Protein AF-0000000084919490 (afdb_homodimer)

Organism: Cellulophaga lytica (strain ATCC 23178 / DSM 7489 / JCM 8516 / NBRC 14961 / NCIMB 1423 / VKM B-1433 / Cy l20) (NCBI:txid867900)

Radius of gyration: 30.08 Å; Cα contacts (8 Å, |Δi|>4): 869; chains: 2; bounding box: 45×97×68 Å

Secondary structure (DSSP, 8-state):
--------EEPPPTT-SSSEEEEEHHHHHHHTHHHHTS-EEESSEEEEEEEE---EEEETTEEEEPPSSEEEEE-TT-EEE--SS---EEEEEEE-HHHH-SSHHHHHHHHH-TTT--SSS--EEE-GGGHHHHHHHHHHHHHHHHSPP-TTHHHHHHHHHHHHHHHHHHHHHHHS-------HHHHHHHHHHHHHHHHTTT---HHHHHHHHT--HHHHHHHHHHHHSS-HHHHHHHHHHHHHHHHHHH----HHHHHHHTT-SSHHHHHHHHHHHHSS-HHHHHHHHHH-/--------EEPPPTT-SSSEEEEEHHHHHHHTHHHHTS-EEESSEEEEEEEE---EEEETTEEEEPPSSEEEEE-TT-EEE--SSS--EEEEEEE-HHHH-SSHHHHHHHHH-TTT--SSS--EEE-GGGHHHHHHHHHHHHHHHHSPP-TTHHHHHHHHHHHHHHHHHHHHHHHS-------HHHHHHHHHHHHHHHHTTT---HHHHHHHHTS-HHHHHHHHHHHHSS-HHHHHHHHHHHHHHHHHHH----HHHHHHHTT-SSHHHHHHHHHHHHSS-HHHHHHHHHH-

Structure (mmCIF, N/CA/C/O backbone):
data_AF-0000000084919490-model_v1
#
loop_
_entity.id
_entity.type
_entity.pdbx_description
1 polymer 'Transcriptional regulator, AraC family'
#
loop_
_atom_site.group_PDB
_atom_site.id
_atom_site.type_symbol
_atom_site.label_atom_id
_atom_site.label_alt_id
_atom_site.label_comp_id
_atom_site.label_asym_id
_atom_site.label_entity_id
_atom_site.label_seq_id
_atom_site.pdbx_PDB_ins_code
_atom_site.Cartn_x
_atom_site.Cartn_y
_atom_site.Cartn_z
_atom_site.occupancy
_atom_site.B_iso_or_equiv
_atom_site.auth_seq_id
_atom_site.auth_comp_id
_atom_site.auth_asym_id
_atom_site.auth_atom_id
_atom_site.pdbx_PDB_model_num
ATOM 1 N N . MET A 1 1 ? -17.031 -49.312 -11.828 1 26 1 MET A N 1
ATOM 2 C CA . MET A 1 1 ? -16.875 -48.219 -12.781 1 26 1 MET A CA 1
ATOM 3 C C . MET A 1 1 ? -16.859 -46.875 -12.07 1 26 1 MET A C 1
ATOM 5 O O . MET A 1 1 ? -17.891 -46.406 -11.578 1 26 1 MET A O 1
ATOM 9 N N . SER A 1 2 ? -15.812 -46.594 -11.281 1 30.16 2 SER A N 1
ATOM 10 C CA . SER A 1 2 ? -15.602 -45.5 -10.344 1 30.16 2 SER A CA 1
ATOM 11 C C . SER A 1 2 ? -15.789 -44.156 -11.023 1 30.16 2 SER A C 1
ATOM 13 O O . SER A 1 2 ? -15.352 -43.938 -12.156 1 30.16 2 SER A O 1
ATOM 15 N N . THR A 1 3 ? -16.875 -43.5 -10.703 1 33.62 3 THR A N 1
ATOM 16 C CA . THR A 1 3 ? -17.328 -42.219 -11.227 1 33.62 3 THR A CA 1
ATOM 17 C C . THR A 1 3 ? -16.156 -41.219 -11.352 1 33.62 3 THR A C 1
ATOM 19 O O . THR A 1 3 ? -15.383 -41.062 -10.406 1 33.62 3 THR A O 1
ATOM 22 N N . PRO A 1 4 ? -15.766 -40.938 -12.594 1 35.44 4 PRO A N 1
ATOM 23 C CA . PRO A 1 4 ? -14.688 -39.969 -12.844 1 35.44 4 PRO A CA 1
ATOM 24 C C . PRO A 1 4 ? -14.789 -38.719 -11.992 1 35.44 4 PRO A C 1
ATOM 26 O O . PRO A 1 4 ? -15.875 -38.156 -11.867 1 35.44 4 PRO A O 1
ATOM 29 N N . SER A 1 5 ? -14.109 -38.625 -10.945 1 37.25 5 SER A N 1
ATOM 30 C CA . SER A 1 5 ? -14.062 -37.531 -9.977 1 37.25 5 SER A CA 1
ATOM 31 C C . SER A 1 5 ? -13.938 -36.188 -10.68 1 37.25 5 SER A C 1
ATOM 33 O O . SER A 1 5 ? -13.031 -36 -11.484 1 37.25 5 SER A O 1
ATOM 35 N N . VAL A 1 6 ? -14.984 -35.531 -10.906 1 37.69 6 VAL A N 1
ATOM 36 C CA . VAL A 1 6 ? -15.133 -34.188 -11.484 1 37.69 6 VAL A CA 1
ATOM 37 C C . VAL A 1 6 ? -14.094 -33.25 -10.883 1 37.69 6 VAL A C 1
ATOM 39 O O . VAL A 1 6 ? -14.086 -33 -9.672 1 37.69 6 VAL A O 1
ATOM 42 N N . ILE A 1 7 ? -12.93 -33.219 -11.508 1 46.31 7 ILE A N 1
ATOM 43 C CA . ILE A 1 7 ? -11.805 -32.312 -11.328 1 46.31 7 ILE A CA 1
ATOM 44 C C . ILE A 1 7 ? -12.297 -30.859 -11.281 1 46.31 7 ILE A C 1
ATOM 46 O O . ILE A 1 7 ? -12.953 -30.406 -12.219 1 46.31 7 ILE A O 1
ATOM 50 N N . GLN A 1 8 ? -12.531 -30.203 -10.141 1 52.25 8 GLN A N 1
ATOM 51 C CA . GLN A 1 8 ? -13.352 -29.047 -9.82 1 52.25 8 GLN A CA 1
ATOM 52 C C . GLN A 1 8 ? -12.547 -27.75 -9.945 1 52.25 8 GLN A C 1
ATOM 54 O O . GLN A 1 8 ? -11.414 -27.672 -9.469 1 52.25 8 GLN A O 1
ATOM 59 N N . LYS A 1 9 ? -12.828 -27.031 -10.945 1 50.75 9 LYS A N 1
ATOM 60 C CA . LYS A 1 9 ? -12.445 -25.625 -10.898 1 50.75 9 LYS A CA 1
ATOM 61 C C . LYS A 1 9 ? -13.047 -24.938 -9.68 1 50.75 9 LYS A C 1
ATOM 63 O O . LYS A 1 9 ? -14.266 -24.984 -9.469 1 50.75 9 LYS A O 1
ATOM 68 N N . HIS A 1 10 ? -12.102 -24.625 -8.867 1 56.44 10 HIS A N 1
ATOM 69 C CA . HIS A 1 10 ? -12.625 -23.938 -7.691 1 56.44 10 HIS A CA 1
ATOM 70 C C . HIS A 1 10 ? -12.539 -22.422 -7.852 1 56.44 10 HIS A C 1
ATOM 72 O O . HIS A 1 10 ? -11.492 -21.891 -8.211 1 56.44 10 HIS A O 1
ATOM 78 N N . GLY A 1 11 ? -13.68 -21.812 -8.117 1 56.44 11 GLY A N 1
ATOM 79 C CA . GLY A 1 11 ? -13.758 -20.359 -8.117 1 56.44 11 GLY A CA 1
ATOM 80 C C . GLY A 1 11 ? -13.867 -19.766 -6.727 1 56.44 11 GLY A C 1
ATOM 81 O O . GLY A 1 11 ? -13.883 -20.484 -5.734 1 56.44 11 GLY A O 1
ATOM 82 N N . PHE A 1 12 ? -13.617 -18.438 -6.66 1 62.25 12 PHE A N 1
ATOM 83 C CA . PHE A 1 12 ? -13.844 -17.766 -5.391 1 62.25 12 PHE A CA 1
ATOM 84 C C . PHE A 1 12 ? -15.281 -17.984 -4.918 1 62.25 12 PHE A C 1
ATOM 86 O O . PHE A 1 12 ? -16.203 -18.016 -5.73 1 62.25 12 PHE A O 1
ATOM 93 N N . LYS A 1 13 ? -15.461 -18.234 -3.752 1 54.47 13 LYS A N 1
ATOM 94 C CA . LYS A 1 13 ? -16.797 -18.406 -3.199 1 54.47 13 LYS A CA 1
ATOM 95 C C . LYS A 1 13 ? -17.703 -17.234 -3.557 1 54.47 13 LYS A C 1
ATOM 97 O O . LYS A 1 13 ? -17.281 -16.078 -3.49 1 54.47 13 LYS A O 1
ATOM 102 N N . GLU A 1 14 ? -18.734 -17.609 -4.148 1 55.69 14 GLU A N 1
ATOM 103 C CA . GLU A 1 14 ? -19.734 -16.594 -4.469 1 55.69 14 GLU A CA 1
ATOM 104 C C . GLU A 1 14 ? -20.203 -15.867 -3.211 1 55.69 14 GLU A C 1
ATOM 106 O O . GLU A 1 14 ? -20.219 -16.438 -2.123 1 55.69 14 GLU A O 1
ATOM 111 N N . GLY A 1 15 ? -20.344 -14.523 -3.283 1 51.69 15 GLY A N 1
ATOM 112 C CA . GLY A 1 15 ? -20.938 -13.758 -2.193 1 51.69 15 GLY A CA 1
ATOM 113 C C . GLY A 1 15 ? -19.906 -13.039 -1.342 1 51.69 15 GLY A C 1
ATOM 114 O O . GLY A 1 15 ? -20.266 -12.359 -0.38 1 51.69 15 GLY A O 1
ATOM 115 N N . LEU A 1 16 ? -18.688 -13.391 -1.748 1 62.47 16 LEU A N 1
ATOM 116 C CA . LEU A 1 16 ? -17.688 -12.672 -0.965 1 62.47 16 LEU A CA 1
ATOM 117 C C . LEU A 1 16 ? -17.609 -11.211 -1.388 1 62.47 16 LEU A C 1
ATOM 119 O O . LEU A 1 16 ? -17.672 -10.898 -2.58 1 62.47 16 LEU A O 1
ATOM 123 N N . PRO A 1 17 ? -17.672 -10.438 -0.386 1 62.03 17 PRO A N 1
ATOM 124 C CA . PRO A 1 17 ? -17.625 -9.008 -0.708 1 62.03 17 PRO A CA 1
ATOM 125 C C . PRO A 1 17 ? -16.406 -8.625 -1.536 1 62.03 17 PRO A C 1
ATOM 127 O O . PRO A 1 17 ? -16.438 -7.629 -2.27 1 62.03 17 PRO A O 1
ATOM 130 N N . GLN A 1 18 ? -15.383 -9.406 -1.311 1 76.25 18 GLN A N 1
ATOM 131 C CA . GLN A 1 18 ? -14.195 -9.141 -2.115 1 76.25 18 GLN A CA 1
ATOM 132 C C . GLN A 1 18 ? -13.461 -10.438 -2.453 1 76.25 18 GLN A C 1
ATOM 134 O O . GLN A 1 18 ? -13.586 -11.43 -1.736 1 76.25 18 GLN A O 1
ATOM 139 N N . GLU A 1 19 ? -12.836 -10.461 -3.543 1 88.44 19 GLU A N 1
ATOM 140 C CA . GLU A 1 19 ? -12.117 -11.625 -4.039 1 88.44 19 GLU A CA 1
ATOM 141 C C . GLU A 1 19 ? -10.789 -11.812 -3.311 1 88.44 19 GLU A C 1
ATOM 143 O O . GLU A 1 19 ? -9.727 -11.812 -3.936 1 88.44 19 GLU A O 1
ATOM 148 N N . PHE A 1 20 ? -10.875 -11.812 -1.996 1 93.5 20 PHE A N 1
ATOM 149 C CA . PHE A 1 20 ? -9.773 -11.945 -1.049 1 93.5 20 PHE A CA 1
ATOM 150 C C . PHE A 1 20 ? -10.203 -12.766 0.163 1 93.5 20 PHE A C 1
ATOM 152 O O . PHE A 1 20 ? -11.172 -12.414 0.847 1 93.5 20 PHE A O 1
ATOM 159 N N . GLU A 1 21 ? -9.43 -13.883 0.422 1 93 21 GLU A N 1
ATOM 160 C CA . GLU A 1 21 ? -9.812 -14.758 1.521 1 93 21 GLU A CA 1
ATOM 161 C C . GLU A 1 21 ? -8.586 -15.312 2.238 1 93 21 GLU A C 1
ATOM 163 O O . GLU A 1 21 ? -7.547 -15.539 1.615 1 93 21 GLU A O 1
ATOM 168 N N . LEU A 1 22 ? -8.75 -15.414 3.504 1 95.38 22 LEU A N 1
ATOM 169 C CA . LEU A 1 22 ? -7.77 -16.094 4.344 1 95.38 22 LEU A CA 1
ATOM 170 C C . LEU A 1 22 ? -8.391 -17.328 4.996 1 95.38 22 LEU A C 1
ATOM 172 O O . LEU A 1 22 ? -9.414 -17.234 5.676 1 95.38 22 LEU A O 1
ATOM 176 N N . VAL A 1 23 ? -7.699 -18.5 4.793 1 94.31 23 VAL A N 1
ATOM 177 C CA . VAL A 1 23 ? -8.273 -19.75 5.27 1 94.31 23 VAL A CA 1
ATOM 178 C C . VAL A 1 23 ? -7.234 -20.516 6.086 1 94.31 23 VAL A C 1
ATOM 180 O O . VAL A 1 23 ? -6.035 -20.438 5.805 1 94.31 23 VAL A O 1
ATOM 183 N N . ASN A 1 24 ? -7.738 -21.172 7.074 1 95.44 24 ASN A N 1
ATOM 184 C CA . ASN A 1 24 ? -6.887 -22.094 7.816 1 95.44 24 ASN A CA 1
ATOM 185 C C . ASN A 1 24 ? -6.535 -23.328 6.984 1 95.44 24 ASN A C 1
ATOM 187 O O . ASN A 1 24 ? -7.422 -24 6.453 1 95.44 24 ASN A O 1
ATOM 191 N N . LEU A 1 25 ? -5.301 -23.656 6.93 1 95.31 25 LEU A N 1
ATOM 192 C CA . LEU A 1 25 ? -4.832 -24.703 6.039 1 95.31 25 LEU A CA 1
ATOM 193 C C . LEU A 1 25 ? -5.328 -26.078 6.504 1 95.31 25 LEU A C 1
ATOM 195 O O . LEU A 1 25 ? -5.75 -26.906 5.691 1 95.31 25 LEU A O 1
ATOM 199 N N . ALA A 1 26 ? -5.281 -26.312 7.777 1 93.69 26 ALA A N 1
ATOM 200 C CA . ALA A 1 26 ? -5.75 -27.578 8.32 1 93.69 26 ALA A CA 1
ATOM 201 C C . ALA A 1 26 ? -7.238 -27.781 8.055 1 93.69 26 ALA A C 1
ATOM 203 O O . ALA A 1 26 ? -7.676 -28.875 7.688 1 93.69 26 ALA A O 1
ATOM 204 N N . ASP A 1 27 ? -7.973 -26.703 8.242 1 91.88 27 ASP A N 1
ATOM 205 C CA . ASP A 1 27 ? -9.406 -26.75 7.973 1 91.88 27 ASP A CA 1
ATOM 206 C C . ASP A 1 27 ? -9.672 -27.016 6.492 1 91.88 27 ASP A C 1
ATOM 208 O O . ASP A 1 27 ? -10.562 -27.797 6.141 1 91.88 27 ASP A O 1
ATOM 212 N N . LEU A 1 28 ? -8.961 -26.328 5.684 1 90.12 28 LEU A N 1
ATOM 213 C CA . LEU A 1 28 ? -9.094 -26.516 4.242 1 90.12 28 LEU A CA 1
ATOM 214 C C . LEU A 1 28 ? -8.812 -27.969 3.855 1 90.12 28 LEU A C 1
ATOM 216 O O . LEU A 1 28 ? -9.578 -28.578 3.105 1 90.12 28 LEU A O 1
ATOM 220 N N . TYR A 1 29 ? -7.762 -28.453 4.367 1 87.94 29 TYR A N 1
ATOM 221 C CA . TYR A 1 29 ? -7.332 -29.812 4.086 1 87.94 29 TYR A CA 1
ATOM 222 C C . TYR A 1 29 ? -8.375 -30.812 4.543 1 87.94 29 TYR A C 1
ATOM 224 O O . TYR A 1 29 ? -8.758 -31.719 3.789 1 87.94 29 TYR A O 1
ATOM 232 N N . ASN A 1 30 ? -8.891 -30.609 5.633 1 88.31 30 ASN A N 1
ATOM 233 C CA . ASN A 1 30 ? -9.844 -31.547 6.211 1 88.31 30 ASN A CA 1
ATOM 234 C C . ASN A 1 30 ? -11.203 -31.469 5.512 1 88.31 30 ASN A C 1
ATOM 236 O O . ASN A 1 30 ? -11.836 -32.5 5.262 1 88.31 30 ASN A O 1
ATOM 240 N N . ASN A 1 31 ? -11.609 -30.297 5.219 1 88.19 31 ASN A N 1
ATOM 241 C CA . ASN A 1 31 ? -12.953 -30.094 4.688 1 88.19 31 ASN A CA 1
ATOM 242 C C . ASN A 1 31 ? -13.023 -30.422 3.197 1 88.19 31 ASN A C 1
ATOM 244 O O . ASN A 1 31 ? -14.086 -30.781 2.684 1 88.19 31 ASN A O 1
ATOM 248 N N . PHE A 1 32 ? -11.875 -30.312 2.559 1 88.44 32 PHE A N 1
ATOM 249 C CA . PHE A 1 32 ? -11.883 -30.5 1.113 1 88.44 32 PHE A CA 1
ATOM 250 C C . PHE A 1 32 ? -10.812 -31.516 0.695 1 88.44 32 PHE A C 1
ATOM 252 O O . PHE A 1 32 ? -10.219 -31.375 -0.376 1 88.44 32 PHE A O 1
ATOM 259 N N . PHE A 1 33 ? -10.586 -32.406 1.494 1 87.94 33 PHE A N 1
ATOM 260 C CA . PHE A 1 33 ? -9.492 -33.344 1.341 1 87.94 33 PHE A CA 1
ATOM 261 C C . PHE A 1 33 ? -9.57 -34.031 -0.013 1 87.94 33 PHE A C 1
ATOM 263 O O . PHE A 1 33 ? -8.602 -34.031 -0.78 1 87.94 33 PHE A O 1
ATOM 270 N N . ASP A 1 34 ? -10.703 -34.625 -0.427 1 88.56 34 ASP A N 1
ATOM 271 C CA . ASP A 1 34 ? -10.867 -35.406 -1.647 1 88.56 34 ASP A CA 1
ATOM 272 C C . ASP A 1 34 ? -10.594 -34.562 -2.887 1 88.56 34 ASP A C 1
ATOM 274 O O . ASP A 1 34 ? -10.094 -35.062 -3.893 1 88.56 34 ASP A O 1
ATOM 278 N N . ASP A 1 35 ? -10.898 -33.344 -2.732 1 87.56 35 ASP A N 1
ATOM 279 C CA . ASP A 1 35 ? -10.719 -32.438 -3.865 1 87.56 35 ASP A CA 1
ATOM 280 C C . ASP A 1 35 ? -9.273 -31.969 -3.971 1 87.56 35 ASP A C 1
ATOM 282 O O . ASP A 1 35 ? -8.773 -31.703 -5.07 1 87.56 35 ASP A O 1
ATOM 286 N N . LEU A 1 36 ? -8.633 -31.875 -2.842 1 89.44 36 LEU A N 1
ATOM 287 C CA . LEU A 1 36 ? -7.312 -31.25 -2.799 1 89.44 36 LEU A CA 1
ATOM 288 C C . LEU A 1 36 ? -6.223 -32.25 -3.178 1 89.44 36 LEU A C 1
ATOM 290 O O . LEU A 1 36 ? -5.16 -31.844 -3.666 1 89.44 36 LEU A O 1
ATOM 294 N N . ILE A 1 37 ? -6.523 -33.531 -3.045 1 89.5 37 ILE A N 1
ATOM 295 C CA . ILE A 1 37 ? -5.473 -34.531 -3.256 1 89.5 37 ILE A CA 1
ATOM 296 C C . ILE A 1 37 ? -5.504 -35 -4.703 1 89.5 37 ILE A C 1
ATOM 298 O O . ILE A 1 37 ? -4.723 -35.875 -5.09 1 89.5 37 ILE A O 1
ATOM 302 N N . VAL A 1 38 ? -6.441 -34.562 -5.492 1 87.31 38 VAL A N 1
ATOM 303 C CA . VAL A 1 38 ? -6.477 -34.781 -6.93 1 87.31 38 VAL A CA 1
ATOM 304 C C . VAL A 1 38 ? -6.105 -33.531 -7.68 1 87.31 38 VAL A C 1
ATOM 306 O O . VAL A 1 38 ? -6.277 -32.406 -7.16 1 87.31 38 VAL A O 1
ATOM 309 N N . PRO A 1 39 ? -5.559 -33.688 -8.844 1 88.25 39 PRO A N 1
ATOM 310 C CA . PRO A 1 39 ? -5.199 -32.469 -9.586 1 88.25 39 PRO A CA 1
ATOM 311 C C . PRO A 1 39 ? -6.383 -31.531 -9.789 1 88.25 39 PRO A C 1
ATOM 313 O O . PRO A 1 39 ? -7.457 -31.969 -10.211 1 88.25 39 PRO A O 1
ATOM 316 N N . HIS A 1 40 ? -6.16 -30.266 -9.391 1 88.88 40 HIS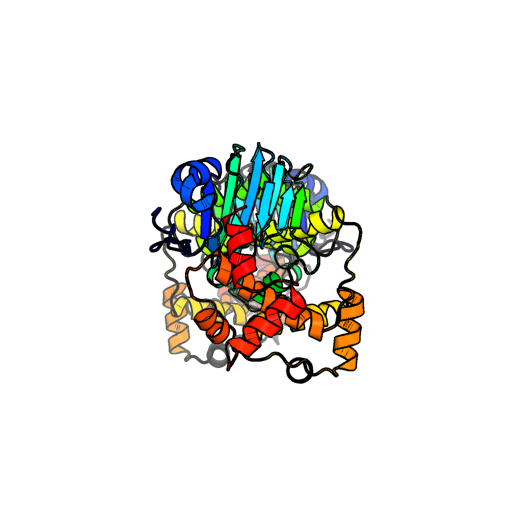 A N 1
ATOM 317 C CA . HIS A 1 40 ? -7.199 -29.25 -9.547 1 88.88 40 HIS A CA 1
ATOM 318 C C . HIS A 1 40 ? -6.602 -27.906 -9.93 1 88.88 40 HIS A C 1
ATOM 320 O O . HIS A 1 40 ? -5.41 -27.656 -9.711 1 88.88 40 HIS A O 1
ATOM 326 N N . ARG A 1 41 ? -7.465 -27.125 -10.578 1 88.94 41 ARG A N 1
ATOM 327 C CA . ARG A 1 41 ? -7.051 -25.828 -11.078 1 88.94 41 ARG A CA 1
ATOM 328 C C . ARG A 1 41 ? -7.922 -24.719 -10.508 1 88.94 41 ARG A C 1
ATOM 330 O O . ARG A 1 41 ? -9.141 -24.875 -10.367 1 88.94 41 ARG A O 1
ATOM 337 N N . ALA A 1 42 ? -7.191 -23.641 -10.07 1 85.75 42 ALA A N 1
ATOM 338 C CA . ALA A 1 42 ? -7.93 -22.484 -9.562 1 85.75 42 ALA A CA 1
ATOM 339 C C . ALA A 1 42 ? -7.578 -21.219 -10.344 1 85.75 42 ALA A C 1
ATOM 341 O O . ALA A 1 42 ? -6.43 -21.047 -10.766 1 85.75 42 ALA A O 1
ATOM 342 N N . ASP A 1 43 ? -8.539 -20.344 -10.484 1 87.19 43 ASP A N 1
ATOM 343 C CA . ASP A 1 43 ? -8.344 -19.125 -11.281 1 87.19 43 ASP A CA 1
ATOM 344 C C . ASP A 1 43 ? -7.926 -17.953 -10.398 1 87.19 43 ASP A C 1
ATOM 346 O O . ASP A 1 43 ? -8.195 -16.797 -10.727 1 87.19 43 ASP A O 1
ATOM 350 N N . PHE A 1 44 ? -7.418 -18.25 -9.266 1 90.12 44 PHE A N 1
ATOM 351 C CA . PHE A 1 44 ? -6.93 -17.219 -8.352 1 90.12 44 PHE A CA 1
ATOM 352 C C . PHE A 1 44 ? -5.539 -17.578 -7.836 1 90.12 44 PHE A C 1
ATOM 354 O O . PHE A 1 44 ? -5.086 -18.703 -7.984 1 90.12 44 PHE A O 1
ATOM 361 N N . TYR A 1 45 ? -4.855 -16.562 -7.316 1 92.12 45 TYR A N 1
ATOM 362 C CA . TYR A 1 45 ? -3.535 -16.75 -6.723 1 92.12 45 TYR A CA 1
ATOM 363 C C . TYR A 1 45 ? -3.646 -17.359 -5.328 1 92.12 45 TYR A C 1
ATOM 365 O O . TYR A 1 45 ? -4.637 -17.141 -4.625 1 92.12 45 TYR A O 1
ATOM 373 N N . GLN A 1 46 ? -2.643 -18.109 -4.941 1 93.5 46 GLN A N 1
ATOM 374 C CA . GLN A 1 46 ? -2.582 -18.656 -3.594 1 93.5 46 GLN A CA 1
ATOM 375 C C . GLN A 1 46 ? -1.214 -18.422 -2.961 1 93.5 46 GLN A C 1
ATOM 377 O O . GLN A 1 46 ? -0.183 -18.609 -3.611 1 93.5 46 GLN A O 1
ATOM 382 N N . ILE A 1 47 ? -1.212 -17.906 -1.802 1 95.88 47 ILE A N 1
ATOM 383 C CA . ILE A 1 47 ? -0.049 -17.875 -0.922 1 95.88 47 ILE A CA 1
ATOM 384 C C . ILE A 1 47 ? -0.254 -18.844 0.246 1 95.88 47 ILE A C 1
ATOM 386 O O . ILE A 1 47 ? -1.09 -18.594 1.12 1 95.88 47 ILE A O 1
ATOM 390 N N . ILE A 1 48 ? 0.513 -19.938 0.288 1 95.94 48 ILE A N 1
ATOM 391 C CA . ILE A 1 48 ? 0.313 -20.984 1.284 1 95.94 48 ILE A CA 1
ATOM 392 C C . ILE A 1 48 ? 1.488 -21 2.258 1 95.94 48 ILE A C 1
ATOM 394 O O . ILE A 1 48 ? 2.621 -21.297 1.869 1 95.94 48 ILE A O 1
ATOM 398 N N . TRP A 1 49 ? 1.219 -20.688 3.465 1 97.31 49 TRP A N 1
ATOM 399 C CA . TRP A 1 49 ? 2.232 -20.766 4.512 1 97.31 49 TRP A CA 1
ATOM 400 C C . TRP A 1 49 ? 2.109 -22.078 5.285 1 97.31 49 TRP A C 1
ATOM 402 O O . TRP A 1 49 ? 1.221 -22.219 6.129 1 97.31 49 TRP A O 1
ATOM 412 N N . PHE A 1 50 ? 3.006 -23 4.996 1 96.56 50 PHE A N 1
ATOM 413 C CA . PHE A 1 50 ? 3.092 -24.25 5.73 1 96.56 50 PHE A CA 1
ATOM 414 C C . PHE A 1 50 ? 3.863 -24.062 7.031 1 96.56 50 PHE A C 1
ATOM 416 O O . PHE A 1 50 ? 5.094 -24.156 7.047 1 96.56 50 PHE A O 1
ATOM 423 N N . LYS A 1 51 ? 3.123 -23.844 8.086 1 96.31 51 LYS A N 1
ATOM 424 C CA . LYS A 1 51 ? 3.76 -23.625 9.383 1 96.31 51 LYS A CA 1
ATOM 425 C C . LYS A 1 51 ? 4.293 -24.938 9.953 1 96.31 51 LYS A C 1
ATOM 427 O O . LYS A 1 51 ? 5.371 -24.969 10.547 1 96.31 51 LYS A O 1
ATOM 432 N N . LYS A 1 52 ? 3.504 -25.984 9.812 1 95.25 52 LYS A N 1
ATOM 433 C CA . LYS A 1 52 ? 3.898 -27.328 10.203 1 95.25 52 LYS A CA 1
ATOM 434 C C . LYS A 1 52 ? 3.617 -28.328 9.086 1 95.25 52 LYS A C 1
ATOM 436 O O . LYS A 1 52 ? 2.703 -28.141 8.281 1 95.25 52 LYS A O 1
ATOM 441 N N . GLY A 1 53 ? 4.434 -29.422 9.094 1 93.75 53 GLY A N 1
ATOM 442 C CA . GLY A 1 53 ? 4.316 -30.453 8.078 1 93.75 53 GLY A CA 1
ATOM 443 C C . GLY A 1 53 ? 5.363 -30.328 6.984 1 93.75 53 GLY A C 1
ATOM 444 O O . GLY A 1 53 ? 5.898 -29.25 6.742 1 93.75 53 GLY A O 1
ATOM 445 N N . ASN A 1 54 ? 5.645 -31.453 6.348 1 94 54 ASN A N 1
ATOM 446 C CA . ASN A 1 54 ? 6.598 -31.484 5.242 1 94 54 ASN A CA 1
ATOM 447 C C . ASN A 1 54 ? 6.027 -32.25 4.039 1 94 54 ASN A C 1
ATOM 449 O O . ASN A 1 54 ? 6.594 -33.25 3.598 1 94 54 ASN A O 1
ATOM 453 N N . PRO A 1 55 ? 5.012 -31.703 3.475 1 94.25 55 PRO A N 1
ATOM 454 C CA . PRO A 1 55 ? 4.348 -32.375 2.359 1 94.25 55 PRO A CA 1
ATOM 455 C C . PRO A 1 55 ? 5.125 -32.25 1.05 1 94.25 55 PRO A C 1
ATOM 457 O O . PRO A 1 55 ? 6.008 -31.406 0.927 1 94.25 55 PRO A O 1
ATOM 460 N N . LYS A 1 56 ? 4.875 -33.188 0.202 1 94 56 LYS A N 1
ATOM 461 C CA . LYS A 1 56 ? 5.234 -33.031 -1.206 1 94 56 LYS A CA 1
ATOM 462 C C . LYS A 1 56 ? 4.082 -32.438 -2.004 1 94 56 LYS A C 1
ATOM 464 O O . LYS A 1 56 ? 3.076 -33.094 -2.256 1 94 56 LYS A O 1
ATOM 469 N N . HIS A 1 57 ? 4.262 -31.203 -2.369 1 92.5 57 HIS A N 1
ATOM 470 C CA . HIS A 1 57 ? 3.207 -30.469 -3.062 1 92.5 57 HIS A CA 1
ATOM 471 C C . HIS A 1 57 ? 3.465 -30.422 -4.566 1 92.5 57 HIS A C 1
ATOM 473 O O . HIS A 1 57 ? 4.59 -30.156 -5 1 92.5 57 HIS A O 1
ATOM 479 N N . MET A 1 58 ? 2.477 -30.766 -5.309 1 90 58 MET A N 1
ATOM 480 C CA . MET A 1 58 ? 2.621 -30.766 -6.762 1 90 58 MET A CA 1
ATOM 481 C C . MET A 1 58 ? 2.062 -29.469 -7.359 1 90 58 MET A C 1
ATOM 483 O O . MET A 1 58 ? 0.915 -29.109 -7.102 1 90 58 MET A O 1
ATOM 487 N N . VAL A 1 59 ? 2.906 -28.75 -8.086 1 90.19 59 VAL A N 1
ATOM 488 C CA . VAL A 1 59 ? 2.455 -27.594 -8.844 1 90.19 59 VAL A CA 1
ATOM 489 C C . VAL A 1 59 ? 2.846 -27.75 -10.312 1 90.19 59 VAL A C 1
ATOM 491 O O . VAL A 1 59 ? 4.031 -27.844 -10.641 1 90.19 59 VAL A O 1
ATOM 494 N N . ASP A 1 60 ? 1.827 -27.766 -11.18 1 87.75 60 ASP A N 1
ATOM 495 C CA . ASP A 1 60 ? 2.035 -27.938 -12.609 1 87.75 60 ASP A CA 1
ATOM 496 C C . ASP A 1 60 ? 2.996 -29.094 -12.891 1 87.75 60 ASP A C 1
ATOM 498 O O . ASP A 1 60 ? 3.975 -28.922 -13.625 1 87.75 60 ASP A O 1
ATOM 502 N N . PHE A 1 61 ? 2.736 -30.141 -12.219 1 83.31 61 PHE A N 1
ATOM 503 C CA . PHE A 1 61 ? 3.359 -31.438 -12.469 1 83.31 61 PHE A CA 1
ATOM 504 C C . PHE A 1 61 ? 4.793 -31.453 -11.953 1 83.31 61 PHE A C 1
ATOM 506 O O . PHE A 1 61 ? 5.574 -32.344 -12.312 1 83.31 61 PHE A O 1
ATOM 513 N N . ASN A 1 62 ? 5.145 -30.5 -11.195 1 85.38 62 ASN A N 1
ATOM 514 C CA . ASN A 1 62 ? 6.434 -30.469 -10.516 1 85.38 62 ASN A CA 1
ATOM 515 C C . ASN A 1 62 ? 6.281 -30.688 -9.016 1 85.38 62 ASN A C 1
ATOM 517 O O . ASN A 1 62 ? 5.641 -29.891 -8.328 1 85.38 62 ASN A O 1
ATOM 521 N N . PRO A 1 63 ? 6.879 -31.75 -8.578 1 89.31 63 PRO A N 1
ATOM 522 C CA . PRO A 1 63 ? 6.812 -31.984 -7.129 1 89.31 63 PRO A CA 1
ATOM 523 C C . PRO A 1 63 ? 7.742 -31.047 -6.348 1 89.31 63 PRO A C 1
ATOM 525 O O . PRO A 1 63 ? 8.898 -30.859 -6.738 1 89.31 63 PRO A O 1
ATOM 528 N N . ILE A 1 64 ? 7.23 -30.469 -5.344 1 90.5 64 ILE A N 1
ATOM 529 C CA . ILE A 1 64 ? 7.984 -29.562 -4.477 1 90.5 64 ILE A CA 1
ATOM 530 C C . ILE A 1 64 ? 8.031 -30.125 -3.061 1 90.5 64 ILE A C 1
ATOM 532 O O . ILE A 1 64 ? 6.984 -30.359 -2.445 1 90.5 64 ILE A O 1
ATOM 536 N N . ASP A 1 65 ? 9.242 -30.312 -2.576 1 93.19 65 ASP A N 1
ATOM 537 C CA . ASP A 1 65 ? 9.398 -30.719 -1.183 1 93.19 65 ASP A CA 1
ATOM 538 C C . ASP A 1 65 ? 9.266 -29.516 -0.245 1 93.19 65 ASP A C 1
ATOM 540 O O . ASP A 1 65 ? 10.164 -28.688 -0.166 1 93.19 65 ASP A O 1
ATOM 544 N N . ILE A 1 66 ? 8.219 -29.516 0.48 1 94 66 ILE A N 1
ATOM 545 C CA . ILE A 1 66 ? 7.934 -28.391 1.359 1 94 66 ILE A CA 1
ATOM 546 C C . ILE A 1 66 ? 8.562 -28.625 2.73 1 94 66 ILE A C 1
ATOM 548 O O . ILE A 1 66 ? 8.383 -29.688 3.322 1 94 66 ILE A O 1
ATOM 552 N N . LYS A 1 67 ? 9.305 -27.656 3.148 1 93.62 67 LYS A N 1
ATOM 553 C CA . LYS A 1 67 ? 9.844 -27.688 4.508 1 93.62 67 LYS A CA 1
ATOM 554 C C . LYS A 1 67 ? 8.93 -26.938 5.473 1 93.62 67 LYS A C 1
ATOM 556 O O . LYS A 1 67 ? 8.188 -26.047 5.07 1 93.62 67 LYS A O 1
ATOM 561 N N . PRO A 1 68 ? 8.984 -27.312 6.766 1 94.19 68 PRO A N 1
ATOM 562 C CA . PRO A 1 68 ? 8.188 -26.547 7.727 1 94.19 68 PRO A CA 1
ATOM 563 C C . PRO A 1 68 ? 8.547 -25.078 7.754 1 94.19 68 PRO A C 1
ATOM 565 O O . PRO A 1 68 ? 9.719 -24.719 7.582 1 94.19 68 PRO A O 1
ATOM 568 N N . ASN A 1 69 ? 7.559 -24.312 8.008 1 95.5 69 ASN A N 1
ATOM 569 C CA . ASN A 1 69 ? 7.711 -22.859 8.102 1 95.5 69 ASN A CA 1
ATOM 570 C C . ASN A 1 69 ? 8.211 -22.266 6.785 1 95.5 69 ASN A C 1
ATOM 572 O O . ASN A 1 69 ? 9.195 -21.516 6.77 1 95.5 69 ASN A O 1
ATOM 576 N N . SER A 1 70 ? 7.566 -22.656 5.73 1 95.06 70 SER A N 1
ATOM 577 C CA . SER A 1 70 ? 7.844 -22.156 4.391 1 95.06 70 SER A CA 1
ATOM 578 C C . SER A 1 70 ? 6.57 -21.656 3.715 1 95.06 70 SER A C 1
ATOM 580 O O . SER A 1 70 ? 5.473 -22.109 4.039 1 95.06 70 SER A O 1
ATOM 582 N N . ILE A 1 71 ? 6.781 -20.703 2.842 1 95.88 71 ILE A N 1
ATOM 583 C CA . ILE A 1 71 ? 5.656 -20.156 2.096 1 95.88 71 ILE A CA 1
ATOM 584 C C . ILE A 1 71 ? 5.781 -20.516 0.62 1 95.88 71 ILE A C 1
ATOM 586 O O . ILE A 1 71 ? 6.848 -20.359 0.021 1 95.88 71 ILE A O 1
ATOM 590 N N . LEU A 1 72 ? 4.734 -21.094 0.087 1 94.19 72 LEU A N 1
ATOM 591 C CA . LEU A 1 72 ? 4.633 -21.438 -1.326 1 94.19 72 LEU A CA 1
ATOM 592 C C . LEU A 1 72 ? 3.719 -20.469 -2.062 1 94.19 72 LEU A C 1
ATOM 594 O O . LEU A 1 72 ? 2.621 -20.156 -1.593 1 94.19 72 LEU A O 1
ATOM 598 N N . PHE A 1 73 ? 4.211 -19.922 -3.135 1 93 73 PHE A N 1
ATOM 599 C CA . PHE A 1 73 ? 3.428 -19.047 -3.988 1 93 73 PHE A CA 1
ATOM 600 C C . PHE A 1 73 ? 2.957 -19.781 -5.238 1 93 73 PHE A C 1
ATOM 602 O O . PHE A 1 73 ? 3.773 -20.266 -6.02 1 93 73 PHE A O 1
ATOM 609 N N . VAL A 1 74 ? 1.658 -19.828 -5.426 1 91.38 74 VAL A N 1
ATOM 610 C CA . VAL A 1 74 ? 1.08 -20.547 -6.551 1 91.38 74 VAL A CA 1
ATOM 611 C C . VAL A 1 74 ? 0.338 -19.578 -7.465 1 91.38 74 VAL A C 1
ATOM 613 O O . VAL A 1 74 ? -0.575 -18.875 -7.023 1 91.38 74 VAL A O 1
ATOM 616 N N . ASP A 1 75 ? 0.696 -19.547 -8.688 1 89.12 75 ASP A N 1
ATOM 617 C CA . ASP A 1 75 ? 0.081 -18.688 -9.688 1 89.12 75 ASP A CA 1
ATOM 618 C C . ASP A 1 75 ? -1.353 -19.125 -9.984 1 89.12 75 ASP A C 1
ATOM 620 O O . ASP A 1 75 ? -1.72 -20.266 -9.734 1 89.12 75 ASP A O 1
ATOM 624 N N . LYS A 1 76 ? -2.133 -18.141 -10.469 1 87.5 76 LYS A N 1
ATOM 625 C CA . LYS A 1 76 ? -3.477 -18.5 -10.906 1 87.5 76 LYS A CA 1
ATOM 626 C C . LYS A 1 76 ? -3.428 -19.469 -12.094 1 87.5 76 LYS A C 1
ATOM 628 O O . LYS A 1 76 ? -2.477 -19.438 -12.875 1 87.5 76 LYS A O 1
ATOM 633 N N . ASN A 1 77 ? -4.344 -20.359 -12.133 1 85.69 77 ASN A N 1
ATOM 634 C CA . ASN A 1 77 ? -4.57 -21.328 -13.211 1 85.69 77 ASN A CA 1
ATOM 635 C C . ASN A 1 77 ? -3.535 -22.438 -13.188 1 85.69 77 ASN A C 1
ATOM 637 O O . ASN A 1 77 ? -3.49 -23.266 -14.102 1 85.69 77 ASN A O 1
ATOM 641 N N . SER A 1 78 ? -2.715 -22.484 -12.172 1 88 78 SER A N 1
ATOM 642 C CA . SER A 1 78 ? -1.836 -23.625 -11.992 1 88 78 SER A CA 1
ATOM 643 C C . SER A 1 78 ? -2.611 -24.844 -11.492 1 88 78 SER A C 1
ATOM 645 O O . SER A 1 78 ? -3.59 -24.703 -10.758 1 88 78 SER A O 1
ATOM 647 N N . VAL A 1 79 ? -2.135 -25.984 -11.984 1 88.5 79 VAL A N 1
ATOM 648 C CA . VAL A 1 79 ? -2.701 -27.219 -11.453 1 88.5 79 VAL A CA 1
ATOM 649 C C . VAL A 1 79 ? -1.916 -27.656 -10.219 1 88.5 79 VAL A C 1
ATOM 651 O O . VAL A 1 79 ? -0.684 -27.688 -10.234 1 88.5 79 VAL A O 1
ATOM 654 N N . GLN A 1 80 ? -2.676 -27.953 -9.195 1 90.31 80 GLN A N 1
ATOM 655 C CA . GLN A 1 80 ? -1.987 -28.344 -7.969 1 90.31 80 GLN A CA 1
ATOM 656 C C . GLN A 1 80 ? -2.609 -29.594 -7.371 1 90.31 80 GLN A C 1
ATOM 658 O O . GLN A 1 80 ? -3.74 -29.969 -7.703 1 90.31 80 GLN A O 1
ATOM 663 N N . CYS A 1 81 ? -1.795 -30.297 -6.645 1 90.5 81 CYS A N 1
ATOM 664 C CA . CYS A 1 81 ? -2.209 -31.453 -5.859 1 90.5 81 CYS A CA 1
ATOM 665 C C . CYS A 1 81 ? -1.526 -31.469 -4.496 1 90.5 81 CYS A C 1
ATOM 667 O O . CYS A 1 81 ? -0.304 -31.344 -4.41 1 90.5 81 CYS A O 1
ATOM 669 N N . PHE A 1 82 ? -2.367 -31.562 -3.463 1 91.62 82 PHE A N 1
ATOM 670 C CA . PHE A 1 82 ? -1.835 -31.641 -2.107 1 91.62 82 PHE A CA 1
ATOM 671 C C . PHE A 1 82 ? -1.388 -33.062 -1.769 1 91.62 82 PHE A C 1
ATOM 673 O O . PHE A 1 82 ? -1.845 -34 -2.385 1 91.62 82 PHE A O 1
ATOM 680 N N . ASP A 1 83 ? -0.514 -33.156 -0.846 1 92.62 83 ASP A N 1
ATOM 681 C CA . ASP A 1 83 ? -0.044 -34.438 -0.347 1 92.62 83 ASP A CA 1
ATOM 682 C C . ASP A 1 83 ? -1.133 -35.156 0.457 1 92.62 83 ASP A C 1
ATOM 684 O O . ASP A 1 83 ? -1.702 -34.562 1.385 1 92.62 83 ASP A O 1
ATOM 688 N N . ALA A 1 84 ? -1.45 -36.406 0.144 1 90.94 84 ALA A N 1
ATOM 689 C CA . ALA A 1 84 ? -2.521 -37.156 0.799 1 90.94 84 ALA A CA 1
ATOM 690 C C . ALA A 1 84 ? -2.047 -37.75 2.123 1 90.94 84 ALA A C 1
ATOM 692 O O . ALA A 1 84 ? -2.861 -38.094 2.982 1 90.94 84 ALA A O 1
ATOM 693 N N . ASP A 1 85 ? -0.799 -37.75 2.299 1 91.88 85 ASP A N 1
ATOM 694 C CA . ASP A 1 85 ? -0.274 -38.594 3.367 1 91.88 85 ASP A CA 1
ATOM 695 C C . ASP A 1 85 ? 0.263 -37.75 4.52 1 91.88 85 ASP A C 1
ATOM 697 O O . ASP A 1 85 ? 0.557 -38.281 5.598 1 91.88 85 ASP A O 1
ATOM 701 N N . VAL A 1 86 ? 0.401 -36.562 4.305 1 92.69 86 VAL A N 1
ATOM 702 C CA . VAL A 1 86 ? 1.04 -35.719 5.32 1 92.69 86 VAL A CA 1
ATOM 703 C C . VAL A 1 86 ? 0.052 -34.656 5.828 1 92.69 86 VAL A C 1
ATOM 705 O O . VAL A 1 86 ? -0.524 -33.906 5.039 1 92.69 86 VAL A O 1
ATOM 708 N N . ALA A 1 87 ? -0.05 -34.625 7.133 1 91.38 87 ALA A N 1
ATOM 709 C CA . ALA A 1 87 ? -0.87 -33.594 7.742 1 91.38 87 ALA A CA 1
ATOM 710 C C . ALA A 1 87 ? -0.143 -32.25 7.734 1 91.38 87 ALA A C 1
ATOM 712 O O . ALA A 1 87 ? 1.065 -32.188 7.977 1 91.38 87 ALA A O 1
ATOM 713 N N . VAL A 1 88 ? -0.95 -31.203 7.488 1 94.12 88 VAL A N 1
ATOM 714 C CA . VAL A 1 88 ? -0.318 -29.891 7.379 1 94.12 88 VAL A CA 1
ATOM 715 C C . VAL A 1 88 ? -1.083 -28.875 8.227 1 94.12 88 VAL A C 1
ATOM 717 O O . VAL A 1 88 ? -2.279 -29.031 8.477 1 94.12 88 VAL A O 1
ATOM 720 N N . GLU A 1 89 ? -0.344 -27.875 8.797 1 96.69 89 GLU A N 1
ATOM 721 C CA . GLU A 1 89 ? -0.898 -26.703 9.477 1 96.69 89 GLU A CA 1
ATOM 722 C C . GLU A 1 89 ? -0.346 -25.406 8.883 1 96.69 89 GLU A C 1
ATOM 724 O O . GLU A 1 89 ? 0.802 -25.359 8.43 1 96.69 89 GLU A O 1
ATOM 729 N N . GLY A 1 90 ? -1.197 -24.375 8.914 1 97.12 90 GLY A N 1
ATOM 730 C CA . GLY A 1 90 ? -0.799 -23.078 8.375 1 97.12 90 GLY A CA 1
ATOM 731 C C . GLY A 1 90 ? -1.971 -22.25 7.891 1 97.12 90 GLY A C 1
ATOM 732 O O . GLY A 1 90 ? -3.053 -22.297 8.477 1 97.12 90 GLY A O 1
ATOM 733 N N . VAL A 1 91 ? -1.645 -21.391 6.934 1 97 91 VAL A N 1
ATOM 734 C CA . VAL A 1 91 ? -2.684 -20.5 6.406 1 97 91 VAL A CA 1
ATOM 735 C C . VAL A 1 91 ? -2.549 -20.391 4.891 1 97 91 VAL A C 1
ATOM 737 O O . VAL A 1 91 ? -1.457 -20.578 4.344 1 97 91 VAL A O 1
ATOM 740 N N . VAL A 1 92 ? -3.664 -20.203 4.238 1 96.12 92 VAL A N 1
ATOM 741 C CA . VAL A 1 92 ? -3.709 -19.984 2.795 1 96.12 92 VAL A CA 1
ATOM 742 C C . VAL A 1 92 ? -4.383 -18.641 2.498 1 96.12 92 VAL A C 1
ATOM 744 O O . VAL A 1 92 ? -5.504 -18.391 2.939 1 96.12 92 VAL A O 1
ATOM 747 N N . LEU A 1 93 ? -3.689 -17.797 1.808 1 96.94 93 LEU A N 1
ATOM 748 C CA . LEU A 1 93 ? -4.242 -16.531 1.338 1 96.94 93 LEU A CA 1
ATOM 749 C C . LEU A 1 93 ? -4.598 -16.609 -0.143 1 96.94 93 LEU A C 1
ATOM 751 O O . LEU A 1 93 ? -3.762 -16.984 -0.966 1 96.94 93 LEU A O 1
ATOM 755 N N . LEU A 1 94 ? -5.832 -16.312 -0.494 1 95.06 94 LEU A N 1
ATOM 756 C CA . LEU A 1 94 ? -6.34 -16.359 -1.861 1 95.06 94 LEU A CA 1
ATOM 757 C C . LEU A 1 94 ? -6.707 -14.969 -2.35 1 95.06 94 LEU A C 1
ATOM 759 O O . LEU A 1 94 ? -7.281 -14.172 -1.601 1 95.06 94 LEU A O 1
ATOM 763 N N . PHE A 1 95 ? -6.336 -14.609 -3.568 1 94.81 95 PHE A N 1
ATOM 764 C CA . PHE A 1 95 ? -6.73 -13.32 -4.121 1 94.81 95 PHE A CA 1
ATOM 765 C C . PHE A 1 95 ? -6.75 -13.367 -5.645 1 94.81 95 PHE A C 1
ATOM 767 O O . PHE A 1 95 ? -6.168 -14.266 -6.25 1 94.81 95 PHE A O 1
ATOM 774 N N . THR A 1 96 ? -7.414 -12.43 -6.285 1 92.94 96 THR A N 1
ATOM 775 C CA . THR A 1 96 ? -7.531 -12.375 -7.738 1 92.94 96 THR A CA 1
ATOM 776 C C . THR A 1 96 ? -6.863 -11.117 -8.281 1 92.94 96 THR A C 1
ATOM 778 O O . THR A 1 96 ? -6.496 -10.219 -7.52 1 92.94 96 THR A O 1
ATOM 781 N N . ASP A 1 97 ? -6.715 -11.078 -9.617 1 89.12 97 ASP A N 1
ATOM 782 C CA . ASP A 1 97 ? -6.273 -9.867 -10.305 1 89.12 97 ASP A CA 1
ATOM 783 C C . ASP A 1 97 ? -7.211 -8.703 -10.008 1 89.12 97 ASP A C 1
ATOM 785 O O . ASP A 1 97 ? -6.762 -7.574 -9.789 1 89.12 97 ASP A O 1
ATOM 789 N N . ASN A 1 98 ? -8.438 -9.016 -10 1 89.12 98 ASN A N 1
ATOM 790 C CA . ASN A 1 98 ? -9.453 -7.98 -9.805 1 89.12 98 ASN A CA 1
ATOM 791 C C . ASN A 1 98 ? -9.312 -7.316 -8.438 1 89.12 98 ASN A C 1
ATOM 793 O O . ASN A 1 98 ? -9.516 -6.109 -8.305 1 89.12 98 ASN A O 1
ATOM 797 N N . PHE A 1 99 ? -9 -8.078 -7.496 1 92.19 99 PHE A N 1
ATOM 798 C CA . PHE A 1 99 ? -8.828 -7.523 -6.16 1 92.19 99 PHE A CA 1
ATOM 799 C C . PHE A 1 99 ? -7.543 -6.703 -6.078 1 92.19 99 PHE A C 1
ATOM 801 O O . PHE A 1 99 ? -7.543 -5.598 -5.535 1 92.19 99 PHE A O 1
ATOM 808 N N . PHE A 1 100 ? -6.426 -7.262 -6.602 1 92.81 100 PHE A N 1
ATOM 809 C CA . PHE A 1 100 ? -5.098 -6.703 -6.371 1 92.81 100 PHE A CA 1
ATOM 810 C C . PHE A 1 100 ? -4.832 -5.535 -7.312 1 92.81 100 PHE A C 1
ATOM 812 O O . PHE A 1 100 ? -4.223 -4.539 -6.914 1 92.81 100 PHE A O 1
ATOM 819 N N . CYS A 1 101 ? -5.211 -5.59 -8.57 1 89.19 101 CYS A N 1
ATOM 820 C CA . CYS A 1 101 ? -4.785 -4.664 -9.609 1 89.19 101 CYS A CA 1
ATOM 821 C C . CYS A 1 101 ? -5.77 -3.51 -9.75 1 89.19 101 CYS A C 1
ATOM 823 O O . CYS A 1 101 ? -6.531 -3.447 -10.719 1 89.19 101 CYS A O 1
ATOM 825 N N . LYS A 1 102 ? -5.648 -2.533 -8.922 1 83.69 102 LYS A N 1
ATOM 826 C CA . LYS A 1 102 ? -6.492 -1.344 -8.984 1 83.69 102 LYS A CA 1
ATOM 827 C C . LYS A 1 102 ? -5.91 -0.309 -9.945 1 83.69 102 LYS A C 1
ATOM 829 O O . LYS A 1 102 ? -6.648 0.489 -10.531 1 83.69 102 LYS A O 1
ATOM 834 N N . THR A 1 103 ? -4.637 -0.304 -10.047 1 82.75 103 THR A N 1
ATOM 835 C CA . THR A 1 103 ? -3.932 0.625 -10.922 1 82.75 103 THR A CA 1
ATOM 836 C C . THR A 1 103 ? -3.031 -0.128 -11.898 1 82.75 103 THR A C 1
ATOM 838 O O . THR A 1 103 ? -2.812 -1.331 -11.742 1 82.75 103 THR A O 1
ATOM 841 N N . ASP A 1 104 ? -2.529 0.557 -12.82 1 81.06 104 ASP A N 1
ATOM 842 C CA . ASP A 1 104 ? -1.567 -0.024 -13.75 1 81.06 104 ASP A CA 1
ATOM 843 C C . ASP A 1 104 ? -0.294 -0.458 -13.031 1 81.06 104 ASP A C 1
ATOM 845 O O . ASP A 1 104 ? 0.332 -1.45 -13.406 1 81.06 104 ASP A O 1
ATOM 849 N N . GLU A 1 105 ? -0.009 0.278 -12.094 1 84.19 105 GLU A N 1
ATOM 850 C CA . GLU A 1 105 ? 1.192 -0.032 -11.328 1 84.19 105 GLU A CA 1
ATOM 851 C C . GLU A 1 105 ? 1.035 -1.342 -10.562 1 84.19 105 GLU A C 1
ATOM 853 O O . GLU A 1 105 ? 1.98 -2.127 -10.461 1 84.19 105 GLU A O 1
ATOM 858 N N . ASP A 1 106 ? -0.166 -1.543 -10.086 1 87.69 106 ASP A N 1
ATOM 859 C CA . ASP A 1 106 ? -0.454 -2.803 -9.414 1 87.69 106 ASP A CA 1
ATOM 860 C C . ASP A 1 106 ? -0.297 -3.988 -10.359 1 87.69 106 ASP A C 1
ATOM 862 O O . ASP A 1 106 ? 0.277 -5.016 -9.992 1 87.69 106 ASP A O 1
ATOM 866 N N . THR A 1 107 ? -0.808 -3.77 -11.5 1 83 107 THR A N 1
ATOM 867 C CA . THR A 1 107 ? -0.75 -4.812 -12.516 1 83 107 THR A CA 1
ATOM 868 C C . THR A 1 107 ? 0.697 -5.137 -12.875 1 83 107 THR A C 1
ATOM 870 O O . THR A 1 107 ? 1.088 -6.305 -12.906 1 83 107 THR A O 1
ATOM 873 N N . LYS A 1 108 ? 1.447 -4.109 -13.141 1 82.94 108 LYS A N 1
ATOM 874 C CA . LYS A 1 108 ? 2.859 -4.285 -13.461 1 82.94 108 LYS A CA 1
ATOM 875 C C . LYS A 1 108 ? 3.604 -4.98 -12.328 1 82.94 108 LYS A C 1
ATOM 877 O O . LYS A 1 108 ? 4.434 -5.859 -12.57 1 82.94 108 LYS A O 1
ATOM 882 N N . PHE A 1 109 ? 3.277 -4.602 -11.219 1 87.19 109 PHE A N 1
ATOM 883 C CA . PHE A 1 109 ? 3.92 -5.168 -10.039 1 87.19 109 PHE A CA 1
ATOM 884 C C . PHE A 1 109 ? 3.654 -6.668 -9.953 1 87.19 109 PHE A C 1
ATOM 886 O O . PHE A 1 109 ? 4.586 -7.457 -9.797 1 87.19 109 PHE A O 1
ATOM 893 N N . LEU A 1 110 ? 2.443 -7.047 -9.984 1 86.12 110 LEU A N 1
ATOM 894 C CA . LEU A 1 110 ? 2.062 -8.445 -9.836 1 86.12 110 LEU A CA 1
ATOM 895 C C . LEU A 1 110 ? 2.652 -9.289 -10.961 1 86.12 110 LEU A C 1
ATOM 897 O O . LEU A 1 110 ? 3.127 -10.406 -10.727 1 86.12 110 LEU A O 1
ATOM 901 N N . ARG A 1 111 ? 2.721 -8.742 -12.102 1 77.88 111 ARG A N 1
ATOM 902 C CA . ARG A 1 111 ? 3.217 -9.461 -13.273 1 77.88 111 ARG A CA 1
ATOM 903 C C . ARG A 1 111 ? 4.734 -9.594 -13.227 1 77.88 111 ARG A C 1
ATOM 905 O O . ARG A 1 111 ? 5.293 -10.57 -13.742 1 77.88 111 ARG A O 1
ATOM 912 N N . SER A 1 112 ? 5.32 -8.656 -12.633 1 77 112 SER A N 1
ATOM 913 C CA . SER A 1 112 ? 6.781 -8.656 -12.594 1 77 112 SER A CA 1
ATOM 914 C C . SER A 1 112 ? 7.301 -9.43 -11.383 1 77 112 SER A C 1
ATOM 916 O O . SER A 1 112 ? 8.492 -9.727 -11.297 1 77 112 SER A O 1
ATOM 918 N N . ASN A 1 113 ? 6.344 -9.656 -10.539 1 79 113 ASN A N 1
ATOM 919 C CA . ASN A 1 113 ? 6.75 -10.359 -9.328 1 79 113 ASN A CA 1
ATOM 920 C C . ASN A 1 113 ? 7.16 -11.805 -9.625 1 79 113 ASN A C 1
ATOM 922 O O . ASN A 1 113 ? 6.379 -12.57 -10.195 1 79 113 ASN A O 1
ATOM 926 N N . MET A 1 114 ? 8.258 -12.219 -9.258 1 75 114 MET A N 1
ATOM 927 C CA . MET A 1 114 ? 8.844 -13.508 -9.617 1 75 114 MET A CA 1
ATOM 928 C C . MET A 1 114 ? 8.289 -14.625 -8.734 1 75 114 MET A C 1
ATOM 930 O O . MET A 1 114 ? 8.555 -15.805 -8.984 1 75 114 MET A O 1
ATOM 934 N N . LEU A 1 115 ? 7.551 -14.234 -7.781 1 83.06 115 LEU A N 1
ATOM 935 C CA . LEU A 1 115 ? 7.008 -15.227 -6.863 1 83.06 115 LEU A CA 1
ATOM 936 C C . LEU A 1 115 ? 6.012 -16.141 -7.574 1 83.06 115 LEU A C 1
ATOM 938 O O . LEU A 1 115 ? 5.855 -17.312 -7.207 1 83.06 115 LEU A O 1
ATOM 942 N N . PHE A 1 116 ? 5.305 -15.531 -8.539 1 79.75 116 PHE A N 1
ATOM 943 C CA . PHE A 1 116 ? 4.273 -16.281 -9.25 1 79.75 116 PHE A CA 1
ATOM 944 C C . PHE A 1 116 ? 4.746 -16.656 -10.648 1 79.75 116 PHE A C 1
ATOM 946 O O . PHE A 1 116 ? 4.043 -17.375 -11.375 1 79.75 116 PHE A O 1
ATOM 953 N N . ASN A 1 117 ? 5.77 -16 -11.031 1 62.44 117 ASN A N 1
ATOM 954 C CA . ASN A 1 117 ? 6.219 -16.156 -12.414 1 62.44 117 ASN A CA 1
ATOM 955 C C . ASN A 1 117 ? 7.617 -16.75 -12.484 1 62.44 117 ASN A C 1
ATOM 957 O O . ASN A 1 117 ? 8.469 -16.266 -13.219 1 62.44 117 ASN A O 1
ATOM 961 N N . ASP A 1 118 ? 7.812 -17.656 -11.625 1 57.94 118 ASP A N 1
ATOM 962 C CA . ASP A 1 118 ? 9.227 -18.016 -11.656 1 57.94 118 ASP A CA 1
ATOM 963 C C . ASP A 1 118 ? 9.617 -18.594 -13.016 1 57.94 118 ASP A C 1
ATOM 965 O O . ASP A 1 118 ? 9.133 -19.656 -13.414 1 57.94 118 ASP A O 1
ATOM 969 N N . LEU A 1 119 ? 10.094 -17.625 -13.75 1 57.12 119 LEU A N 1
ATOM 970 C CA . LEU A 1 119 ? 10.742 -18.062 -14.977 1 57.12 119 LEU A CA 1
ATOM 971 C C . LEU A 1 119 ? 11.586 -19.312 -14.727 1 57.12 119 LEU A C 1
ATOM 973 O O . LEU A 1 119 ? 11.742 -20.156 -15.625 1 57.12 119 LEU A O 1
ATOM 977 N N . TYR A 1 120 ? 11.984 -19.5 -13.547 1 54.31 120 TYR A N 1
ATOM 978 C CA . TYR A 1 120 ? 12.945 -20.562 -13.328 1 54.31 120 TYR A CA 1
ATOM 979 C C . TYR A 1 120 ? 12.312 -21.703 -12.523 1 54.31 120 TYR A C 1
ATOM 981 O O . TYR A 1 120 ? 12.641 -22.875 -12.727 1 54.31 120 TYR A O 1
ATOM 989 N N . SER A 1 121 ? 11.641 -21.422 -11.492 1 58.59 121 SER A N 1
ATOM 990 C CA . SER A 1 121 ? 11.07 -22.438 -10.625 1 58.59 121 SER A CA 1
ATOM 991 C C . SER A 1 121 ? 10.062 -21.844 -9.648 1 58.59 121 SER A C 1
ATOM 993 O O . SER A 1 121 ? 9.992 -20.625 -9.492 1 58.59 121 SER A O 1
ATOM 995 N N . ILE A 1 122 ? 9.266 -22.781 -9.25 1 63 122 ILE A N 1
ATOM 996 C CA . ILE A 1 122 ? 8.273 -22.406 -8.25 1 63 122 ILE A CA 1
ATOM 997 C C . ILE A 1 122 ? 8.984 -21.891 -6.992 1 63 122 ILE A C 1
ATOM 999 O O . ILE A 1 122 ? 9.969 -22.484 -6.547 1 63 122 ILE A O 1
ATOM 1003 N N . SER A 1 123 ? 8.422 -20.859 -6.469 1 65 123 SER A N 1
ATOM 1004 C CA . SER A 1 123 ? 9.102 -20.141 -5.398 1 65 123 SER A CA 1
ATOM 1005 C C . SER A 1 123 ? 8.602 -20.578 -4.027 1 65 123 SER A C 1
ATOM 1007 O O . SER A 1 123 ? 7.395 -20.578 -3.775 1 65 123 SER A O 1
ATOM 1009 N N . THR A 1 124 ? 9.477 -21.328 -3.322 1 80 124 THR A N 1
ATOM 1010 C CA . THR A 1 124 ? 9.281 -21.5 -1.886 1 80 124 THR A CA 1
ATOM 1011 C C . THR A 1 124 ? 10.266 -20.641 -1.101 1 80 124 THR A C 1
ATOM 1013 O O . THR A 1 124 ? 11.43 -20.516 -1.489 1 80 124 THR A O 1
ATOM 1016 N N . ILE A 1 125 ? 9.734 -20 -0.184 1 85.81 125 ILE A N 1
ATOM 1017 C CA . ILE A 1 125 ? 10.609 -19.203 0.661 1 85.81 125 ILE A CA 1
ATOM 1018 C C . ILE A 1 125 ? 10.586 -19.734 2.09 1 85.81 125 ILE A C 1
ATOM 1020 O O . ILE A 1 125 ? 9.523 -20.078 2.613 1 85.81 125 ILE A O 1
ATOM 1024 N N . GLN A 1 126 ? 11.742 -19.875 2.594 1 88.81 126 GLN A N 1
ATOM 1025 C CA . GLN A 1 126 ? 11.82 -20.188 4.016 1 88.81 126 GLN A CA 1
ATOM 1026 C C . GLN A 1 126 ? 11.68 -18.938 4.871 1 88.81 126 GLN A C 1
ATOM 1028 O O . GLN A 1 126 ? 12.406 -17.969 4.676 1 88.81 126 GLN A O 1
ATOM 1033 N N . VAL A 1 127 ? 10.781 -18.891 5.781 1 86.56 127 VAL A N 1
ATOM 1034 C CA . VAL A 1 127 ? 10.383 -17.703 6.523 1 86.56 127 VAL A CA 1
ATOM 1035 C C . VAL A 1 127 ? 11.375 -17.453 7.66 1 86.56 127 VAL A C 1
ATOM 1037 O O . VAL A 1 127 ? 11.664 -16.312 7.996 1 86.56 127 VAL A O 1
ATOM 1040 N N . HIS A 1 128 ? 12.016 -18.391 8.258 1 85.38 128 HIS A N 1
ATOM 1041 C CA . HIS A 1 128 ? 13.008 -18.391 9.328 1 85.38 128 HIS A CA 1
ATOM 1042 C C . HIS A 1 128 ? 12.945 -17.094 10.133 1 85.38 128 HIS A C 1
ATOM 1044 O O . HIS A 1 128 ? 12.062 -16.906 10.969 1 85.38 128 HIS A O 1
ATOM 1050 N N . LYS A 1 129 ? 13.828 -16.031 9.75 1 85.88 129 LYS A N 1
ATOM 1051 C CA . LYS A 1 129 ? 14.008 -14.797 10.516 1 85.88 129 LYS A CA 1
ATOM 1052 C C . LYS A 1 129 ? 12.82 -13.859 10.344 1 85.88 129 LYS A C 1
ATOM 1054 O O . LYS A 1 129 ? 12.625 -12.938 11.141 1 85.88 129 LYS A O 1
ATOM 1059 N N . LEU A 1 130 ? 11.93 -14.242 9.5 1 91.88 130 LEU A N 1
ATOM 1060 C CA . LEU A 1 130 ? 10.812 -13.344 9.195 1 91.88 130 LEU A CA 1
ATOM 1061 C C . LEU A 1 130 ? 9.508 -13.883 9.766 1 91.88 130 LEU A C 1
ATOM 1063 O O . LEU A 1 130 ? 8.438 -13.336 9.5 1 91.88 130 LEU A O 1
ATOM 1067 N N . THR A 1 131 ? 9.625 -14.898 10.578 1 95.12 131 THR A N 1
ATOM 1068 C CA . THR A 1 131 ? 8.43 -15.555 11.109 1 95.12 131 THR A CA 1
ATOM 1069 C C . THR A 1 131 ? 7.551 -14.555 11.852 1 95.12 131 THR A C 1
ATOM 1071 O O . THR A 1 131 ? 6.328 -14.547 11.688 1 95.12 131 THR A O 1
ATOM 1074 N N . SER A 1 132 ? 8.172 -13.711 12.641 1 94.5 132 SER A N 1
ATOM 1075 C CA . SER A 1 132 ? 7.414 -12.758 13.445 1 94.5 132 SER A CA 1
ATOM 1076 C C . SER A 1 132 ? 6.68 -11.75 12.555 1 94.5 132 SER A C 1
ATOM 1078 O O . SER A 1 132 ? 5.523 -11.414 12.82 1 94.5 132 SER A O 1
ATOM 1080 N N . ILE A 1 133 ? 7.324 -11.32 11.562 1 95.25 133 ILE A N 1
ATOM 1081 C CA . ILE A 1 133 ? 6.746 -10.32 10.672 1 95.25 133 ILE A CA 1
ATOM 1082 C C . ILE A 1 133 ? 5.578 -10.93 9.898 1 95.25 133 ILE A C 1
ATOM 1084 O O . ILE A 1 133 ? 4.512 -10.32 9.789 1 95.25 133 ILE A O 1
ATOM 1088 N N . TYR A 1 134 ? 5.738 -12.117 9.367 1 96.5 134 TYR A N 1
ATOM 1089 C CA . TYR A 1 134 ? 4.656 -12.781 8.648 1 96.5 134 TYR A CA 1
ATOM 1090 C C . TYR A 1 134 ? 3.49 -13.086 9.578 1 96.5 134 TYR A C 1
ATOM 1092 O O . TYR A 1 134 ? 2.328 -12.898 9.211 1 96.5 134 TYR A O 1
ATOM 1100 N N . THR A 1 135 ? 3.84 -13.547 10.758 1 96.69 135 THR A N 1
ATOM 1101 C CA . THR A 1 135 ? 2.791 -13.82 11.734 1 96.69 135 THR A CA 1
ATOM 1102 C C . THR A 1 135 ? 1.97 -12.57 12.016 1 96.69 135 THR A C 1
ATOM 1104 O O . THR A 1 135 ? 0.738 -12.617 12.047 1 96.69 135 THR A O 1
ATOM 1107 N N . GLY A 1 136 ? 2.678 -11.492 12.211 1 96.75 136 GLY A N 1
ATOM 1108 C CA . GLY A 1 136 ? 2 -10.227 12.453 1 96.75 136 GLY A CA 1
ATOM 1109 C C . GLY A 1 136 ? 1.14 -9.773 11.289 1 96.75 136 GLY A C 1
ATOM 1110 O O . GLY A 1 136 ? -0.003 -9.352 11.484 1 96.75 136 GLY A O 1
ATOM 1111 N N . LEU A 1 137 ? 1.632 -9.836 10.086 1 97.38 137 LEU A N 1
ATOM 1112 C CA . LEU A 1 137 ? 0.905 -9.406 8.898 1 97.38 137 LEU A CA 1
ATOM 1113 C C . LEU A 1 137 ? -0.345 -10.258 8.688 1 97.38 137 LEU A C 1
ATOM 1115 O O . LEU A 1 137 ? -1.425 -9.727 8.422 1 97.38 137 LEU A O 1
ATOM 1119 N N . PHE A 1 138 ? -0.206 -11.562 8.844 1 97.19 138 PHE A N 1
ATOM 1120 C CA . PHE A 1 138 ? -1.358 -12.438 8.672 1 97.19 138 PHE A CA 1
ATOM 1121 C C . PHE A 1 138 ? -2.387 -12.211 9.773 1 97.19 138 PHE A C 1
ATOM 1123 O O . PHE A 1 138 ? -3.592 -12.32 9.539 1 97.19 138 PHE A O 1
ATOM 1130 N N . GLN A 1 139 ? -1.909 -11.883 10.914 1 96.44 139 GLN A N 1
ATOM 1131 C CA . GLN A 1 139 ? -2.828 -11.547 12 1 96.44 139 GLN A CA 1
ATOM 1132 C C . GLN A 1 139 ? -3.602 -10.266 11.688 1 96.44 139 GLN A C 1
ATOM 1134 O O . GLN A 1 139 ? -4.801 -10.18 11.961 1 96.44 139 GLN A O 1
ATOM 1139 N N . PHE A 1 140 ? -2.912 -9.258 11.203 1 96.88 140 PHE A N 1
ATOM 1140 C CA . PHE A 1 140 ? -3.572 -8.016 10.82 1 96.88 140 PHE A CA 1
ATOM 1141 C C . PHE A 1 140 ? -4.629 -8.273 9.75 1 96.88 140 PHE A C 1
ATOM 1143 O O . PHE A 1 140 ? -5.719 -7.699 9.797 1 96.88 140 PHE A O 1
ATOM 1150 N N . ILE A 1 141 ? -4.316 -9.125 8.797 1 97.5 141 ILE A N 1
ATOM 1151 C CA . ILE A 1 141 ? -5.254 -9.477 7.738 1 97.5 141 ILE A CA 1
ATOM 1152 C C . ILE A 1 141 ? -6.477 -10.164 8.336 1 97.5 141 ILE A C 1
ATOM 1154 O O . ILE A 1 141 ? -7.613 -9.82 8.008 1 97.5 141 ILE A O 1
ATOM 1158 N N . GLU A 1 142 ? -6.23 -11.094 9.234 1 95.56 142 GLU A N 1
ATOM 1159 C CA . GLU A 1 142 ? -7.32 -11.82 9.875 1 95.56 142 GLU A CA 1
ATOM 1160 C C . GLU A 1 142 ? -8.242 -10.875 10.641 1 95.56 142 GLU A C 1
ATOM 1162 O O . GLU A 1 142 ? -9.461 -10.977 10.555 1 95.56 142 GLU A O 1
ATOM 1167 N N . GLU A 1 143 ? -7.652 -10.008 11.391 1 94.75 143 GLU A N 1
ATOM 1168 C CA . GLU A 1 143 ? -8.422 -9.047 12.18 1 94.75 143 GLU A CA 1
ATOM 1169 C C . GLU A 1 143 ? -9.234 -8.125 11.273 1 94.75 143 GLU A C 1
ATOM 1171 O O . GLU A 1 143 ? -10.391 -7.812 11.578 1 94.75 143 GLU A O 1
ATOM 1176 N N . GLU A 1 144 ? -8.609 -7.688 10.219 1 95.62 144 GLU A N 1
ATOM 1177 C CA . GLU A 1 144 ? -9.312 -6.805 9.289 1 95.62 144 GLU A CA 1
ATOM 1178 C C . GLU A 1 144 ? -10.5 -7.516 8.648 1 95.62 144 GLU A C 1
ATOM 1180 O O . GLU A 1 144 ? -11.555 -6.91 8.438 1 95.62 144 GLU A O 1
ATOM 1185 N N . LEU A 1 145 ? -10.305 -8.766 8.312 1 93.56 145 LEU A N 1
ATOM 1186 C CA . LEU A 1 145 ? -11.352 -9.531 7.66 1 93.56 145 LEU A CA 1
ATOM 1187 C C . LEU A 1 145 ? -12.516 -9.789 8.617 1 93.56 145 LEU A C 1
ATOM 1189 O O . LEU A 1 145 ? -13.633 -10.055 8.18 1 93.56 145 LEU A O 1
ATOM 1193 N N . ARG A 1 146 ? -12.227 -9.734 9.867 1 91.12 146 ARG A N 1
ATOM 1194 C CA . ARG A 1 146 ? -13.273 -9.93 10.867 1 91.12 146 ARG A CA 1
ATOM 1195 C C . ARG A 1 146 ? -14.109 -8.664 11.047 1 91.12 146 ARG A C 1
ATOM 1197 O O . ARG A 1 146 ? -15.242 -8.727 11.523 1 91.12 146 ARG A O 1
ATOM 1204 N N . ALA A 1 147 ? -13.531 -7.523 10.727 1 86.62 147 ALA A N 1
ATOM 1205 C CA . ALA A 1 147 ? -14.242 -6.25 10.844 1 86.62 147 ALA A CA 1
ATOM 1206 C C . ALA A 1 147 ? -15.344 -6.141 9.797 1 86.62 147 ALA A C 1
ATOM 1208 O O . ALA A 1 147 ? -15.336 -6.867 8.797 1 86.62 147 ALA A O 1
ATOM 1209 N N . SER A 1 148 ? -16.312 -5.254 10.039 1 85.25 148 SER A N 1
ATOM 1210 C CA . SER A 1 148 ? -17.359 -5 9.062 1 85.25 148 SER A CA 1
ATOM 1211 C C . SER A 1 148 ? -16.781 -4.379 7.789 1 85.25 148 SER A C 1
ATOM 1213 O O . SER A 1 148 ? -15.883 -3.539 7.855 1 85.25 148 SER A O 1
ATOM 1215 N N . ILE A 1 149 ? -17.391 -4.824 6.777 1 87.56 149 ILE A N 1
ATOM 1216 C CA . ILE A 1 149 ? -16.938 -4.328 5.484 1 87.56 149 ILE A CA 1
ATOM 1217 C C . ILE A 1 149 ? -17.281 -2.848 5.348 1 87.56 149 ILE A C 1
ATOM 1219 O O . ILE A 1 149 ? -18.391 -2.43 5.703 1 87.56 149 ILE A O 1
ATOM 1223 N N . ASP A 1 150 ? -16.297 -2.072 4.973 1 90 150 ASP A N 1
ATOM 1224 C CA . ASP A 1 150 ? -16.484 -0.652 4.691 1 90 150 ASP A CA 1
ATOM 1225 C C . ASP A 1 150 ? -15.609 -0.206 3.52 1 90 150 ASP A C 1
ATOM 1227 O O . ASP A 1 150 ? -15.062 -1.038 2.791 1 90 150 ASP A O 1
ATOM 1231 N N . ASN A 1 151 ? -15.562 1.048 3.297 1 88.31 151 ASN A N 1
ATOM 1232 C CA . ASN A 1 151 ? -14.867 1.567 2.127 1 88.31 151 ASN A CA 1
ATOM 1233 C C . ASN A 1 151 ? -13.352 1.547 2.324 1 88.31 151 ASN A C 1
ATOM 1235 O O . ASN A 1 151 ? -12.594 1.852 1.398 1 88.31 151 ASN A O 1
ATOM 1239 N N . TYR A 1 152 ? -12.867 1.074 3.506 1 91.81 152 TYR A N 1
ATOM 1240 C CA . TYR A 1 152 ? -11.438 1.115 3.816 1 91.81 152 TYR A CA 1
ATOM 1241 C C . TYR A 1 152 ? -10.82 -0.271 3.707 1 91.81 152 TYR A C 1
ATOM 1243 O O . TYR A 1 152 ? -9.625 -0.402 3.434 1 91.81 152 TYR A O 1
ATOM 1251 N N . GLN A 1 153 ? -11.602 -1.266 3.916 1 94.31 153 GLN A N 1
ATOM 1252 C CA . GLN A 1 153 ? -11.109 -2.617 4.16 1 94.31 153 GLN A CA 1
ATOM 1253 C C . GLN A 1 153 ? -10.273 -3.119 2.986 1 94.31 153 GLN A C 1
ATOM 1255 O O . GLN A 1 153 ? -9.18 -3.645 3.178 1 94.31 153 GLN A O 1
ATOM 1260 N N . SER A 1 154 ? -10.758 -2.945 1.763 1 93.69 154 SER A N 1
ATOM 1261 C CA . SER A 1 154 ? -10.07 -3.473 0.588 1 93.69 154 SER A CA 1
ATOM 1262 C C . SER A 1 154 ? -8.672 -2.875 0.451 1 93.69 154 SER A C 1
ATOM 1264 O O . SER A 1 154 ? -7.711 -3.594 0.179 1 93.69 154 SER A O 1
ATOM 1266 N N . ASP A 1 155 ? -8.562 -1.574 0.678 1 94.25 155 ASP A N 1
ATOM 1267 C CA . ASP A 1 155 ? -7.273 -0.907 0.548 1 94.25 155 ASP A CA 1
ATOM 1268 C C . ASP A 1 155 ? -6.312 -1.352 1.649 1 94.25 155 ASP A C 1
ATOM 1270 O O . ASP A 1 155 ? -5.117 -1.543 1.4 1 94.25 155 ASP A O 1
ATOM 1274 N N . ILE A 1 156 ? -6.836 -1.505 2.805 1 96.75 156 ILE A N 1
ATOM 1275 C CA . ILE A 1 156 ? -6.031 -1.963 3.932 1 96.75 156 ILE A CA 1
ATOM 1276 C C . ILE A 1 156 ? -5.484 -3.357 3.641 1 96.75 156 ILE A C 1
ATOM 1278 O O . ILE A 1 156 ? -4.281 -3.602 3.783 1 96.75 156 ILE A O 1
ATOM 1282 N N . LEU A 1 157 ? -6.324 -4.203 3.203 1 97.12 157 LEU A N 1
ATOM 1283 C CA . LEU A 1 157 ? -5.945 -5.578 2.896 1 97.12 157 LEU A CA 1
ATOM 1284 C C . LEU A 1 157 ? -4.957 -5.625 1.734 1 97.12 157 LEU A C 1
ATOM 1286 O O . LEU A 1 157 ? -4.008 -6.41 1.754 1 97.12 157 LEU A O 1
ATOM 1290 N N . ARG A 1 158 ? -5.172 -4.855 0.768 1 96.19 158 ARG A N 1
ATOM 1291 C CA . ARG A 1 158 ? -4.273 -4.801 -0.379 1 96.19 158 ARG A CA 1
ATOM 1292 C C . ARG A 1 158 ? -2.871 -4.379 0.045 1 96.19 158 ARG A C 1
ATOM 1294 O O . ARG A 1 158 ? -1.878 -4.891 -0.475 1 96.19 158 ARG A O 1
ATOM 1301 N N . ASN A 1 159 ? -2.797 -3.414 0.918 1 96.81 159 ASN A N 1
ATOM 1302 C CA . ASN A 1 159 ? -1.499 -2.965 1.41 1 96.81 159 ASN A CA 1
ATOM 1303 C C . ASN A 1 159 ? -0.768 -4.078 2.158 1 96.81 159 ASN A C 1
ATOM 1305 O O . ASN A 1 159 ? 0.445 -4.234 2.012 1 96.81 159 ASN A O 1
ATOM 1309 N N . TYR A 1 160 ? -1.513 -4.781 2.994 1 97.88 160 TYR A N 1
ATOM 1310 C CA . TYR A 1 160 ? -0.9 -5.906 3.691 1 97.88 160 TYR A CA 1
ATOM 1311 C C . TYR A 1 160 ? -0.396 -6.949 2.701 1 97.88 160 TYR A C 1
ATOM 1313 O O . TYR A 1 160 ? 0.718 -7.461 2.842 1 97.88 160 TYR A O 1
ATOM 1321 N N . LEU A 1 161 ? -1.22 -7.262 1.727 1 97.5 161 LEU A N 1
ATOM 1322 C CA . LEU A 1 161 ? -0.854 -8.242 0.709 1 97.5 161 LEU A CA 1
ATOM 1323 C C . LEU A 1 161 ? 0.388 -7.797 -0.054 1 97.5 161 LEU A C 1
ATOM 1325 O O . LEU A 1 161 ? 1.301 -8.594 -0.282 1 97.5 161 LEU A O 1
ATOM 1329 N N . GLN A 1 162 ? 0.43 -6.566 -0.445 1 96.38 162 GLN A N 1
ATOM 1330 C CA . GLN A 1 162 ? 1.588 -6.035 -1.158 1 96.38 162 GLN A CA 1
ATOM 1331 C C . GLN A 1 162 ? 2.859 -6.184 -0.329 1 96.38 162 GLN A C 1
ATOM 1333 O O . GLN A 1 162 ? 3.916 -6.535 -0.859 1 96.38 162 GLN A O 1
ATOM 1338 N N . ASN A 1 163 ? 2.744 -5.906 0.918 1 97.56 163 ASN A N 1
ATOM 1339 C CA . ASN A 1 163 ? 3.924 -6.031 1.768 1 97.56 163 ASN A CA 1
ATOM 1340 C C . ASN A 1 163 ? 4.352 -7.488 1.924 1 97.56 163 ASN A C 1
ATOM 1342 O O . ASN A 1 163 ? 5.543 -7.785 1.993 1 97.56 163 ASN A O 1
ATOM 1346 N N . ILE A 1 164 ? 3.406 -8.375 2.01 1 97.12 164 ILE A N 1
ATOM 1347 C CA . ILE A 1 164 ? 3.74 -9.797 2.041 1 97.12 164 ILE A CA 1
ATOM 1348 C C . ILE A 1 164 ? 4.531 -10.164 0.787 1 97.12 164 ILE A C 1
ATOM 1350 O O . ILE A 1 164 ? 5.555 -10.844 0.869 1 97.12 164 ILE A O 1
ATOM 1354 N N . LEU A 1 165 ? 4.078 -9.727 -0.361 1 95.25 165 LEU A N 1
ATOM 1355 C CA . LEU A 1 165 ? 4.727 -10.039 -1.629 1 95.25 165 LEU A CA 1
ATOM 1356 C C . LEU A 1 165 ? 6.109 -9.398 -1.707 1 95.25 165 LEU A C 1
ATOM 1358 O O . LEU A 1 165 ? 7.074 -10.039 -2.133 1 95.25 165 LEU A O 1
ATOM 1362 N N . LEU A 1 166 ? 6.23 -8.133 -1.28 1 94.75 166 LEU A N 1
ATOM 1363 C CA . LEU A 1 166 ? 7.504 -7.422 -1.318 1 94.75 166 LEU A CA 1
ATOM 1364 C C . LEU A 1 166 ? 8.523 -8.094 -0.405 1 94.75 166 LEU A C 1
ATOM 1366 O O . LEU A 1 166 ? 9.664 -8.328 -0.81 1 94.75 166 LEU A O 1
ATOM 1370 N N . LEU A 1 167 ? 8.102 -8.375 0.799 1 94.38 167 LEU A N 1
ATOM 1371 C CA . LEU A 1 167 ? 8.984 -9.031 1.757 1 94.38 167 LEU A CA 1
ATOM 1372 C C . LEU A 1 167 ? 9.414 -10.406 1.248 1 94.38 167 LEU A C 1
ATOM 1374 O O . LEU A 1 167 ? 10.57 -10.797 1.423 1 94.38 167 LEU A O 1
ATOM 1378 N N . SER A 1 168 ? 8.508 -11.086 0.63 1 92.81 168 SER A N 1
ATOM 1379 C CA . SER A 1 168 ? 8.805 -12.422 0.109 1 92.81 168 SER A CA 1
ATOM 1380 C C . SER A 1 168 ? 9.773 -12.352 -1.065 1 92.81 168 SER A C 1
ATOM 1382 O O . SER A 1 168 ? 10.68 -13.18 -1.18 1 92.81 168 SER A O 1
ATOM 1384 N N . GLU A 1 169 ? 9.531 -11.445 -1.938 1 88.75 169 GLU A N 1
ATOM 1385 C CA . GLU A 1 169 ? 10.453 -11.266 -3.051 1 88.75 169 GLU A CA 1
ATOM 1386 C C . GLU A 1 169 ? 11.859 -10.938 -2.555 1 88.75 169 GLU A C 1
ATOM 1388 O O . GLU A 1 169 ? 12.844 -11.469 -3.072 1 88.75 169 GLU A O 1
ATOM 1393 N N . ARG A 1 170 ? 11.898 -10.023 -1.639 1 89.31 170 ARG A N 1
ATOM 1394 C CA . ARG A 1 170 ? 13.172 -9.664 -1.027 1 89.31 170 ARG A CA 1
ATOM 1395 C C . ARG A 1 170 ? 13.867 -10.883 -0.443 1 89.31 170 ARG A C 1
ATOM 1397 O O . ARG A 1 170 ? 15.062 -11.086 -0.662 1 89.31 170 ARG A O 1
ATOM 1404 N N . GLU A 1 171 ? 13.148 -11.664 0.307 1 89.62 171 GLU A N 1
ATOM 1405 C CA . GLU A 1 171 ? 13.703 -12.859 0.94 1 89.62 171 GLU A CA 1
ATOM 1406 C C . GLU A 1 171 ? 14.156 -13.875 -0.103 1 89.62 171 GLU A C 1
ATOM 1408 O O . GLU A 1 171 ? 15.172 -14.555 0.081 1 89.62 171 GLU A O 1
ATOM 1413 N N . ARG A 1 172 ? 13.406 -14.031 -1.108 1 86.56 172 ARG A N 1
ATOM 1414 C CA . ARG A 1 172 ? 13.789 -14.93 -2.197 1 86.56 172 ARG A CA 1
ATOM 1415 C C . ARG A 1 172 ? 15.133 -14.516 -2.795 1 86.56 172 ARG A C 1
ATOM 1417 O O . ARG A 1 172 ? 15.977 -15.367 -3.068 1 86.56 172 ARG A O 1
ATOM 1424 N N . GLN A 1 173 ? 15.234 -13.258 -3.043 1 81.81 173 GLN A N 1
ATOM 1425 C CA . GLN A 1 173 ? 16.5 -12.742 -3.566 1 81.81 173 GLN A CA 1
ATOM 1426 C C . GLN A 1 173 ? 17.656 -13.023 -2.604 1 81.81 173 GLN A C 1
ATOM 1428 O O . GLN A 1 173 ? 18.766 -13.328 -3.031 1 81.81 173 GLN A O 1
ATOM 1433 N N . ASN A 1 174 ? 17.359 -12.898 -1.387 1 83.81 174 ASN A N 1
ATOM 1434 C CA . ASN A 1 174 ? 18.391 -13.148 -0.374 1 83.81 174 ASN A CA 1
ATOM 1435 C C . ASN A 1 174 ? 18.766 -14.625 -0.327 1 83.81 174 ASN A C 1
ATOM 1437 O O . ASN A 1 174 ? 19.922 -14.961 -0.027 1 83.81 174 ASN A O 1
ATOM 1441 N N . GLN A 1 175 ? 17.766 -15.461 -0.5 1 82.31 175 GLN A N 1
ATOM 1442 C CA . GLN A 1 175 ? 17.984 -16.906 -0.413 1 82.31 175 GLN A CA 1
ATOM 1443 C C . GLN A 1 175 ? 18.609 -17.438 -1.7 1 82.31 175 GLN A C 1
ATOM 1445 O O . GLN A 1 175 ? 19.312 -18.453 -1.682 1 82.31 175 GLN A O 1
ATOM 1450 N N . HIS A 1 176 ? 18.125 -16.875 -2.77 1 72.75 176 HIS A N 1
ATOM 1451 C CA . HIS A 1 176 ? 18.609 -17.375 -4.043 1 72.75 176 HIS A CA 1
ATOM 1452 C C . HIS A 1 176 ? 19.656 -16.438 -4.645 1 72.75 176 HIS A C 1
ATOM 1454 O O . HIS A 1 176 ? 19.516 -15.227 -4.578 1 72.75 176 HIS A O 1
ATOM 1460 N N . SER A 1 177 ? 20.969 -16.625 -4.438 1 57.94 177 SER A N 1
ATOM 1461 C CA . SER A 1 177 ? 22.141 -15.859 -4.836 1 57.94 177 SER A CA 1
ATOM 1462 C C . SER A 1 177 ? 22.016 -15.336 -6.262 1 57.94 177 SER A C 1
ATOM 1464 O O . SER A 1 177 ? 22.781 -14.477 -6.688 1 57.94 177 SER A O 1
ATOM 1466 N N . LYS A 1 178 ? 21.406 -15.992 -7.102 1 54.59 178 LYS A N 1
ATOM 1467 C CA . LYS A 1 178 ? 21.516 -15.492 -8.469 1 54.59 178 LYS A CA 1
ATOM 1468 C C . LYS A 1 178 ? 20.719 -14.211 -8.656 1 54.59 178 LYS A C 1
ATOM 1470 O O . LYS A 1 178 ? 19.484 -14.227 -8.586 1 54.59 178 LYS A O 1
ATOM 1475 N N . LYS A 1 179 ? 21.359 -13.109 -8.297 1 54.47 179 LYS A N 1
ATOM 1476 C CA . LYS A 1 179 ? 20.781 -11.789 -8.539 1 54.47 179 LYS A CA 1
ATOM 1477 C C . LYS A 1 179 ? 20.281 -11.664 -9.977 1 54.47 179 LYS A C 1
ATOM 1479 O O . LYS A 1 179 ? 21.047 -11.836 -10.93 1 54.47 179 LYS A O 1
ATOM 1484 N N . ILE A 1 180 ? 18.969 -11.977 -10.156 1 53.72 180 ILE A N 1
ATOM 1485 C CA . ILE A 1 180 ? 18.438 -11.664 -11.484 1 53.72 180 ILE A CA 1
ATOM 1486 C C . ILE A 1 180 ? 18.578 -10.164 -11.75 1 53.72 180 ILE A C 1
ATOM 1488 O O . ILE A 1 180 ? 17.938 -9.352 -11.078 1 53.72 180 ILE A O 1
ATOM 1492 N N . ASN A 1 181 ? 19.734 -9.758 -12.219 1 56.34 181 ASN A N 1
ATOM 1493 C CA . ASN A 1 181 ? 19.938 -8.344 -12.531 1 56.34 181 ASN A CA 1
ATOM 1494 C C . ASN A 1 181 ? 18.781 -7.785 -13.359 1 56.34 181 ASN A C 1
ATOM 1496 O O . ASN A 1 181 ? 18.469 -8.312 -14.43 1 56.34 181 ASN A O 1
ATOM 1500 N N . LYS A 1 182 ? 17.906 -7.039 -12.633 1 62.34 182 LYS A N 1
ATOM 1501 C CA . LYS A 1 182 ? 16.891 -6.309 -13.383 1 62.34 182 LYS A CA 1
ATOM 1502 C C . LYS A 1 182 ? 17.516 -5.453 -14.477 1 62.34 182 LYS A C 1
ATOM 1504 O O . LYS A 1 182 ? 18.469 -4.703 -14.219 1 62.34 182 LYS A O 1
ATOM 1509 N N . GLY A 1 183 ? 17.422 -5.961 -15.781 1 72.81 183 GLY A N 1
ATOM 1510 C CA . GLY A 1 183 ? 17.922 -5.293 -16.969 1 72.81 183 GLY A CA 1
ATOM 1511 C C . GLY A 1 183 ? 16.969 -5.367 -18.141 1 72.81 183 GLY A C 1
ATOM 1512 O O . GLY A 1 183 ? 15.852 -5.875 -18.016 1 72.81 183 GLY A O 1
ATOM 1513 N N . PRO A 1 184 ? 17.375 -4.793 -19.109 1 84.56 184 PRO A N 1
ATOM 1514 C CA . PRO A 1 184 ? 16.516 -4.734 -20.297 1 84.56 184 PRO A CA 1
ATOM 1515 C C . PRO A 1 184 ? 16.109 -6.117 -20.797 1 84.56 184 PRO A C 1
ATOM 1517 O O . PRO A 1 184 ? 15 -6.285 -21.312 1 84.56 184 PRO A O 1
ATOM 1520 N N . ASP A 1 185 ? 17.031 -7.055 -20.656 1 88.19 185 ASP A N 1
ATOM 1521 C CA . ASP A 1 185 ? 16.719 -8.406 -21.109 1 88.19 185 ASP A CA 1
ATOM 1522 C C . ASP A 1 185 ? 15.594 -9.023 -20.297 1 88.19 185 ASP A C 1
ATOM 1524 O O . ASP A 1 185 ? 14.664 -9.609 -20.859 1 88.19 185 ASP A O 1
ATOM 1528 N N . ILE A 1 186 ? 15.688 -8.828 -19.031 1 83.19 186 ILE A N 1
ATOM 1529 C CA . ILE A 1 186 ? 14.664 -9.398 -18.156 1 83.19 186 ILE A CA 1
ATOM 1530 C C . ILE A 1 186 ? 13.32 -8.719 -18.438 1 83.19 186 ILE A C 1
ATOM 1532 O O . ILE A 1 186 ? 12.281 -9.383 -18.453 1 83.19 186 ILE A O 1
ATOM 1536 N N . ASP A 1 187 ? 13.375 -7.465 -18.625 1 84.94 187 ASP A N 1
ATOM 1537 C CA . ASP A 1 187 ? 12.156 -6.734 -18.953 1 84.94 187 ASP A CA 1
ATOM 1538 C C . ASP A 1 187 ? 11.523 -7.262 -20.234 1 84.94 187 ASP A C 1
ATOM 1540 O O . ASP A 1 187 ? 10.297 -7.41 -20.312 1 84.94 187 ASP A O 1
ATOM 1544 N N . CYS A 1 188 ? 12.352 -7.484 -21.141 1 91.06 188 CYS A N 1
ATOM 1545 C CA . CYS A 1 188 ? 11.891 -8 -22.422 1 91.06 188 CYS A CA 1
ATOM 1546 C C . CYS A 1 188 ? 11.242 -9.375 -22.25 1 91.06 188 CYS A C 1
ATOM 1548 O O . CYS A 1 188 ? 10.164 -9.625 -22.797 1 91.06 188 CYS A O 1
ATOM 1550 N N . VAL A 1 189 ? 11.883 -10.172 -21.5 1 89.31 189 VAL A N 1
ATOM 1551 C CA . VAL A 1 189 ? 11.414 -11.539 -21.312 1 89.31 189 VAL A CA 1
ATOM 1552 C C . VAL A 1 189 ? 10.109 -11.539 -20.531 1 89.31 189 VAL A C 1
ATOM 1554 O O . VAL A 1 189 ? 9.195 -12.312 -20.812 1 89.31 189 VAL A O 1
ATOM 1557 N N . ILE A 1 190 ? 10.039 -10.664 -19.578 1 84.81 190 ILE A N 1
ATOM 1558 C CA . ILE A 1 190 ? 8.828 -10.562 -18.781 1 84.81 190 ILE A CA 1
ATOM 1559 C C . ILE A 1 190 ? 7.66 -10.125 -19.656 1 84.81 190 ILE A C 1
ATOM 1561 O O . ILE A 1 190 ? 6.57 -10.703 -19.578 1 84.81 190 ILE A O 1
ATOM 1565 N N . LYS A 1 191 ? 7.891 -9.156 -20.422 1 89.62 191 LYS A N 1
ATOM 1566 C CA . LYS A 1 191 ? 6.859 -8.688 -21.328 1 89.62 191 LYS A CA 1
ATOM 1567 C C . LYS A 1 191 ? 6.445 -9.773 -22.312 1 89.62 191 LYS A C 1
ATOM 1569 O O . LYS A 1 191 ? 5.266 -9.922 -22.641 1 89.62 191 LYS A O 1
ATOM 1574 N N . PHE A 1 192 ? 7.422 -10.469 -22.781 1 93.38 192 PHE A N 1
ATOM 1575 C CA . PHE A 1 192 ? 7.152 -11.578 -23.688 1 93.38 192 PHE A CA 1
ATOM 1576 C C . PHE A 1 192 ? 6.289 -12.633 -23.016 1 93.38 192 PHE A C 1
ATOM 1578 O O . PHE A 1 192 ? 5.297 -13.094 -23.594 1 93.38 192 PHE A O 1
ATOM 1585 N N . ARG A 1 193 ? 6.66 -12.93 -21.922 1 89.5 193 ARG A N 1
ATOM 1586 C CA . ARG A 1 193 ? 5.922 -13.938 -21.172 1 89.5 193 ARG A CA 1
ATOM 1587 C C . ARG A 1 193 ? 4.473 -13.508 -20.953 1 89.5 193 ARG A C 1
ATOM 1589 O O . ARG A 1 193 ? 3.553 -14.312 -21.078 1 89.5 193 ARG A O 1
ATOM 1596 N N . ASP A 1 194 ? 4.312 -12.289 -20.656 1 87.75 194 ASP A N 1
ATOM 1597 C CA . ASP A 1 194 ? 2.971 -11.75 -20.438 1 87.75 194 ASP A CA 1
ATOM 1598 C C . ASP A 1 194 ? 2.129 -11.859 -21.703 1 87.75 194 ASP A C 1
ATOM 1600 O O . ASP A 1 194 ? 0.961 -12.25 -21.656 1 87.75 194 ASP A O 1
ATOM 1604 N N . LEU A 1 195 ? 2.707 -11.469 -22.75 1 92.12 195 LEU A N 1
ATOM 1605 C CA . LEU A 1 195 ? 2.018 -11.555 -24.031 1 92.12 195 LEU A CA 1
ATOM 1606 C C . LEU A 1 195 ? 1.705 -13.008 -24.375 1 92.12 195 LEU A C 1
ATOM 1608 O O . LEU A 1 195 ? 0.625 -13.305 -24.891 1 92.12 195 LEU A O 1
ATOM 1612 N N . LEU A 1 196 ? 2.666 -13.781 -24.125 1 92.81 196 LEU A N 1
ATOM 1613 C CA . LEU A 1 196 ? 2.527 -15.211 -24.422 1 92.81 196 LEU A CA 1
ATOM 1614 C C . LEU A 1 196 ? 1.371 -15.812 -23.625 1 92.81 196 LEU A C 1
ATOM 1616 O O . LEU A 1 196 ? 0.539 -16.531 -24.188 1 92.81 196 LEU A O 1
ATOM 1620 N N . ASP A 1 197 ? 1.286 -15.469 -22.438 1 88.94 197 ASP A N 1
ATOM 1621 C CA . ASP A 1 197 ? 0.248 -16.016 -21.562 1 88.94 197 ASP A CA 1
ATOM 1622 C C . ASP A 1 197 ? -1.142 -15.602 -22.047 1 88.94 197 ASP A C 1
ATOM 1624 O O . ASP A 1 197 ? -2.107 -16.359 -21.891 1 88.94 197 ASP A O 1
ATOM 1628 N N . LYS A 1 198 ? -1.152 -14.547 -22.641 1 90.25 198 LYS A N 1
ATOM 1629 C CA . LYS A 1 198 ? -2.434 -14.008 -23.078 1 90.25 198 LYS A CA 1
ATOM 1630 C C . LYS A 1 198 ? -2.818 -14.555 -24.453 1 90.25 198 LYS A C 1
ATOM 1632 O O . LYS A 1 198 ? -4.004 -14.664 -24.766 1 90.25 198 LYS A O 1
ATOM 1637 N N . ASN A 1 199 ? -1.8 -14.961 -25.219 1 94.88 199 ASN A N 1
ATOM 1638 C CA . ASN A 1 199 ? -2.1 -15.141 -26.625 1 94.88 199 ASN A CA 1
ATOM 1639 C C . ASN A 1 199 ? -1.686 -16.531 -27.125 1 94.88 199 ASN A C 1
ATOM 1641 O O . ASN A 1 199 ? -1.925 -16.875 -28.281 1 94.88 199 ASN A O 1
ATOM 1645 N N . PHE A 1 200 ? -1.153 -17.375 -26.359 1 94.38 200 PHE A N 1
ATOM 1646 C CA . PHE A 1 200 ? -0.474 -18.578 -26.797 1 94.38 200 PHE A CA 1
ATOM 1647 C C . PHE A 1 200 ? -1.445 -19.516 -27.516 1 94.38 200 PHE A C 1
ATOM 1649 O O . PHE A 1 200 ? -1.028 -20.391 -28.281 1 94.38 200 PHE A O 1
ATOM 1656 N N . ILE A 1 201 ? -2.693 -19.406 -27.266 1 94.19 201 ILE A N 1
ATOM 1657 C CA . ILE A 1 201 ? -3.684 -20.281 -27.891 1 94.19 201 ILE A CA 1
ATOM 1658 C C . ILE A 1 201 ? -3.779 -19.969 -29.391 1 94.19 201 ILE A C 1
ATOM 1660 O O . ILE A 1 201 ? -3.785 -20.891 -30.219 1 94.19 201 ILE A O 1
ATOM 1664 N N . GLU A 1 202 ? -3.74 -18.719 -29.703 1 92.44 202 GLU A N 1
ATOM 1665 C CA . GLU A 1 202 ? -3.951 -18.281 -31.078 1 92.44 202 GLU A CA 1
ATOM 1666 C C . GLU A 1 202 ? -2.625 -17.984 -31.781 1 92.44 202 GLU A C 1
ATOM 1668 O O . GLU A 1 202 ? -2.521 -18.094 -33 1 92.44 202 GLU A O 1
ATOM 1673 N N . GLN A 1 203 ? -1.697 -17.562 -31.016 1 93.56 203 GLN A N 1
ATOM 1674 C CA . GLN A 1 203 ? -0.443 -17.109 -31.609 1 93.56 203 GLN A CA 1
ATOM 1675 C C . GLN A 1 203 ? 0.724 -17.984 -31.172 1 93.56 203 GLN A C 1
ATOM 1677 O O . GLN A 1 203 ? 1.089 -18 -30 1 93.56 203 GLN A O 1
ATOM 1682 N N . LYS A 1 204 ? 1.343 -18.703 -32.188 1 94.38 204 LYS A N 1
ATOM 1683 C CA . LYS A 1 204 ? 2.441 -19.609 -31.859 1 94.38 204 LYS A CA 1
ATOM 1684 C C . LYS A 1 204 ? 3.689 -19.266 -32.688 1 94.38 204 LYS A C 1
ATOM 1686 O O . LYS A 1 204 ? 4.602 -20.094 -32.781 1 94.38 204 LYS A O 1
ATOM 1691 N N . SER A 1 205 ? 3.713 -18.031 -33.188 1 95.38 205 SER A N 1
ATOM 1692 C CA . SER A 1 205 ? 4.816 -17.578 -34.031 1 95.38 205 SER A CA 1
ATOM 1693 C C . SER A 1 205 ? 5.719 -16.609 -33.281 1 95.38 205 SER A C 1
ATOM 1695 O O . SER A 1 205 ? 5.246 -15.609 -32.719 1 95.38 205 SER A O 1
ATOM 1697 N N . VAL A 1 206 ? 7.02 -16.859 -33.344 1 97.12 206 VAL A N 1
ATOM 1698 C CA . VAL A 1 206 ? 7.996 -15.992 -32.719 1 97.12 206 VAL A CA 1
ATOM 1699 C C . VAL A 1 206 ? 7.941 -14.602 -33.344 1 97.12 206 VAL A C 1
ATOM 1701 O O . VAL A 1 206 ? 7.992 -13.594 -32.625 1 97.12 206 VAL A O 1
ATOM 1704 N N . SER A 1 207 ? 7.785 -14.57 -34.594 1 96.94 207 SER A N 1
ATOM 1705 C CA . SER A 1 207 ? 7.789 -13.312 -35.344 1 96.94 207 SER A CA 1
ATOM 1706 C C . SER A 1 207 ? 6.637 -12.414 -34.906 1 96.94 207 SER A C 1
ATOM 1708 O O . SER A 1 207 ? 6.809 -11.203 -34.719 1 96.94 207 SER A O 1
ATOM 1710 N N . LYS A 1 208 ? 5.523 -12.953 -34.719 1 96.75 208 LYS A N 1
ATOM 1711 C CA . LYS A 1 208 ? 4.352 -12.172 -34.344 1 96.75 208 LYS A CA 1
ATOM 1712 C C . LYS A 1 208 ? 4.52 -11.594 -32.938 1 96.75 208 LYS A C 1
ATOM 1714 O O . LYS A 1 208 ? 4.113 -10.461 -32.688 1 96.75 208 LYS A O 1
ATOM 1719 N N . TYR A 1 209 ? 5.105 -12.391 -32.062 1 97.25 209 TYR A N 1
ATOM 1720 C CA . TYR A 1 209 ? 5.355 -11.883 -30.719 1 97.25 209 TYR A CA 1
ATOM 1721 C C . TYR A 1 209 ? 6.402 -10.773 -30.734 1 97.25 209 TYR A C 1
ATOM 1723 O O . TYR A 1 209 ? 6.273 -9.781 -30.016 1 97.25 209 TYR A O 1
ATOM 1731 N N . ALA A 1 210 ? 7.441 -10.953 -31.453 1 97.38 210 ALA A N 1
ATOM 1732 C CA . ALA A 1 210 ? 8.469 -9.93 -31.578 1 97.38 210 ALA A CA 1
ATOM 1733 C C . ALA A 1 210 ? 7.879 -8.609 -32.094 1 97.38 210 ALA A C 1
ATOM 1735 O O . ALA A 1 210 ? 8.227 -7.543 -31.578 1 97.38 210 ALA A O 1
ATOM 1736 N N . ASP A 1 211 ? 6.969 -8.695 -33 1 96.69 211 ASP A N 1
ATOM 1737 C CA . ASP A 1 211 ? 6.301 -7.516 -33.562 1 96.69 211 ASP A CA 1
ATOM 1738 C C . ASP A 1 211 ? 5.488 -6.801 -32.469 1 96.69 211 ASP A C 1
ATOM 1740 O O . ASP A 1 211 ? 5.535 -5.574 -32.375 1 96.69 211 ASP A O 1
ATOM 1744 N N . GLN A 1 212 ? 4.785 -7.559 -31.766 1 95.56 212 GLN A N 1
ATOM 1745 C CA . GLN A 1 212 ? 3.941 -7 -30.719 1 95.56 212 GLN A CA 1
ATOM 1746 C C . GLN A 1 212 ? 4.785 -6.324 -29.641 1 95.56 212 GLN A C 1
ATOM 1748 O O . GLN A 1 212 ? 4.344 -5.355 -29.016 1 95.56 212 GLN A O 1
ATOM 1753 N N . LEU A 1 213 ? 5.953 -6.789 -29.438 1 96 213 LEU A N 1
ATOM 1754 C CA . LEU A 1 213 ? 6.875 -6.25 -28.453 1 96 213 LEU A CA 1
ATOM 1755 C C . LEU A 1 213 ? 7.699 -5.109 -29.031 1 96 213 LEU A C 1
ATOM 1757 O O . LEU A 1 213 ? 8.422 -4.422 -28.312 1 96 213 LEU A O 1
ATOM 1761 N N . ASN A 1 214 ? 7.613 -4.93 -30.281 1 96.44 214 ASN A N 1
ATOM 1762 C CA . ASN A 1 214 ? 8.391 -3.932 -31.016 1 96.44 214 ASN A CA 1
ATOM 1763 C C . ASN A 1 214 ? 9.891 -4.184 -30.891 1 96.44 214 ASN A C 1
ATOM 1765 O O . ASN A 1 214 ? 10.656 -3.268 -30.578 1 96.44 214 ASN A O 1
ATOM 1769 N N . VAL A 1 215 ? 10.273 -5.453 -31.047 1 97.19 215 VAL A N 1
ATOM 1770 C CA . VAL A 1 215 ? 11.68 -5.852 -31.078 1 97.19 215 VAL A CA 1
ATOM 1771 C C . VAL A 1 215 ? 11.922 -6.805 -32.25 1 97.19 215 VAL A C 1
ATOM 1773 O O . VAL A 1 215 ? 10.969 -7.301 -32.844 1 97.19 215 VAL A O 1
ATOM 1776 N N . THR A 1 216 ? 13.195 -6.988 -32.562 1 96.94 216 THR A N 1
ATOM 1777 C CA . THR A 1 216 ? 13.531 -7.969 -33.594 1 96.94 216 THR A CA 1
ATOM 1778 C C . THR A 1 216 ? 13.531 -9.383 -33.031 1 96.94 216 THR A C 1
ATOM 1780 O O . THR A 1 216 ? 13.68 -9.562 -31.812 1 96.94 216 THR A O 1
ATOM 1783 N N . GLN A 1 217 ? 13.391 -10.336 -33.875 1 97.06 217 GLN A N 1
ATOM 1784 C CA . GLN A 1 217 ? 13.477 -11.727 -33.438 1 97.06 217 GLN A CA 1
ATOM 1785 C C . GLN A 1 217 ? 14.836 -12.023 -32.844 1 97.06 217 GLN A C 1
ATOM 1787 O O . GLN A 1 217 ? 14.938 -12.773 -31.859 1 97.06 217 GLN A O 1
ATOM 1792 N N . LYS A 1 218 ? 15.805 -11.398 -33.406 1 97 218 LYS A N 1
ATOM 1793 C CA . LYS A 1 218 ? 17.172 -11.578 -32.906 1 97 218 LYS A CA 1
ATOM 1794 C C . LYS A 1 218 ? 17.281 -11.07 -31.469 1 97 218 LYS A C 1
ATOM 1796 O O . LYS A 1 218 ? 17.906 -11.727 -30.625 1 97 218 LYS A O 1
ATOM 1801 N N . ARG A 1 219 ? 16.734 -9.969 -31.25 1 96.56 219 ARG A N 1
ATOM 1802 C CA . ARG A 1 219 ? 16.766 -9.375 -29.922 1 96.56 219 ARG A CA 1
ATOM 1803 C C . ARG A 1 219 ? 16.016 -10.242 -28.906 1 96.56 219 ARG A C 1
ATOM 1805 O O . ARG A 1 219 ? 16.484 -10.461 -27.797 1 96.56 219 ARG A O 1
ATOM 1812 N N . LEU A 1 220 ? 14.836 -10.641 -29.297 1 97.19 220 LEU A N 1
ATOM 1813 C CA . LEU A 1 220 ? 14.039 -11.508 -28.422 1 97.19 220 LEU A CA 1
ATOM 1814 C C . LEU A 1 220 ? 14.781 -12.812 -28.141 1 97.19 220 LEU A C 1
ATOM 1816 O O . LEU A 1 220 ? 14.781 -13.289 -27 1 97.19 220 LEU A O 1
ATOM 1820 N N . ASN A 1 221 ? 15.406 -13.328 -29.109 1 96.81 221 ASN A N 1
ATOM 1821 C CA . ASN A 1 221 ? 16.188 -14.555 -28.953 1 96.81 221 ASN A CA 1
ATOM 1822 C C . ASN A 1 221 ? 17.344 -14.359 -28 1 96.81 221 ASN A C 1
ATOM 1824 O O . ASN A 1 221 ? 17.594 -15.195 -27.125 1 96.81 221 ASN A O 1
ATOM 1828 N N . ALA A 1 222 ? 18 -13.312 -28.172 1 95.75 222 ALA A N 1
ATOM 1829 C CA . ALA A 1 222 ? 19.125 -13 -27.281 1 95.75 222 ALA A CA 1
ATOM 1830 C C . ALA A 1 222 ? 18.672 -12.852 -25.844 1 95.75 222 ALA A C 1
ATOM 1832 O O . ALA A 1 222 ? 19.344 -13.344 -24.922 1 95.75 222 ALA A O 1
ATOM 1833 N N . ALA A 1 223 ? 17.578 -12.25 -25.688 1 94.44 223 ALA A N 1
ATOM 1834 C CA . ALA A 1 223 ? 17.062 -11.992 -24.344 1 94.44 223 ALA A CA 1
ATOM 1835 C C . ALA A 1 223 ? 16.641 -13.297 -23.656 1 94.44 223 ALA A C 1
ATOM 1837 O O . ALA A 1 223 ? 17 -13.539 -22.5 1 94.44 223 ALA A O 1
ATOM 1838 N N . THR A 1 224 ? 15.891 -14.094 -24.344 1 93.44 224 THR A N 1
ATOM 1839 C CA . THR A 1 224 ? 15.398 -15.336 -23.75 1 93.44 224 THR A CA 1
ATOM 1840 C C . THR A 1 224 ? 16.547 -16.281 -23.453 1 93.44 224 THR A C 1
ATOM 1842 O O . THR A 1 224 ? 16.562 -16.953 -22.422 1 93.44 224 THR A O 1
ATOM 1845 N N . LEU A 1 225 ? 17.516 -16.312 -24.281 1 92.31 225 LEU A N 1
ATOM 1846 C CA . LEU A 1 225 ? 18.672 -17.156 -24.062 1 92.31 225 LEU A CA 1
ATOM 1847 C C . LEU A 1 225 ? 19.484 -16.688 -22.859 1 92.31 225 LEU A C 1
ATOM 1849 O O . LEU A 1 225 ? 19.953 -17.5 -22.062 1 92.31 225 LEU A O 1
ATOM 1853 N N . LYS A 1 226 ? 19.609 -15.477 -22.844 1 88.88 226 LYS A N 1
ATOM 1854 C CA . LYS A 1 226 ? 20.391 -14.906 -21.75 1 88.88 226 LYS A CA 1
ATOM 1855 C C . LYS A 1 226 ? 19.688 -15.117 -20.406 1 88.88 226 LYS A C 1
ATOM 1857 O O . LYS A 1 226 ? 20.328 -15.438 -19.406 1 88.88 226 LYS A O 1
ATOM 1862 N N . VAL A 1 227 ? 18.359 -14.938 -20.406 1 83.62 227 VAL A N 1
ATOM 1863 C CA . VAL A 1 227 ? 17.609 -14.914 -19.156 1 83.62 227 VAL A CA 1
ATOM 1864 C C . VAL A 1 227 ? 17.188 -16.328 -18.781 1 83.62 227 VAL A C 1
ATOM 1866 O O . VAL A 1 227 ? 17.25 -16.719 -17.609 1 83.62 227 VAL A O 1
ATOM 1869 N N . MET A 1 228 ? 16.797 -17.141 -19.719 1 84.5 228 MET A N 1
ATOM 1870 C CA . MET A 1 228 ? 16.141 -18.422 -19.422 1 84.5 228 MET A CA 1
ATOM 1871 C C . MET A 1 228 ? 16.938 -19.578 -20.016 1 84.5 228 MET A C 1
ATOM 1873 O O . MET A 1 228 ? 16.641 -20.75 -19.75 1 84.5 228 MET A O 1
ATOM 1877 N N . ASP A 1 229 ? 17.891 -19.266 -20.906 1 88.56 229 ASP A N 1
ATOM 1878 C CA . ASP A 1 229 ? 18.703 -20.25 -21.594 1 88.56 229 ASP A CA 1
ATOM 1879 C C . ASP A 1 229 ? 17.875 -21.109 -22.547 1 88.56 229 ASP A C 1
ATOM 1881 O O . ASP A 1 229 ? 18.125 -22.297 -22.703 1 88.56 229 ASP A O 1
ATOM 1885 N N . ILE A 1 230 ? 16.797 -20.516 -23.047 1 91.12 230 ILE A N 1
ATOM 1886 C CA . ILE A 1 230 ? 15.977 -21.156 -24.062 1 91.12 230 ILE A CA 1
ATOM 1887 C C . ILE A 1 230 ? 15.547 -20.141 -25.109 1 91.12 230 ILE A C 1
ATOM 1889 O O . ILE A 1 230 ? 15.57 -18.938 -24.859 1 91.12 230 ILE A O 1
ATOM 1893 N N . THR A 1 231 ? 15.141 -20.641 -26.25 1 95.31 231 THR A N 1
ATOM 1894 C CA . THR A 1 231 ? 14.719 -19.766 -27.328 1 95.31 231 THR A CA 1
ATOM 1895 C C . THR A 1 231 ? 13.266 -19.344 -27.156 1 95.31 231 THR A C 1
ATOM 1897 O O . THR A 1 231 ? 12.523 -19.969 -26.391 1 95.31 231 THR A O 1
ATOM 1900 N N . PRO A 1 232 ? 12.914 -18.266 -27.859 1 96.44 232 PRO A N 1
ATOM 1901 C CA . PRO A 1 232 ? 11.5 -17.891 -27.828 1 96.44 232 PRO A CA 1
ATOM 1902 C C . PRO A 1 232 ? 10.57 -19 -28.281 1 96.44 232 PRO A C 1
ATOM 1904 O O . PRO A 1 232 ? 9.492 -19.188 -27.703 1 96.44 232 PRO A O 1
ATOM 1907 N N . LYS A 1 233 ? 10.984 -19.688 -29.25 1 96.44 233 LYS A N 1
ATOM 1908 C CA . LYS A 1 233 ? 10.164 -20.797 -29.75 1 96.44 233 LYS A CA 1
ATOM 1909 C C . LYS A 1 233 ? 9.977 -21.859 -28.688 1 96.44 233 LYS A C 1
ATOM 1911 O O . LYS A 1 233 ? 8.867 -22.375 -28.5 1 96.44 233 LYS A O 1
ATOM 1916 N N . GLN A 1 234 ? 11.023 -22.156 -28.094 1 94.75 234 GLN A N 1
ATOM 1917 C CA . GLN A 1 234 ? 10.945 -23.125 -27.016 1 94.75 234 GLN A CA 1
ATOM 1918 C C . GLN A 1 234 ? 10.023 -22.656 -25.906 1 94.75 234 GLN A C 1
ATOM 1920 O O . GLN A 1 234 ? 9.289 -23.453 -25.312 1 94.75 234 GLN A O 1
ATOM 1925 N N . MET A 1 235 ? 10.062 -21.422 -25.609 1 93.44 235 MET A N 1
ATOM 1926 C CA . MET A 1 235 ? 9.195 -20.844 -24.578 1 93.44 235 MET A CA 1
ATOM 1927 C C . MET A 1 235 ? 7.727 -20.953 -25 1 93.44 235 MET A C 1
ATOM 1929 O O . MET A 1 235 ? 6.875 -21.281 -24.172 1 93.44 235 MET A O 1
ATOM 1933 N N . ILE A 1 236 ? 7.469 -20.656 -26.188 1 95.75 236 ILE A N 1
ATOM 1934 C CA . ILE A 1 236 ? 6.109 -20.75 -26.719 1 95.75 236 ILE A CA 1
ATOM 1935 C C . ILE A 1 236 ? 5.613 -22.188 -26.625 1 95.75 236 ILE A C 1
ATOM 1937 O O . ILE A 1 236 ? 4.523 -22.453 -26.125 1 95.75 236 ILE A O 1
ATOM 1941 N N . ASP A 1 237 ? 6.48 -23.062 -27.094 1 95.19 237 ASP A N 1
ATOM 1942 C CA . ASP A 1 237 ? 6.109 -24.469 -27.094 1 95.19 237 ASP A CA 1
ATOM 1943 C C . ASP A 1 237 ? 5.855 -24.969 -25.672 1 95.19 237 ASP A C 1
ATOM 1945 O O . ASP A 1 237 ? 4.891 -25.703 -25.422 1 95.19 237 ASP A O 1
ATOM 1949 N N . ALA A 1 238 ? 6.715 -24.562 -24.844 1 92.56 238 ALA A N 1
ATOM 1950 C CA . ALA A 1 238 ? 6.57 -24.969 -23.453 1 92.56 238 ALA A CA 1
ATOM 1951 C C . ALA A 1 238 ? 5.246 -24.484 -22.875 1 92.56 238 ALA A C 1
ATOM 1953 O O . ALA A 1 238 ? 4.586 -25.203 -22.109 1 92.56 238 ALA A O 1
ATOM 1954 N N . ARG A 1 239 ? 4.852 -23.297 -23.188 1 92.75 239 ARG A N 1
ATOM 1955 C CA . ARG A 1 239 ? 3.611 -22.719 -22.672 1 92.75 239 ARG A CA 1
ATOM 1956 C C . ARG A 1 239 ? 2.396 -23.453 -23.234 1 92.75 239 ARG A C 1
ATOM 1958 O O . ARG A 1 239 ? 1.417 -23.672 -22.516 1 92.75 239 ARG A O 1
ATOM 1965 N N . VAL A 1 240 ? 2.422 -23.766 -24.469 1 94.75 240 VAL A N 1
ATOM 1966 C CA . VAL A 1 240 ? 1.341 -24.484 -25.125 1 94.75 240 VAL A CA 1
ATOM 1967 C C . VAL A 1 240 ? 1.198 -25.875 -24.516 1 94.75 240 VAL A C 1
ATOM 1969 O O . VAL A 1 240 ? 0.093 -26.297 -24.156 1 94.75 240 VAL A O 1
ATOM 1972 N N . ILE A 1 241 ? 2.33 -26.5 -24.359 1 94.06 241 ILE A N 1
ATOM 1973 C CA . ILE A 1 241 ? 2.344 -27.844 -23.812 1 94.06 241 ILE A CA 1
ATOM 1974 C C . ILE A 1 241 ? 1.84 -27.828 -22.375 1 94.06 241 ILE A C 1
ATOM 1976 O O . ILE A 1 241 ? 1.104 -28.734 -21.953 1 94.06 241 ILE A O 1
ATOM 1980 N N . LEU A 1 242 ? 2.225 -26.875 -21.688 1 92 242 LEU A N 1
ATOM 1981 C CA . LEU A 1 242 ? 1.782 -26.75 -20.297 1 92 242 LEU A CA 1
ATOM 1982 C C . LEU A 1 242 ? 0.26 -26.688 -20.219 1 92 242 LEU A C 1
ATOM 1984 O O . LEU A 1 242 ? -0.351 -27.406 -1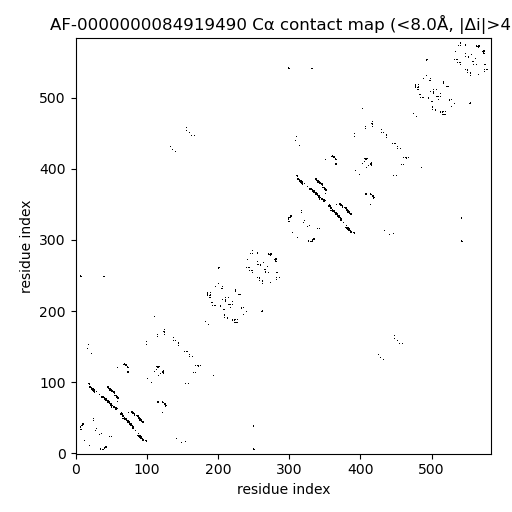9.422 1 92 242 LEU A O 1
ATOM 1988 N N . GLU A 1 243 ? -0.349 -25.891 -21 1 93.44 243 GLU A N 1
ATOM 1989 C CA . GLU A 1 243 ? -1.806 -25.781 -21 1 93.44 243 GLU A CA 1
ATOM 1990 C C . GLU A 1 243 ? -2.451 -27.109 -21.406 1 93.44 243 GLU A C 1
ATOM 1992 O O . GLU A 1 243 ? -3.471 -27.5 -20.844 1 93.44 243 GLU A O 1
ATOM 1997 N N . ALA A 1 244 ? -1.871 -27.688 -22.344 1 94.19 244 ALA A N 1
ATOM 1998 C CA . ALA A 1 244 ? -2.371 -29 -22.766 1 94.19 244 ALA A CA 1
ATOM 1999 C C . ALA A 1 244 ? -2.346 -29.984 -21.594 1 94.19 244 ALA A C 1
ATOM 2001 O O . ALA A 1 244 ? -3.334 -30.672 -21.344 1 94.19 244 ALA A O 1
ATOM 2002 N N . LYS A 1 245 ? -1.227 -30 -21 1 93.06 245 LYS A N 1
ATOM 2003 C CA . LYS A 1 245 ? -1.078 -30.891 -19.844 1 93.06 245 LYS A CA 1
ATOM 2004 C C . LYS A 1 245 ? -2.105 -30.562 -18.766 1 93.06 245 LYS A C 1
ATOM 2006 O O . LYS A 1 245 ? -2.703 -31.453 -18.172 1 93.06 245 LYS A O 1
ATOM 2011 N N . ARG A 1 246 ? -2.279 -29.328 -18.5 1 91.56 246 ARG A N 1
ATOM 2012 C CA . ARG A 1 246 ? -3.244 -28.875 -17.5 1 91.56 246 ARG A CA 1
ATOM 2013 C C . ARG A 1 246 ? -4.648 -29.359 -17.844 1 91.56 246 ARG A C 1
ATOM 2015 O O . ARG A 1 246 ? -5.344 -29.922 -16.984 1 91.56 246 ARG A O 1
ATOM 2022 N N . LEU A 1 247 ? -5.016 -29.188 -19.078 1 92.25 247 LEU A N 1
ATOM 2023 C CA . LEU A 1 247 ? -6.344 -29.594 -19.516 1 92.25 247 LEU A CA 1
ATOM 2024 C C . LEU A 1 247 ? -6.5 -31.109 -19.453 1 92.25 247 LEU A C 1
ATOM 2026 O O . LEU A 1 247 ? -7.562 -31.609 -19.078 1 92.25 247 LEU A O 1
ATOM 2030 N N . LEU A 1 248 ? -5.496 -31.797 -19.766 1 91.94 248 LEU A N 1
ATOM 2031 C CA . LEU A 1 248 ? -5.531 -33.25 -19.797 1 91.94 248 LEU A CA 1
ATOM 2032 C C . LEU A 1 248 ? -5.75 -33.812 -18.391 1 91.94 248 LEU A C 1
ATOM 2034 O O . LEU A 1 248 ? -6.363 -34.875 -18.234 1 91.94 248 LEU A O 1
ATOM 2038 N N . VAL A 1 249 ? -5.27 -33.125 -17.453 1 88.62 249 VAL A N 1
ATOM 2039 C CA . VAL A 1 249 ? -5.246 -33.688 -16.125 1 88.62 249 VAL A CA 1
ATOM 2040 C C . VAL A 1 249 ? -6.441 -33.188 -15.312 1 88.62 249 VAL A C 1
ATOM 2042 O O . VAL A 1 249 ? -6.992 -33.938 -14.492 1 88.62 249 VAL A O 1
ATOM 2045 N N . HIS A 1 250 ? -6.879 -31.969 -15.523 1 83.75 250 HIS A N 1
ATOM 2046 C CA . HIS A 1 250 ? -7.879 -31.422 -14.617 1 83.75 250 HIS A CA 1
ATOM 2047 C C . HIS A 1 250 ? -9.266 -31.438 -15.25 1 83.75 250 HIS A C 1
ATOM 2049 O O . HIS A 1 250 ? -10.258 -31.125 -14.586 1 83.75 250 HIS A O 1
ATOM 2055 N N . THR A 1 251 ? -9.305 -31.828 -16.578 1 87 251 THR A N 1
ATOM 2056 C CA . THR A 1 251 ? -10.594 -31.953 -17.25 1 87 251 THR A CA 1
ATOM 2057 C C . THR A 1 251 ? -10.797 -33.344 -17.781 1 87 251 THR A C 1
ATOM 2059 O O . THR A 1 251 ? -9.859 -34.156 -17.812 1 87 251 THR A O 1
ATOM 2062 N N . GLU A 1 252 ? -12.094 -33.625 -18.25 1 89.31 252 GLU A N 1
ATOM 2063 C CA . GLU A 1 252 ? -12.406 -34.875 -18.891 1 89.31 252 GLU A CA 1
ATOM 2064 C C . GLU A 1 252 ? -12.57 -34.719 -20.406 1 89.31 252 GLU A C 1
ATOM 2066 O O . GLU A 1 252 ? -13.055 -35.625 -21.094 1 89.31 252 GLU A O 1
ATOM 2071 N N . ASP A 1 253 ? -12.117 -33.625 -20.844 1 93.75 253 ASP A N 1
ATOM 2072 C CA . ASP A 1 253 ? -12.25 -33.375 -22.266 1 93.75 253 ASP A CA 1
ATOM 2073 C C . ASP A 1 253 ? -11.461 -34.375 -23.094 1 93.75 253 ASP A C 1
ATOM 2075 O O . ASP A 1 253 ? -10.391 -34.844 -22.672 1 93.75 253 ASP A O 1
ATOM 2079 N N . SER A 1 254 ? -12.008 -34.625 -24.266 1 95.5 254 SER A N 1
ATOM 2080 C CA . SER A 1 254 ? -11.281 -35.531 -25.172 1 95.5 254 SER A CA 1
ATOM 2081 C C . SER A 1 254 ? -10.031 -34.844 -25.719 1 95.5 254 SER A C 1
ATOM 2083 O O . SER A 1 254 ? -9.93 -33.625 -25.719 1 95.5 254 SER A O 1
ATOM 2085 N N . VAL A 1 255 ? -9.117 -35.688 -26.188 1 95.62 255 VAL A N 1
ATOM 2086 C CA . VAL A 1 255 ? -7.895 -35.188 -26.797 1 95.62 255 VAL A CA 1
ATOM 2087 C C . VAL A 1 255 ? -8.25 -34.25 -27.953 1 95.62 255 VAL A C 1
ATOM 2089 O O . VAL A 1 255 ? -7.602 -33.219 -28.172 1 95.62 255 VAL A O 1
ATOM 2092 N N . LYS A 1 256 ? -9.281 -34.656 -28.641 1 96 256 LYS A N 1
ATOM 2093 C CA . LYS A 1 256 ? -9.75 -33.875 -29.766 1 96 256 LYS A CA 1
ATOM 2094 C C . LYS A 1 256 ? -10.227 -32.5 -29.297 1 96 256 LYS A C 1
ATOM 2096 O O . LYS A 1 256 ? -9.852 -31.469 -29.875 1 96 256 LYS A O 1
ATOM 2101 N N . GLU A 1 257 ? -11.016 -32.438 -28.312 1 96.38 257 GLU A N 1
ATOM 2102 C CA . GLU A 1 257 ? -11.547 -31.203 -27.766 1 96.38 257 GLU A CA 1
ATOM 2103 C C . GLU A 1 257 ? -10.438 -30.312 -27.234 1 96.38 257 GLU A C 1
ATOM 2105 O O . GLU A 1 257 ? -10.453 -29.094 -27.438 1 96.38 257 GLU A O 1
ATOM 2110 N N . ILE A 1 258 ? -9.516 -30.938 -26.625 1 96.44 258 ILE A N 1
ATOM 2111 C CA . ILE A 1 258 ? -8.391 -30.188 -26.062 1 96.44 258 ILE A CA 1
ATOM 2112 C C . ILE A 1 258 ? -7.559 -29.578 -27.188 1 96.44 258 ILE A C 1
ATOM 2114 O O . ILE A 1 258 ? -7.125 -28.438 -27.094 1 96.44 258 ILE A O 1
ATOM 2118 N N . GLY A 1 259 ? -7.336 -30.312 -28.172 1 96.12 259 GLY A N 1
ATOM 2119 C CA . GLY A 1 259 ? -6.621 -29.797 -29.328 1 96.12 259 GLY A CA 1
ATOM 2120 C C . GLY A 1 259 ? -7.242 -28.531 -29.891 1 96.12 259 GLY A C 1
ATOM 2121 O O . GLY A 1 259 ? -6.547 -27.531 -30.125 1 96.12 259 GLY A O 1
ATOM 2122 N N . TYR A 1 260 ? -8.562 -28.531 -30.016 1 95.5 260 TYR A N 1
ATOM 2123 C CA . TYR A 1 260 ? -9.281 -27.359 -30.531 1 95.5 260 TYR A CA 1
ATOM 2124 C C . TYR A 1 260 ? -9.188 -26.203 -29.547 1 95.5 260 TYR A C 1
ATOM 2126 O O . TYR A 1 260 ? -8.977 -25.047 -29.953 1 95.5 260 TYR A O 1
ATOM 2134 N N . ARG A 1 261 ? -9.273 -26.5 -28.328 1 94.88 261 ARG A N 1
ATOM 2135 C CA . ARG A 1 261 ? -9.266 -25.484 -27.281 1 94.88 261 ARG A CA 1
ATOM 2136 C C . ARG A 1 261 ? -7.918 -24.766 -27.234 1 94.88 261 ARG A C 1
ATOM 2138 O O . ARG A 1 261 ? -7.859 -23.578 -26.922 1 94.88 261 ARG A O 1
ATOM 2145 N N . ILE A 1 262 ? -6.922 -25.5 -27.594 1 95.06 262 ILE A N 1
ATOM 2146 C CA . ILE A 1 262 ? -5.594 -24.906 -27.484 1 95.06 262 ILE A CA 1
ATOM 2147 C C . ILE A 1 262 ? -5.176 -24.328 -28.828 1 95.06 262 ILE A C 1
ATOM 2149 O O . ILE A 1 262 ? -4.027 -23.906 -29 1 95.06 262 ILE A O 1
ATOM 2153 N N . GLY A 1 263 ? -6.09 -24.359 -29.797 1 94.94 263 GLY A N 1
ATOM 2154 C CA . GLY A 1 263 ? -5.918 -23.547 -30.984 1 94.94 263 GLY A CA 1
ATOM 2155 C C . GLY A 1 263 ? -5.473 -24.359 -32.188 1 94.94 263 GLY A C 1
ATOM 2156 O O . GLY A 1 263 ? -5.074 -23.781 -33.219 1 94.94 263 GLY A O 1
ATOM 2157 N N . PHE A 1 264 ? -5.477 -25.641 -32.188 1 95.75 264 PHE A N 1
ATOM 2158 C CA . PHE A 1 264 ? -5.125 -26.453 -33.344 1 95.75 264 PHE A CA 1
ATOM 2159 C C . PHE A 1 264 ? -6.344 -26.672 -34.25 1 95.75 264 PHE A C 1
ATOM 2161 O O . PHE A 1 264 ? -7.445 -26.922 -33.75 1 95.75 264 PHE A O 1
ATOM 2168 N N . GLU A 1 265 ? -6.09 -26.578 -35.469 1 93.88 265 GLU A N 1
ATOM 2169 C CA . GLU A 1 265 ? -7.172 -26.766 -36.438 1 93.88 265 GLU A CA 1
ATOM 2170 C C . GLU A 1 265 ? -7.484 -28.25 -36.625 1 93.88 265 GLU A C 1
ATOM 2172 O O . GLU A 1 265 ? -8.625 -28.625 -36.906 1 93.88 265 GLU A O 1
ATOM 2177 N N . GLU A 1 266 ? -6.48 -29.078 -36.531 1 94.31 266 GLU A N 1
ATOM 2178 C CA . GLU A 1 266 ? -6.621 -30.531 -36.656 1 94.31 266 GLU A CA 1
ATOM 2179 C C . GLU A 1 266 ? -6.066 -31.25 -35.438 1 94.31 266 GLU A C 1
ATOM 2181 O O . GLU A 1 266 ? -4.898 -31.078 -35.094 1 94.31 266 GLU A O 1
ATOM 2186 N N . PRO A 1 267 ? -6.871 -32.094 -34.875 1 93.38 267 PRO A N 1
ATOM 2187 C CA . PRO A 1 267 ? -6.441 -32.812 -33.688 1 93.38 267 PRO A CA 1
ATOM 2188 C C . PRO A 1 267 ? -5.18 -33.656 -33.906 1 93.38 267 PRO A C 1
ATOM 2190 O O . PRO A 1 267 ? -4.367 -33.812 -33 1 93.38 267 PRO A O 1
ATOM 2193 N N . THR A 1 268 ? -5.059 -34.125 -35.062 1 95.06 268 THR A N 1
ATOM 2194 C CA . THR A 1 268 ? -3.879 -34.938 -35.375 1 95.06 268 THR A CA 1
ATOM 2195 C C . THR A 1 268 ? -2.609 -34.094 -35.219 1 95.06 268 THR A C 1
ATOM 2197 O O . THR A 1 268 ? -1.571 -34.594 -34.812 1 95.06 268 THR A O 1
ATOM 2200 N N . ASN A 1 269 ? -2.707 -32.875 -35.625 1 95.94 269 ASN A N 1
ATOM 2201 C CA . ASN A 1 269 ? -1.569 -31.984 -35.469 1 95.94 269 ASN A CA 1
ATOM 2202 C C . ASN A 1 269 ? -1.23 -31.75 -34 1 95.94 269 ASN A C 1
ATOM 2204 O O . ASN A 1 269 ? -0.057 -31.641 -33.625 1 95.94 269 ASN A O 1
ATOM 2208 N N . PHE A 1 270 ? -2.225 -31.703 -33.219 1 96.75 270 PHE A N 1
ATOM 2209 C CA . PHE A 1 270 ? -2.029 -31.547 -31.797 1 96.75 270 PHE A CA 1
ATOM 2210 C C . PHE A 1 270 ? -1.311 -32.75 -31.219 1 96.75 270 PHE A C 1
ATOM 2212 O O . PHE A 1 270 ? -0.354 -32.625 -30.453 1 96.75 270 PHE A O 1
ATOM 2219 N N . VAL A 1 271 ? -1.723 -33.875 -31.562 1 96.94 271 VAL A N 1
ATOM 2220 C CA . VAL A 1 271 ? -1.147 -35.125 -31.031 1 96.94 271 VAL A CA 1
ATOM 2221 C C . VAL A 1 271 ? 0.33 -35.188 -31.406 1 96.94 271 VAL A C 1
ATOM 2223 O O . VAL A 1 271 ? 1.173 -35.531 -30.578 1 96.94 271 VAL A O 1
ATOM 2226 N N . LYS A 1 272 ? 0.622 -34.875 -32.656 1 96.81 272 LYS A N 1
ATOM 2227 C CA . LYS A 1 272 ? 2.004 -34.875 -33.125 1 96.81 272 LYS A CA 1
ATOM 2228 C C . LYS A 1 272 ? 2.846 -33.844 -32.375 1 96.81 272 LYS A C 1
ATOM 2230 O O . LYS A 1 272 ? 3.986 -34.125 -32 1 96.81 272 LYS A O 1
ATOM 2235 N N . TYR A 1 273 ? 2.26 -32.75 -32.281 1 96.44 273 TYR A N 1
ATOM 2236 C CA . TYR A 1 273 ? 2.926 -31.656 -31.562 1 96.44 273 TYR A CA 1
ATOM 2237 C C . TYR A 1 273 ? 3.26 -32.062 -30.125 1 96.44 273 TYR A C 1
ATOM 2239 O O . TYR A 1 273 ? 4.391 -31.875 -29.672 1 96.44 273 TYR A O 1
ATOM 2247 N N . PHE A 1 274 ? 2.301 -32.531 -29.438 1 97.12 274 PHE A N 1
ATOM 2248 C CA . PHE A 1 274 ? 2.463 -32.938 -28.047 1 97.12 274 PHE A CA 1
ATOM 2249 C C . PHE A 1 274 ? 3.512 -34.062 -27.938 1 97.12 274 PHE A C 1
ATOM 2251 O O . PHE A 1 274 ? 4.41 -33.969 -27.094 1 97.12 274 PHE A O 1
ATOM 2258 N N . LYS A 1 275 ? 3.441 -35 -28.734 1 96.62 275 LYS A N 1
ATOM 2259 C CA . LYS A 1 275 ? 4.383 -36.094 -28.719 1 96.62 275 LYS A CA 1
ATOM 2260 C C . LYS A 1 275 ? 5.801 -35.625 -29.016 1 96.62 275 LYS A C 1
ATOM 2262 O O . LYS A 1 275 ? 6.762 -36.125 -28.406 1 96.62 275 LYS A O 1
ATOM 2267 N N . LYS A 1 276 ? 5.891 -34.781 -29.891 1 96.25 276 LYS A N 1
ATOM 2268 C CA . LYS A 1 276 ? 7.199 -34.25 -30.25 1 96.25 276 LYS A CA 1
ATOM 2269 C C . LYS A 1 276 ? 7.879 -33.594 -29.047 1 96.25 276 LYS A C 1
ATOM 2271 O O . LYS A 1 276 ? 9.086 -33.781 -28.844 1 96.25 276 LYS A O 1
ATOM 2276 N N . HIS A 1 277 ? 7.121 -33 -28.266 1 94.19 277 HIS A N 1
ATOM 2277 C CA . HIS A 1 277 ? 7.703 -32.219 -27.188 1 94.19 277 HIS 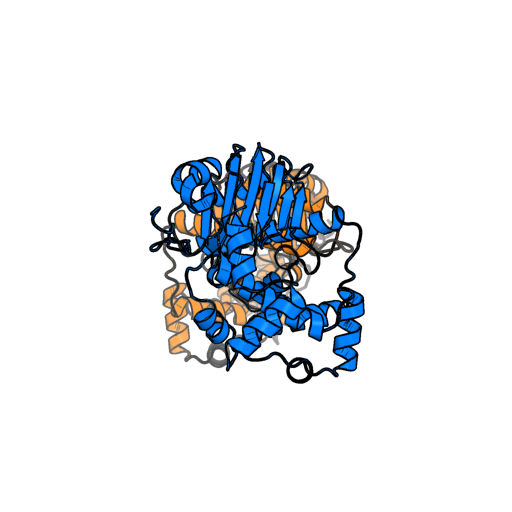A CA 1
ATOM 2278 C C . HIS A 1 277 ? 7.738 -33 -25.891 1 94.19 277 HIS A C 1
ATOM 2280 O O . HIS A 1 277 ? 8.578 -32.719 -25.016 1 94.19 277 HIS A O 1
ATOM 2286 N N . GLN A 1 278 ? 6.871 -33.969 -25.734 1 93.19 278 GLN A N 1
ATOM 2287 C CA . GLN A 1 278 ? 6.777 -34.688 -24.453 1 93.19 278 GLN A CA 1
ATOM 2288 C C . GLN A 1 278 ? 7.281 -36.094 -24.578 1 93.19 278 GLN A C 1
ATOM 2290 O O . GLN A 1 278 ? 7.578 -36.75 -23.562 1 93.19 278 GLN A O 1
ATOM 2295 N N . GLY A 1 279 ? 7.332 -36.594 -25.75 1 93.25 279 GLY A N 1
ATOM 2296 C CA . GLY A 1 279 ? 7.797 -37.938 -25.984 1 93.25 279 GLY A CA 1
ATOM 2297 C C . GLY A 1 279 ? 6.684 -38.969 -25.906 1 93.25 279 GLY A C 1
ATOM 2298 O O . GLY A 1 279 ? 6.883 -40.125 -26.266 1 93.25 279 GLY A O 1
ATOM 2299 N N . PHE A 1 280 ? 5.527 -38.562 -25.469 1 93 280 PHE A N 1
ATOM 2300 C CA . PHE A 1 280 ? 4.359 -39.438 -25.438 1 93 280 PHE A CA 1
ATOM 2301 C C . PHE A 1 280 ? 3.121 -38.719 -25.938 1 93 280 PHE A C 1
ATOM 2303 O O . PHE A 1 280 ? 3.115 -37.469 -26.016 1 93 280 PHE A O 1
ATOM 2310 N N . THR A 1 281 ? 2.092 -39.469 -26.297 1 95.44 281 THR A N 1
ATOM 2311 C CA . THR A 1 281 ? 0.846 -38.875 -26.766 1 95.44 281 THR A CA 1
ATOM 2312 C C . THR A 1 281 ? 0.039 -38.312 -25.609 1 95.44 281 THR A C 1
ATOM 2314 O O . THR A 1 281 ? 0.274 -38.656 -24.453 1 95.44 281 THR A O 1
ATOM 2317 N N . PRO A 1 282 ? -0.874 -37.438 -25.969 1 95.94 282 PRO A N 1
ATOM 2318 C CA . PRO A 1 282 ? -1.75 -36.906 -24.922 1 95.94 282 PRO A CA 1
ATOM 2319 C C . PRO A 1 282 ? -2.473 -38 -24.141 1 95.94 282 PRO A C 1
ATOM 2321 O O . PRO A 1 282 ? -2.582 -37.938 -22.922 1 95.94 282 PRO A O 1
ATOM 2324 N N . THR A 1 283 ? -2.912 -38.969 -24.844 1 94.38 283 THR A N 1
ATOM 2325 C CA . THR A 1 283 ? -3.625 -40.094 -24.219 1 94.38 283 THR A CA 1
ATOM 2326 C C . THR A 1 283 ? -2.711 -40.844 -23.25 1 94.38 283 THR A C 1
ATOM 2328 O O . THR A 1 283 ? -3.123 -41.188 -22.141 1 94.38 283 THR A O 1
ATOM 2331 N N . GLU A 1 284 ? -1.526 -41.094 -23.672 1 93.88 284 GLU A N 1
ATOM 2332 C CA . GLU A 1 284 ? -0.544 -41.781 -22.812 1 93.88 284 GLU A CA 1
ATOM 2333 C C . GLU A 1 284 ? -0.232 -40.938 -21.578 1 93.88 284 GLU A C 1
ATOM 2335 O O . GLU A 1 284 ? -0.104 -41.469 -20.484 1 93.88 284 GLU A O 1
ATOM 2340 N N . PHE A 1 285 ? -0.125 -39.719 -21.812 1 93.56 285 PHE A N 1
ATOM 2341 C CA . PHE A 1 285 ? 0.159 -38.812 -20.719 1 93.56 285 PHE A CA 1
ATOM 2342 C C . PHE A 1 285 ? -0.949 -38.844 -19.672 1 93.56 285 PHE A C 1
ATOM 2344 O O . PHE A 1 285 ? -0.677 -38.969 -18.469 1 93.56 285 PHE A O 1
ATOM 2351 N N . ARG A 1 286 ? -2.139 -38.656 -20.094 1 91 286 ARG A N 1
ATOM 2352 C CA . ARG A 1 286 ? -3.293 -38.688 -19.203 1 91 286 ARG A CA 1
ATOM 2353 C C . ARG A 1 286 ? -3.328 -39.969 -18.391 1 91 286 ARG A C 1
ATOM 2355 O O . ARG A 1 286 ? -3.584 -39.938 -17.188 1 91 286 ARG A O 1
ATOM 2362 N N . LYS A 1 287 ? -3.043 -41.094 -18.984 1 87.88 287 LYS A N 1
ATOM 2363 C CA . LYS A 1 287 ? -3.045 -42.375 -18.312 1 87.88 287 LYS A CA 1
ATOM 2364 C C . LYS A 1 287 ? -1.941 -42.469 -17.25 1 87.88 287 LYS A C 1
ATOM 2366 O O . LYS A 1 287 ? -2.141 -43.031 -16.188 1 87.88 287 LYS A O 1
ATOM 2371 N N . LYS A 1 288 ? -0.859 -41.906 -17.609 1 83.56 288 LYS A N 1
ATOM 2372 C CA . LYS A 1 288 ? 0.294 -41.938 -16.719 1 83.56 288 LYS A CA 1
ATOM 2373 C C . LYS A 1 288 ? 0.049 -41.125 -15.461 1 83.56 288 LYS A C 1
ATOM 2375 O O . LYS A 1 288 ? 0.425 -41.531 -14.359 1 83.56 288 LYS A O 1
ATOM 2380 N N . ILE A 1 289 ? -0.499 -39.969 -15.594 1 77.56 289 ILE A N 1
ATOM 2381 C CA . ILE A 1 289 ? -0.664 -39.062 -14.477 1 77.56 289 ILE A CA 1
ATOM 2382 C C . ILE A 1 289 ? -1.821 -39.5 -13.594 1 77.56 289 ILE A C 1
ATOM 2384 O O . ILE A 1 289 ? -1.756 -39.406 -12.367 1 77.56 289 ILE A O 1
ATOM 2388 N N . LEU A 1 290 ? -2.865 -39.969 -14.203 1 67.44 290 LEU A N 1
ATOM 2389 C CA . LEU A 1 290 ? -4.008 -40.469 -13.438 1 67.44 290 LEU A CA 1
ATOM 2390 C C . LEU A 1 290 ? -3.643 -41.719 -12.664 1 67.44 290 LEU A C 1
ATOM 2392 O O . LEU A 1 290 ? -4.211 -42 -11.602 1 67.44 290 LEU A O 1
ATOM 2396 N N . LEU A 1 291 ? -2.707 -42.469 -13.25 1 60.44 291 LEU A N 1
ATOM 2397 C CA . LEU A 1 291 ? -2.279 -43.719 -12.602 1 60.44 291 LEU A CA 1
ATOM 2398 C C . LEU A 1 291 ? -1.217 -43.438 -11.539 1 60.44 291 LEU A C 1
ATOM 2400 O O . LEU A 1 291 ? -0.939 -44.281 -10.688 1 60.44 291 LEU A O 1
ATOM 2404 N N . ALA A 1 292 ? -0.764 -42.344 -11.539 1 57 292 ALA A N 1
ATOM 2405 C CA . ALA A 1 292 ? 0.239 -42 -10.531 1 57 292 ALA A CA 1
ATOM 2406 C C . ALA A 1 292 ? -0.417 -41.438 -9.273 1 57 292 ALA A C 1
ATOM 2408 O O . ALA A 1 292 ? -1.451 -40.75 -9.352 1 57 292 ALA A O 1
ATOM 2409 N N . MET B 1 1 ? 19.141 42.094 26.344 1 25.38 1 MET B N 1
ATOM 2410 C CA . MET B 1 1 ? 18.578 42.125 25 1 25.38 1 MET B CA 1
ATOM 2411 C C . MET B 1 1 ? 18.594 40.719 24.375 1 25.38 1 MET B C 1
ATOM 2413 O O . MET B 1 1 ? 19.656 40.219 24 1 25.38 1 MET B O 1
ATOM 2417 N N . SER B 1 2 ? 17.797 39.781 24.906 1 29.66 2 SER B N 1
ATOM 2418 C CA . SER B 1 2 ? 17.766 38.344 24.656 1 29.66 2 SER B CA 1
ATOM 2419 C C . SER B 1 2 ? 17.578 38.062 23.172 1 29.66 2 SER B C 1
ATOM 2421 O O . SER B 1 2 ? 16.781 38.719 22.484 1 29.66 2 SER B O 1
ATOM 2423 N N . THR B 1 3 ? 18.594 37.562 22.547 1 33.22 3 THR B N 1
ATOM 2424 C CA . THR B 1 3 ? 18.734 37.219 21.125 1 33.22 3 THR B CA 1
ATOM 2425 C C . THR B 1 3 ? 17.469 36.531 20.625 1 33.22 3 THR B C 1
ATOM 2427 O O . THR B 1 3 ? 17.016 35.562 21.219 1 33.22 3 THR B O 1
ATOM 2430 N N . PRO B 1 4 ? 16.688 37.219 19.781 1 35.28 4 PRO B N 1
ATOM 2431 C CA . PRO B 1 4 ? 15.469 36.656 19.203 1 35.28 4 PRO B CA 1
ATOM 2432 C C . PRO B 1 4 ? 15.664 35.219 18.672 1 35.28 4 PRO B C 1
ATOM 2434 O O . PRO B 1 4 ? 16.641 34.938 17.984 1 35.28 4 PRO B O 1
ATOM 2437 N N . SER B 1 5 ? 15.305 34.25 19.391 1 37.09 5 SER B N 1
ATOM 2438 C CA . SER B 1 5 ? 15.438 32.844 19.141 1 37.09 5 SER B CA 1
ATOM 2439 C C . SER B 1 5 ? 14.961 32.469 17.734 1 37.09 5 SER B C 1
ATOM 2441 O O . SER B 1 5 ? 13.844 32.812 17.344 1 37.09 5 SER B O 1
ATOM 2443 N N . VAL B 1 6 ? 15.812 32.344 16.797 1 37.22 6 VAL B N 1
ATOM 2444 C CA . VAL B 1 6 ? 15.656 31.953 15.398 1 37.22 6 VAL B CA 1
ATOM 2445 C C . VAL B 1 6 ? 14.719 30.75 15.312 1 37.22 6 VAL B C 1
ATOM 2447 O O . VAL B 1 6 ? 15.016 29.688 15.875 1 37.22 6 VAL B O 1
ATOM 2450 N N . ILE B 1 7 ? 13.469 31.016 15.188 1 46.47 7 ILE B N 1
ATOM 2451 C CA . ILE B 1 7 ? 12.383 30.078 14.906 1 46.47 7 ILE B CA 1
ATOM 2452 C C . ILE B 1 7 ? 12.758 29.203 13.719 1 46.47 7 ILE B C 1
ATOM 2454 O O . ILE B 1 7 ? 13.047 29.703 12.633 1 46.47 7 ILE B O 1
ATOM 2458 N N . GLN B 1 8 ? 13.281 27.938 13.836 1 51.34 8 GLN B N 1
ATOM 2459 C CA . GLN B 1 8 ? 14.031 27.062 12.945 1 51.34 8 GLN B CA 1
ATOM 2460 C C . GLN B 1 8 ? 13.094 26.219 12.086 1 51.34 8 GLN B C 1
ATOM 2462 O O . GLN B 1 8 ? 12.117 25.656 12.586 1 51.34 8 GLN B O 1
ATOM 2467 N N . LYS B 1 9 ? 13.039 26.547 10.891 1 50.84 9 LYS B N 1
ATOM 2468 C CA . LYS B 1 9 ? 12.539 25.578 9.93 1 50.84 9 LYS B CA 1
ATOM 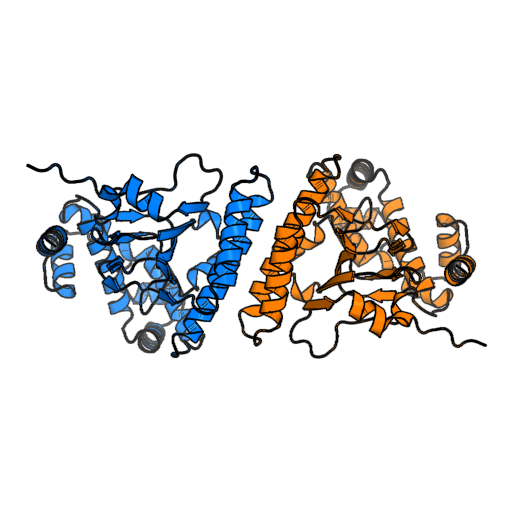2469 C C . LYS B 1 9 ? 13.328 24.281 10 1 50.84 9 LYS B C 1
ATOM 2471 O O . LYS B 1 9 ? 14.562 24.281 9.898 1 50.84 9 LYS B O 1
ATOM 2476 N N . HIS B 1 10 ? 12.586 23.312 10.453 1 55.84 10 HIS B N 1
ATOM 2477 C CA . HIS B 1 10 ? 13.297 22.047 10.508 1 55.84 10 HIS B CA 1
ATOM 2478 C C . HIS B 1 10 ? 13.008 21.203 9.266 1 55.84 10 HIS B C 1
ATOM 2480 O O . HIS B 1 10 ? 11.852 21 8.898 1 55.84 10 HIS B O 1
ATOM 2486 N N . GLY B 1 11 ? 13.984 21.141 8.367 1 55.94 11 GLY B N 1
ATOM 2487 C CA . GLY B 1 11 ? 13.898 20.234 7.23 1 55.94 11 GLY B CA 1
ATOM 2488 C C . GLY B 1 11 ? 14.273 18.812 7.578 1 55.94 11 GLY B C 1
ATOM 2489 O O . GLY B 1 11 ? 14.578 18.5 8.734 1 55.94 11 GLY B O 1
ATOM 2490 N N . PHE B 1 12 ? 13.852 17.891 6.629 1 60.78 12 PHE B N 1
ATOM 2491 C CA . PHE B 1 12 ? 14.289 16.516 6.812 1 60.78 12 PHE B CA 1
ATOM 2492 C C . PHE B 1 12 ? 15.805 16.438 6.926 1 60.78 12 PHE B C 1
ATOM 2494 O O . PHE B 1 12 ? 16.516 17.188 6.262 1 60.78 12 PHE B O 1
ATOM 2501 N N . LYS B 1 13 ? 16.219 15.758 7.895 1 54.03 13 LYS B N 1
ATOM 2502 C CA . LYS B 1 13 ? 17.656 15.594 8.055 1 54.03 13 LYS B CA 1
ATOM 2503 C C . LYS B 1 13 ? 18.312 15.227 6.727 1 54.03 13 LYS B C 1
ATOM 2505 O O . LYS B 1 13 ? 17.797 14.398 5.977 1 54.03 13 LYS B O 1
ATOM 2510 N N . GLU B 1 14 ? 19.266 16 6.348 1 55.81 14 GLU B N 1
ATOM 2511 C CA . GLU B 1 14 ? 20.047 15.742 5.148 1 55.81 14 GLU B CA 1
ATOM 2512 C C . GLU B 1 14 ? 20.734 14.375 5.227 1 55.81 14 GLU B C 1
ATOM 2514 O O . GLU B 1 14 ? 21.109 13.922 6.309 1 55.81 14 GLU B O 1
ATOM 2519 N N . GLY B 1 15 ? 20.688 13.594 4.117 1 50.91 15 GLY B N 1
ATOM 2520 C CA . GLY B 1 15 ? 21.422 12.344 4.039 1 50.91 15 GLY B CA 1
ATOM 2521 C C . GLY B 1 15 ? 20.547 11.125 4.25 1 50.91 15 GLY B C 1
ATOM 2522 O O . GLY B 1 15 ? 21.047 9.992 4.199 1 50.91 15 GLY B O 1
ATOM 2523 N N . LEU B 1 16 ? 19.344 11.508 4.605 1 61.03 16 LEU B N 1
ATOM 2524 C CA . LEU B 1 16 ? 18.484 10.328 4.762 1 61.03 16 LEU B CA 1
ATOM 2525 C C . LEU B 1 16 ? 18.141 9.727 3.404 1 61.03 16 LEU B C 1
ATOM 2527 O O . LEU B 1 16 ? 17.859 10.445 2.449 1 61.03 16 LEU B O 1
ATOM 2531 N N . PRO B 1 17 ? 18.344 8.453 3.359 1 60.88 17 PRO B N 1
ATOM 2532 C CA . PRO B 1 17 ? 18.062 7.789 2.084 1 60.88 17 PRO B CA 1
ATOM 2533 C C . PRO B 1 17 ? 16.641 8.031 1.583 1 60.88 17 PRO B C 1
ATOM 2535 O O . PRO B 1 17 ? 16.391 7.973 0.378 1 60.88 17 PRO B O 1
ATOM 2538 N N . GLN B 1 18 ? 15.812 8.25 2.57 1 75.19 18 GLN B N 1
ATOM 2539 C CA . GLN B 1 18 ? 14.445 8.562 2.168 1 75.19 18 GLN B CA 1
ATOM 2540 C C . GLN B 1 18 ? 13.805 9.562 3.127 1 75.19 18 GLN B C 1
ATOM 2542 O O . GLN B 1 18 ? 14.203 9.656 4.289 1 75.19 18 GLN B O 1
ATOM 2547 N N . GLU B 1 19 ? 12.953 10.359 2.645 1 87.75 19 GLU B N 1
ATOM 2548 C CA . GLU B 1 19 ? 12.273 11.398 3.408 1 87.75 19 GLU B CA 1
ATOM 2549 C C . GLU B 1 19 ? 11.18 10.812 4.297 1 87.75 19 GLU B C 1
ATOM 2551 O O . GLU B 1 19 ? 10.008 11.164 4.164 1 87.75 19 GLU B O 1
ATOM 2556 N N . PHE B 1 20 ? 11.562 9.805 5.062 1 93.25 20 PHE B N 1
ATOM 2557 C CA . PHE B 1 20 ? 10.734 9.047 5.992 1 93.25 20 PHE B CA 1
ATOM 2558 C C . PHE B 1 20 ? 11.516 8.695 7.25 1 93.25 20 PHE B C 1
ATOM 2560 O O . PHE B 1 20 ? 12.57 8.047 7.172 1 93.25 20 PHE B O 1
ATOM 2567 N N . GLU B 1 21 ? 10.961 9.125 8.43 1 92.88 21 GLU B N 1
ATOM 2568 C CA . GLU B 1 21 ? 11.688 8.883 9.68 1 92.88 21 GLU B CA 1
ATOM 2569 C C . GLU B 1 21 ? 10.727 8.555 10.82 1 92.88 21 GLU B C 1
ATOM 2571 O O . GLU B 1 21 ? 9.602 9.062 10.859 1 92.88 21 GLU B O 1
ATOM 2576 N N . LEU B 1 22 ? 11.18 7.664 11.617 1 95.31 22 LEU B N 1
ATOM 2577 C CA . LEU B 1 22 ? 10.508 7.348 12.875 1 95.31 22 LEU B CA 1
ATOM 2578 C C . LEU B 1 22 ? 11.391 7.703 14.07 1 95.31 22 LEU B C 1
ATOM 2580 O O . LEU B 1 22 ? 12.531 7.238 14.164 1 95.31 22 LEU B O 1
ATOM 2584 N N . VAL B 1 23 ? 10.812 8.539 14.984 1 94.31 23 VAL B N 1
ATOM 2585 C CA . VAL B 1 23 ? 11.617 9.031 16.094 1 94.31 23 VAL B CA 1
ATOM 2586 C C . VAL B 1 23 ? 10.883 8.781 17.422 1 94.31 23 VAL B C 1
ATOM 2588 O O . VAL B 1 23 ? 9.656 8.812 17.469 1 94.31 23 VAL B O 1
ATOM 2591 N N . ASN B 1 24 ? 11.672 8.492 18.391 1 95.44 24 ASN B N 1
ATOM 2592 C CA . ASN B 1 24 ? 11.117 8.414 19.75 1 95.44 24 ASN B CA 1
ATOM 2593 C C . ASN B 1 24 ? 10.719 9.797 20.266 1 95.44 24 ASN B C 1
ATOM 2595 O O . ASN B 1 24 ? 11.531 10.727 20.25 1 95.44 24 ASN B O 1
ATOM 2599 N N . LEU B 1 25 ? 9.555 9.906 20.766 1 95.25 25 LEU B N 1
ATOM 2600 C CA . LEU B 1 25 ? 9.016 11.203 21.156 1 95.25 25 LEU B CA 1
ATOM 2601 C C . LEU B 1 25 ? 9.758 11.773 22.359 1 95.25 25 LEU B C 1
ATOM 2603 O O . LEU B 1 25 ? 10.062 12.969 22.406 1 95.25 25 LEU B O 1
ATOM 2607 N N . ALA B 1 26 ? 10.031 10.953 23.312 1 93.56 26 ALA B N 1
ATOM 2608 C CA . ALA B 1 26 ? 10.75 11.398 24.5 1 93.56 26 ALA B CA 1
ATOM 2609 C C . ALA B 1 26 ? 12.148 11.891 24.141 1 93.56 26 ALA B C 1
ATOM 2611 O O . ALA B 1 26 ? 12.609 12.906 24.672 1 93.56 26 ALA B O 1
ATOM 2612 N N . ASP B 1 27 ? 12.781 11.141 23.281 1 91.81 27 ASP B N 1
ATOM 2613 C CA . ASP B 1 27 ? 14.109 11.539 22.812 1 91.81 27 ASP B CA 1
ATOM 2614 C C . ASP B 1 27 ? 14.055 12.859 22.062 1 91.81 27 ASP B C 1
ATOM 2616 O O . ASP B 1 27 ? 14.922 13.719 22.234 1 91.81 27 ASP B O 1
ATOM 2620 N N . LEU B 1 28 ? 13.102 12.969 21.219 1 90.06 28 LEU B N 1
ATOM 2621 C CA . LEU B 1 28 ? 12.914 14.203 20.469 1 90.06 28 LEU B CA 1
ATOM 2622 C C . LEU B 1 28 ? 12.711 15.383 21.406 1 90.06 28 LEU B C 1
ATOM 2624 O O . LEU B 1 28 ? 13.344 16.438 21.234 1 90.06 28 LEU B O 1
ATOM 2628 N N . TYR B 1 29 ? 11.875 15.188 22.312 1 87.81 29 TYR B N 1
ATOM 2629 C CA . TYR B 1 29 ? 11.539 16.219 23.297 1 87.81 29 TYR B CA 1
ATOM 2630 C C . TYR B 1 29 ? 12.773 16.625 24.094 1 87.81 29 TYR B C 1
ATOM 2632 O O . TYR B 1 29 ? 13.055 17.812 24.25 1 87.81 29 TYR B O 1
ATOM 2640 N N . ASN B 1 30 ? 13.5 15.727 24.469 1 88.06 30 ASN B N 1
ATOM 2641 C CA . ASN B 1 30 ? 14.664 15.984 25.297 1 88.06 30 ASN B CA 1
ATOM 2642 C C . ASN B 1 30 ? 15.797 16.625 24.5 1 88.06 30 ASN B C 1
ATOM 2644 O O . ASN B 1 30 ? 16.469 17.531 24.984 1 88.06 30 ASN B O 1
ATOM 2648 N N . ASN B 1 31 ? 15.992 16.141 23.344 1 88.19 31 ASN B N 1
ATOM 2649 C CA . ASN B 1 31 ? 17.141 16.578 22.547 1 88.19 31 ASN B CA 1
ATOM 2650 C C . ASN B 1 31 ? 16.906 17.922 21.891 1 88.19 31 ASN B C 1
ATOM 2652 O O . ASN B 1 31 ? 17.844 18.672 21.625 1 88.19 31 ASN B O 1
ATOM 2656 N N . PHE B 1 32 ? 15.617 18.219 21.688 1 88.31 32 PHE B N 1
ATOM 2657 C CA . PHE B 1 32 ? 15.312 19.438 20.969 1 88.31 32 PHE B CA 1
ATOM 2658 C C . PHE B 1 32 ? 14.289 20.281 21.734 1 88.31 32 PHE B C 1
ATOM 2660 O O . PHE B 1 32 ? 13.453 20.953 21.125 1 88.31 32 PHE B O 1
ATOM 2667 N N . PHE B 1 33 ? 14.352 20.203 22.938 1 87.88 33 PHE B N 1
ATOM 2668 C CA . PHE B 1 33 ? 13.367 20.797 23.828 1 87.88 33 PHE B CA 1
ATOM 2669 C C . PHE B 1 33 ? 13.195 22.281 23.531 1 87.88 33 PHE B C 1
ATOM 2671 O O . PHE B 1 33 ? 12.086 22.75 23.281 1 87.88 33 PHE B O 1
ATOM 2678 N N . ASP B 1 34 ? 14.258 23.109 23.469 1 88.62 34 ASP B N 1
ATOM 2679 C CA . ASP B 1 34 ? 14.219 24.547 23.297 1 88.62 34 ASP B CA 1
ATOM 2680 C C . ASP B 1 34 ? 13.57 24.922 21.969 1 88.62 34 ASP B C 1
ATOM 2682 O O . ASP B 1 34 ? 12.906 25.953 21.859 1 88.62 34 ASP B O 1
ATOM 2686 N N . ASP B 1 35 ? 13.758 24.062 21.031 1 87.62 35 ASP B N 1
ATOM 2687 C CA . ASP B 1 35 ? 13.227 24.328 19.703 1 87.62 35 ASP B CA 1
ATOM 2688 C C . ASP B 1 35 ? 11.75 23.953 19.609 1 87.62 35 ASP B C 1
ATOM 2690 O O . ASP B 1 35 ? 10.992 24.578 18.875 1 87.62 35 ASP B O 1
ATOM 2694 N N . LEU B 1 36 ? 11.383 22.969 20.391 1 89.44 36 LEU B N 1
ATOM 2695 C CA . LEU B 1 36 ? 10.055 22.391 20.234 1 89.44 36 LEU B CA 1
ATOM 2696 C C . LEU B 1 36 ? 9.016 23.188 21.031 1 89.44 36 LEU B C 1
ATOM 2698 O O . LEU B 1 36 ? 7.836 23.188 20.672 1 89.44 36 LEU B O 1
ATOM 2702 N N . ILE B 1 37 ? 9.477 23.938 22.031 1 89.44 37 ILE B N 1
ATOM 2703 C CA . ILE B 1 37 ? 8.523 24.609 22.906 1 89.44 37 ILE B CA 1
ATOM 2704 C C . ILE B 1 37 ? 8.266 26.031 22.391 1 89.44 37 ILE B C 1
ATOM 2706 O O . ILE B 1 37 ? 7.516 26.797 23 1 89.44 37 ILE B O 1
ATOM 2710 N N . VAL B 1 38 ? 8.938 26.438 21.344 1 87.38 38 VAL B N 1
ATOM 2711 C CA . VAL B 1 38 ? 8.664 27.703 20.656 1 87.38 38 VAL B CA 1
ATOM 2712 C C . VAL B 1 38 ? 7.988 27.422 19.312 1 87.38 38 VAL B C 1
ATOM 2714 O O . VAL B 1 38 ? 8.156 26.328 18.75 1 87.38 38 VAL B O 1
ATOM 2717 N N . PRO B 1 39 ? 7.211 28.344 18.859 1 88.31 39 PRO B N 1
ATOM 2718 C CA . PRO B 1 39 ? 6.559 28.109 17.578 1 88.31 39 PRO B CA 1
ATOM 2719 C C . PRO B 1 39 ? 7.555 27.797 16.453 1 88.31 39 PRO B C 1
ATOM 2721 O O . PRO B 1 39 ? 8.547 28.516 16.297 1 88.31 39 PRO B O 1
ATOM 2724 N N . HIS B 1 40 ? 7.289 26.672 15.781 1 88.88 40 HIS B N 1
ATOM 2725 C CA . HIS B 1 40 ? 8.148 26.266 14.68 1 88.88 40 HIS B CA 1
ATOM 2726 C C . HIS B 1 40 ? 7.332 25.625 13.555 1 88.88 40 HIS B C 1
ATOM 2728 O O . HIS B 1 40 ? 6.207 25.172 13.781 1 88.88 40 HIS B O 1
ATOM 2734 N N . ARG B 1 41 ? 7.941 25.719 12.383 1 88.81 41 ARG B N 1
ATOM 2735 C CA . ARG B 1 41 ? 7.277 25.234 11.18 1 88.81 41 ARG B CA 1
ATOM 2736 C C . ARG B 1 41 ? 8.133 24.188 10.477 1 88.81 41 ARG B C 1
ATOM 2738 O O . ARG B 1 41 ? 9.359 24.328 10.398 1 88.81 41 ARG B O 1
ATOM 2745 N N . ALA B 1 42 ? 7.422 23.078 10.094 1 85.75 42 ALA B N 1
ATOM 2746 C CA . ALA B 1 42 ? 8.117 22.031 9.344 1 85.75 42 ALA B CA 1
ATOM 2747 C C . ALA B 1 42 ? 7.457 21.797 7.984 1 85.75 42 ALA B C 1
ATOM 2749 O O . ALA B 1 42 ? 6.234 21.891 7.863 1 85.75 42 ALA B O 1
ATOM 2750 N N . ASP B 1 43 ? 8.266 21.453 7.012 1 86.94 43 ASP B N 1
ATOM 2751 C CA . ASP B 1 43 ? 7.758 21.281 5.656 1 86.94 43 ASP B CA 1
ATOM 2752 C C . ASP B 1 43 ? 7.426 19.812 5.383 1 86.94 43 ASP B C 1
ATOM 2754 O O . ASP B 1 43 ? 7.477 19.359 4.234 1 86.94 43 ASP B O 1
ATOM 2758 N N . PHE B 1 44 ? 7.238 19.078 6.406 1 90.06 44 PHE B N 1
ATOM 2759 C CA . PHE B 1 44 ? 6.867 17.672 6.277 1 90.06 44 PHE B CA 1
ATOM 2760 C C . PHE B 1 44 ? 5.684 17.344 7.18 1 90.06 44 PHE B C 1
ATOM 2762 O O . PHE B 1 44 ? 5.332 18.125 8.062 1 90.06 44 PHE B O 1
ATOM 2769 N N . TYR B 1 45 ? 5.027 16.219 6.875 1 92.06 45 TYR B N 1
ATOM 2770 C CA . TYR B 1 45 ? 3.912 15.734 7.68 1 92.06 45 TYR B CA 1
ATOM 2771 C C . TYR B 1 45 ? 4.41 15.07 8.961 1 92.06 45 TYR B C 1
ATOM 2773 O O . TYR B 1 45 ? 5.508 14.508 8.984 1 92.06 45 TYR B O 1
ATOM 2781 N N . GLN B 1 46 ? 3.611 15.141 10 1 93.38 46 GLN B N 1
ATOM 2782 C CA . GLN B 1 46 ? 3.926 14.453 11.25 1 93.38 46 GLN B CA 1
ATOM 2783 C C . GLN B 1 46 ? 2.725 13.664 11.758 1 93.38 46 GLN B C 1
ATOM 2785 O O . GLN B 1 46 ? 1.596 14.164 11.742 1 93.38 46 GLN B O 1
ATOM 2790 N N . ILE B 1 47 ? 2.943 12.453 12.07 1 95.88 47 ILE B N 1
ATOM 2791 C CA . ILE B 1 47 ? 2.02 11.625 12.844 1 95.88 47 ILE B CA 1
ATOM 2792 C C . ILE B 1 47 ? 2.596 11.367 14.234 1 95.88 47 ILE B C 1
ATOM 2794 O O . ILE B 1 47 ? 3.582 10.641 14.383 1 95.88 47 ILE B O 1
ATOM 2798 N N . ILE B 1 48 ? 1.979 11.953 15.273 1 95.94 48 ILE B N 1
ATOM 2799 C CA . ILE B 1 48 ? 2.52 11.883 16.625 1 95.94 48 ILE B CA 1
ATOM 2800 C C . ILE B 1 48 ? 1.612 11.016 17.5 1 95.94 48 ILE B C 1
ATOM 2802 O O . ILE B 1 48 ? 0.461 11.375 17.75 1 95.94 48 ILE B O 1
ATOM 2806 N N . TRP B 1 49 ? 2.115 9.922 17.922 1 97.31 49 TRP B N 1
ATOM 2807 C CA . TRP B 1 49 ? 1.39 9.062 18.859 1 97.31 49 TRP B CA 1
ATOM 2808 C C . TRP B 1 49 ? 1.832 9.32 20.297 1 97.31 49 TRP B C 1
ATOM 2810 O O . TRP B 1 49 ? 2.906 8.883 20.703 1 97.31 49 TRP B O 1
ATOM 2820 N N . PHE B 1 50 ? 0.998 10.031 21.031 1 96.56 50 PHE B N 1
ATOM 2821 C CA . PHE B 1 50 ? 1.222 10.266 22.453 1 96.56 50 PHE B CA 1
ATOM 2822 C C . PHE B 1 50 ? 0.759 9.07 23.281 1 96.56 50 PHE B C 1
ATOM 2824 O O . PHE B 1 50 ? -0.413 8.984 23.656 1 96.56 50 PHE B O 1
ATOM 2831 N N . LYS B 1 51 ? 1.695 8.195 23.562 1 96.25 51 LYS B N 1
ATOM 2832 C CA . LYS B 1 51 ? 1.36 7 24.328 1 96.25 51 LYS B CA 1
ATOM 2833 C C . LYS B 1 51 ? 1.121 7.34 25.797 1 96.25 51 LYS B C 1
ATOM 2835 O O . LYS B 1 51 ? 0.223 6.781 26.422 1 96.25 51 LYS B O 1
ATOM 2840 N N . LYS B 1 52 ? 1.965 8.195 26.328 1 95.25 52 LYS B N 1
ATOM 2841 C CA . LYS B 1 52 ? 1.824 8.711 27.688 1 95.25 52 LYS B CA 1
ATOM 2842 C C . LYS B 1 52 ? 1.945 10.234 27.719 1 95.25 52 LYS B C 1
ATOM 2844 O O . LYS B 1 52 ? 2.619 10.82 26.859 1 95.25 52 LYS B O 1
ATOM 2849 N N . GLY B 1 53 ? 1.267 10.828 28.734 1 93.69 53 GLY B N 1
ATOM 2850 C CA . GLY B 1 53 ? 1.259 12.273 28.875 1 93.69 53 GLY B CA 1
ATOM 2851 C C . GLY B 1 53 ? -0.022 12.914 28.391 1 93.69 53 GLY B C 1
ATOM 2852 O O . GLY B 1 53 ? -0.721 12.352 27.547 1 93.69 53 GLY B O 1
ATOM 2853 N N . ASN B 1 54 ? -0.322 14.078 28.922 1 94 54 ASN B N 1
ATOM 2854 C CA . ASN B 1 54 ? -1.495 14.844 28.516 1 94 54 ASN B CA 1
ATOM 2855 C C . ASN B 1 54 ? -1.141 16.297 28.219 1 94 54 ASN B C 1
ATOM 2857 O O . ASN B 1 54 ? -1.677 17.219 28.859 1 94 54 ASN B O 1
ATOM 2861 N N . PRO B 1 55 ? -0.355 16.5 27.234 1 94.25 55 PRO B N 1
ATOM 2862 C CA . PRO B 1 55 ? 0.097 17.859 26.938 1 94.25 55 PRO B CA 1
ATOM 2863 C C . PRO B 1 55 ? -0.972 18.703 26.234 1 94.25 55 PRO B C 1
ATOM 2865 O O . PRO B 1 55 ? -1.942 18.141 25.703 1 94.25 55 PRO B O 1
ATOM 2868 N N . LYS B 1 56 ? -0.825 19.953 26.359 1 93.88 56 LYS B N 1
ATOM 2869 C CA . LYS B 1 56 ? -1.514 20.891 25.484 1 93.88 56 LYS B CA 1
ATOM 2870 C C . LYS B 1 56 ? -0.652 21.25 24.266 1 93.88 56 LYS B C 1
ATOM 2872 O O . LYS B 1 56 ? 0.334 21.984 24.391 1 93.88 56 LYS B O 1
ATOM 2877 N N . HIS B 1 57 ? -1.041 20.734 23.141 1 92.5 57 HIS B N 1
ATOM 2878 C CA . HIS B 1 57 ? -0.265 20.906 21.922 1 92.5 57 HIS B CA 1
ATOM 2879 C C . HIS B 1 57 ? -0.867 22 21.047 1 92.5 57 HIS B C 1
ATOM 2881 O O . HIS B 1 57 ? -2.082 22.031 20.844 1 92.5 57 HIS B O 1
ATOM 2887 N N . MET B 1 58 ? -0.04 22.891 20.641 1 89.88 58 MET B N 1
ATOM 2888 C CA . MET B 1 58 ? -0.518 23.984 19.797 1 89.88 58 MET B CA 1
ATOM 2889 C C . MET B 1 58 ? -0.26 23.688 18.328 1 89.88 58 MET B C 1
ATOM 2891 O O . MET B 1 58 ? 0.872 23.391 17.938 1 89.88 58 MET B O 1
ATOM 2895 N N . VAL B 1 59 ? -1.331 23.703 17.531 1 90.12 59 VAL B N 1
ATOM 2896 C CA . VAL B 1 59 ? -1.2 23.578 16.078 1 90.12 59 VAL B CA 1
ATOM 2897 C C . VAL B 1 59 ? -1.903 24.75 15.406 1 90.12 59 VAL B C 1
ATOM 2899 O O . VAL B 1 59 ? -3.115 24.922 15.547 1 90.12 59 VAL B O 1
ATOM 2902 N N . ASP B 1 60 ? -1.117 25.547 14.664 1 87.69 60 ASP B N 1
ATOM 2903 C CA . ASP B 1 60 ? -1.636 26.734 13.977 1 87.69 60 ASP B CA 1
ATOM 2904 C C . ASP B 1 60 ? -2.506 27.562 14.914 1 87.69 60 ASP B C 1
ATOM 2906 O O . ASP B 1 60 ? -3.641 27.906 14.57 1 87.69 60 ASP B O 1
ATOM 2910 N N . PHE B 1 61 ? -1.965 27.75 16.062 1 83.25 61 PHE B N 1
ATOM 2911 C CA . PHE B 1 61 ? -2.482 28.703 17.047 1 83.25 61 PHE B CA 1
ATOM 2912 C C . PHE B 1 61 ? -3.75 28.156 17.703 1 83.25 61 PHE B C 1
ATOM 2914 O O . PHE B 1 61 ? -4.488 28.906 18.344 1 83.25 61 PHE B O 1
ATOM 2921 N N . ASN B 1 62 ? -4.027 26.922 17.5 1 85.25 62 ASN B N 1
ATOM 2922 C CA . ASN B 1 62 ? -5.117 26.234 18.188 1 85.25 62 ASN B CA 1
ATOM 2923 C C . ASN B 1 62 ? -4.594 25.25 19.219 1 85.25 62 ASN B C 1
ATOM 2925 O O . ASN B 1 62 ? -3.895 24.297 18.875 1 85.25 62 ASN B O 1
ATOM 2929 N N . PRO B 1 63 ? -4.957 25.516 20.438 1 89.25 63 PRO B N 1
ATOM 2930 C CA . PRO B 1 63 ? -4.535 24.562 21.469 1 89.25 63 PRO B CA 1
ATOM 2931 C C . PRO B 1 63 ? -5.352 23.281 21.438 1 89.25 63 PRO B C 1
ATOM 2933 O O . PRO B 1 63 ? -6.578 23.312 21.328 1 89.25 63 PRO B O 1
ATOM 2936 N N . ILE B 1 64 ? -4.688 22.188 21.484 1 90.44 64 ILE B N 1
ATOM 2937 C CA . ILE B 1 64 ? -5.312 20.875 21.484 1 90.44 64 ILE B CA 1
ATOM 2938 C C . ILE B 1 64 ? -4.961 20.141 22.781 1 90.44 64 ILE B C 1
ATOM 2940 O O . ILE B 1 64 ? -3.781 19.938 23.078 1 90.44 64 ILE B O 1
ATOM 2944 N N . ASP B 1 65 ? -5.996 19.766 23.5 1 93.06 65 ASP B N 1
ATOM 2945 C CA . ASP B 1 65 ? -5.781 18.938 24.688 1 93.06 65 ASP B CA 1
ATOM 2946 C C . ASP B 1 65 ? -5.562 17.469 24.297 1 93.06 65 ASP B C 1
ATOM 2948 O O . ASP B 1 65 ? -6.504 16.781 23.922 1 93.06 65 ASP B O 1
ATOM 2952 N N . ILE B 1 66 ? -4.379 17.031 24.484 1 94 66 ILE B N 1
ATOM 2953 C CA . ILE B 1 66 ? -4.02 15.68 24.094 1 94 66 ILE B CA 1
ATOM 2954 C C . ILE B 1 66 ? -4.281 14.719 25.25 1 94 66 ILE B C 1
ATOM 2956 O O . ILE B 1 66 ? -3.852 14.969 26.375 1 94 66 ILE B O 1
ATOM 2960 N N . LYS B 1 67 ? -5.008 13.703 24.938 1 93.62 67 LYS B N 1
ATOM 2961 C CA . LYS B 1 67 ? -5.207 12.625 25.906 1 93.62 67 LYS B CA 1
ATOM 2962 C C . LYS B 1 67 ? -4.176 11.516 25.703 1 93.62 67 LYS B C 1
ATOM 2964 O O . LYS B 1 67 ? -3.654 11.336 24.609 1 93.62 67 LYS B O 1
ATOM 2969 N N . PRO B 1 68 ? -3.898 10.75 26.781 1 94.12 68 PRO B N 1
ATOM 2970 C CA . PRO B 1 68 ? -2.986 9.617 26.594 1 94.12 68 PRO B CA 1
ATOM 2971 C C . PRO B 1 68 ? -3.494 8.617 25.547 1 94.12 68 PRO B C 1
ATOM 2973 O O . PRO B 1 68 ? -4.703 8.398 25.453 1 94.12 68 PRO B O 1
ATOM 2976 N N . ASN B 1 69 ? -2.553 8.039 24.891 1 95.5 69 ASN B N 1
ATOM 2977 C CA . ASN B 1 69 ? -2.842 7.039 23.875 1 95.5 69 ASN B CA 1
ATOM 2978 C C . ASN B 1 69 ? -3.697 7.613 22.75 1 95.5 69 ASN B C 1
ATOM 2980 O O . ASN B 1 69 ? -4.727 7.035 22.391 1 95.5 69 ASN B O 1
ATOM 2984 N N . SER B 1 70 ? -3.287 8.742 22.266 1 95.06 70 SER B N 1
ATOM 2985 C CA . SER B 1 70 ? -3.92 9.406 21.141 1 95.06 70 SER B CA 1
ATOM 2986 C C . SER B 1 70 ? -2.9 9.758 20.062 1 95.06 70 SER B C 1
ATOM 2988 O O . SER B 1 70 ? -1.713 9.914 20.344 1 95.06 70 SER B O 1
ATOM 2990 N N . ILE B 1 71 ? -3.404 9.797 18.859 1 95.88 71 ILE B N 1
ATOM 2991 C CA . ILE B 1 71 ? -2.549 10.148 17.719 1 95.88 71 ILE B CA 1
ATOM 2992 C C . ILE B 1 71 ? -2.973 11.492 17.141 1 95.88 71 ILE B C 1
ATOM 2994 O O . ILE B 1 71 ? -4.16 11.727 16.906 1 95.88 71 ILE B O 1
ATOM 2998 N N . LEU B 1 72 ? -2.02 12.383 17.031 1 94.12 72 LEU B N 1
ATOM 2999 C CA . LEU B 1 72 ? -2.213 13.695 16.422 1 94.12 72 LEU B CA 1
ATOM 3000 C C . LEU B 1 72 ? -1.609 13.734 15.023 1 94.12 72 LEU B C 1
ATOM 3002 O O . LEU B 1 72 ? -0.471 13.305 14.812 1 94.12 72 LEU B O 1
ATOM 3006 N N . PHE B 1 73 ? -2.395 14.148 14.062 1 92.94 73 PHE B N 1
ATOM 3007 C CA . PHE B 1 73 ? -1.934 14.328 12.695 1 92.94 73 PHE B CA 1
ATOM 3008 C C . PHE B 1 73 ? -1.692 15.797 12.391 1 92.94 73 PHE B C 1
ATOM 3010 O O . PHE B 1 73 ? -2.609 16.625 12.484 1 92.94 73 PHE B O 1
ATOM 3017 N N . VAL B 1 74 ? -0.473 16.125 12.023 1 91.31 74 VAL B N 1
ATOM 3018 C CA . VAL B 1 74 ? -0.099 17.516 11.766 1 91.31 74 VAL B CA 1
ATOM 3019 C C . VAL B 1 74 ? 0.3 17.672 10.297 1 91.31 74 VAL B C 1
ATOM 3021 O O . VAL B 1 74 ? 1.21 17 9.82 1 91.31 74 VAL B O 1
ATOM 3024 N N . ASP B 1 75 ? -0.331 18.531 9.625 1 89.06 75 ASP B N 1
ATOM 3025 C CA . ASP B 1 75 ? -0.061 18.812 8.219 1 89.06 75 ASP B CA 1
ATOM 3026 C C . ASP B 1 75 ? 1.304 19.484 8.039 1 89.06 75 ASP B C 1
ATOM 3028 O O . ASP B 1 75 ? 1.845 20.062 8.984 1 89.06 75 ASP B O 1
ATOM 3032 N N . LYS B 1 76 ? 1.834 19.328 6.812 1 87.31 76 LYS B N 1
ATOM 3033 C CA . LYS B 1 76 ? 3.07 20.047 6.516 1 87.31 76 LYS B CA 1
ATOM 3034 C C . LYS B 1 76 ? 2.854 21.547 6.551 1 87.31 76 LYS B C 1
ATOM 3036 O O . LYS B 1 76 ? 1.748 22.031 6.293 1 87.31 76 LYS B O 1
ATOM 3041 N N . ASN B 1 77 ? 3.83 22.266 7.004 1 85.5 77 ASN B N 1
ATOM 3042 C CA . ASN B 1 77 ? 3.9 23.719 7.031 1 85.5 77 ASN B CA 1
ATOM 3043 C C . ASN B 1 77 ? 3.029 24.297 8.141 1 85.5 77 ASN B C 1
ATOM 3045 O O . ASN B 1 77 ? 2.857 25.516 8.227 1 85.5 77 ASN B O 1
ATOM 3049 N N . SER B 1 78 ? 2.477 23.453 8.969 1 87.88 78 SER B N 1
ATOM 3050 C CA . SER B 1 78 ? 1.791 23.953 10.156 1 87.88 78 SER B CA 1
ATOM 3051 C C . SER B 1 78 ? 2.785 24.422 11.211 1 87.88 78 SER B C 1
ATOM 3053 O O . SER B 1 78 ? 3.885 23.891 11.328 1 87.88 78 SER B O 1
ATOM 3055 N N . VAL B 1 79 ? 2.336 25.469 11.891 1 88.5 79 VAL B N 1
ATOM 3056 C CA . VAL B 1 79 ? 3.139 25.922 13.023 1 88.5 79 VAL B CA 1
ATOM 3057 C C . VAL B 1 79 ? 2.719 25.172 14.281 1 88.5 79 VAL B C 1
ATOM 3059 O O . VAL B 1 79 ? 1.525 25.047 14.578 1 88.5 79 VAL B O 1
ATOM 3062 N N . GLN B 1 80 ? 3.719 24.641 14.953 1 90.25 80 GLN B N 1
ATOM 3063 C CA . GLN B 1 80 ? 3.387 23.875 16.141 1 90.25 80 GLN B CA 1
ATOM 3064 C C . GLN B 1 80 ? 4.262 24.297 17.328 1 90.25 80 GLN B C 1
ATOM 3066 O O . GLN B 1 80 ? 5.312 24.906 17.141 1 90.25 80 GLN B O 1
ATOM 3071 N N . CYS B 1 81 ? 3.725 24.094 18.484 1 90.44 81 CYS B N 1
ATOM 3072 C CA . CYS B 1 81 ? 4.43 24.281 19.734 1 90.44 81 CYS B CA 1
ATOM 3073 C C . CYS B 1 81 ? 4.086 23.172 20.734 1 90.44 81 CYS B C 1
ATOM 3075 O O . CYS B 1 81 ? 2.912 22.891 20.953 1 90.44 81 CYS B O 1
ATOM 3077 N N . PHE B 1 82 ? 5.145 22.531 21.234 1 91.56 82 PHE B N 1
ATOM 3078 C CA . PHE B 1 82 ? 4.953 21.484 22.219 1 91.56 82 PHE B CA 1
ATOM 3079 C C . PHE B 1 82 ? 4.758 22.078 23.609 1 91.56 82 PHE B C 1
ATOM 3081 O O . PHE B 1 82 ? 5.164 23.219 23.875 1 91.56 82 PHE B O 1
ATOM 3088 N N . ASP B 1 83 ? 4.148 21.344 24.453 1 92.56 83 ASP B N 1
ATOM 3089 C CA . ASP B 1 83 ? 3.951 21.719 25.844 1 92.56 83 ASP B CA 1
ATOM 3090 C C . ASP B 1 83 ? 5.27 21.688 26.625 1 92.56 83 ASP B C 1
ATOM 3092 O O . ASP B 1 83 ? 5.969 20.672 26.609 1 92.56 83 ASP B O 1
ATOM 3096 N N . ALA B 1 84 ? 5.641 22.75 27.297 1 90.94 84 ALA B N 1
ATOM 3097 C CA . ALA B 1 84 ? 6.91 22.844 28.016 1 90.94 84 ALA B CA 1
ATOM 3098 C C . ALA B 1 84 ? 6.824 22.156 29.375 1 90.94 84 ALA B C 1
ATOM 3100 O O . ALA B 1 84 ? 7.852 21.812 29.969 1 90.94 84 ALA B O 1
ATOM 3101 N N . ASP B 1 85 ? 5.668 21.906 29.812 1 91.75 85 ASP B N 1
ATOM 3102 C CA . ASP B 1 85 ? 5.5 21.562 31.219 1 91.75 85 ASP B CA 1
ATOM 3103 C C . ASP B 1 85 ? 5.156 20.094 31.391 1 91.75 85 ASP B C 1
ATOM 3105 O O . ASP B 1 85 ? 5.176 19.578 32.5 1 91.75 85 ASP B O 1
ATOM 3109 N N . VAL B 1 86 ? 4.84 19.469 30.359 1 92.62 86 VAL B N 1
ATOM 3110 C CA . VAL B 1 86 ? 4.367 18.094 30.484 1 92.62 86 VAL B CA 1
ATOM 3111 C C . VAL B 1 86 ? 5.324 17.141 29.766 1 92.62 86 VAL B C 1
ATOM 3113 O O . VAL B 1 86 ? 5.613 17.344 28.578 1 92.62 86 VAL B O 1
ATOM 3116 N N . ALA B 1 87 ? 5.715 16.141 30.5 1 91.31 87 ALA B N 1
ATOM 3117 C CA . ALA B 1 87 ? 6.531 15.102 29.875 1 91.31 87 ALA B CA 1
ATOM 3118 C C . ALA B 1 87 ? 5.68 14.172 29.016 1 91.31 87 ALA B C 1
ATOM 3120 O O . ALA B 1 87 ? 4.562 13.82 29.391 1 91.31 87 ALA B O 1
ATOM 3121 N N . VAL B 1 88 ? 6.293 13.781 27.875 1 94.19 88 VAL B N 1
ATOM 3122 C CA . VAL B 1 88 ? 5.516 12.961 26.953 1 94.19 88 VAL B CA 1
ATOM 3123 C C . VAL B 1 88 ? 6.34 11.758 26.516 1 94.19 88 VAL B C 1
ATOM 3125 O O . VAL B 1 88 ? 7.57 11.805 26.516 1 94.19 88 VAL B O 1
ATOM 3128 N N . GLU B 1 89 ? 5.652 10.609 26.266 1 96.69 89 GLU B N 1
ATOM 3129 C CA . GLU B 1 89 ? 6.219 9.414 25.656 1 96.69 89 GLU B CA 1
ATOM 3130 C C . GLU B 1 89 ? 5.406 8.984 24.438 1 96.69 89 GLU B C 1
ATOM 3132 O O . GLU B 1 89 ? 4.188 9.172 24.391 1 96.69 89 GLU B O 1
ATOM 3137 N N . GLY B 1 90 ? 6.129 8.383 23.469 1 97.06 90 GLY B N 1
ATOM 3138 C CA . GLY B 1 90 ? 5.477 7.934 22.25 1 97.06 90 GLY B CA 1
ATOM 3139 C C . GLY B 1 90 ? 6.406 7.906 21.062 1 97.06 90 GLY B C 1
ATOM 3140 O O . GLY B 1 90 ? 7.594 7.605 21.188 1 97.06 90 GLY B O 1
ATOM 3141 N N . VAL B 1 91 ? 5.773 8.047 19.891 1 96.94 91 VAL B N 1
ATOM 3142 C CA . VAL B 1 91 ? 6.559 8.008 18.656 1 96.94 91 VAL B CA 1
ATOM 3143 C C . VAL B 1 91 ? 6.059 9.086 17.688 1 96.94 91 VAL B C 1
ATOM 3145 O O . VAL B 1 91 ? 4.898 9.492 17.75 1 96.94 91 VAL B O 1
ATOM 3148 N N . VAL B 1 92 ? 6.969 9.586 16.891 1 96.12 92 VAL B N 1
ATOM 3149 C CA . VAL B 1 92 ? 6.652 10.555 15.852 1 96.12 92 VAL B CA 1
ATOM 3150 C C . VAL B 1 92 ? 7.086 10 14.492 1 96.12 92 VAL B C 1
ATOM 3152 O O . VAL B 1 92 ? 8.25 9.633 14.305 1 96.12 92 VAL B O 1
ATOM 3155 N N . LEU B 1 93 ? 6.164 9.906 13.586 1 96.88 93 LEU B N 1
ATOM 3156 C CA . LEU B 1 93 ? 6.449 9.523 12.211 1 96.88 93 LEU B CA 1
ATOM 3157 C C . LEU B 1 93 ? 6.461 10.75 11.297 1 96.88 93 LEU B C 1
ATOM 3159 O O . LEU B 1 93 ? 5.504 11.531 11.281 1 96.88 93 LEU B O 1
ATOM 3163 N N . LEU B 1 94 ? 7.543 10.969 10.578 1 95 94 LEU B N 1
ATOM 3164 C CA . LEU B 1 94 ? 7.723 12.102 9.672 1 95 94 LEU B CA 1
ATOM 3165 C C . LEU B 1 94 ? 7.809 11.625 8.227 1 95 94 LEU B C 1
ATOM 3167 O O . LEU B 1 94 ? 8.445 10.617 7.938 1 95 94 LEU B O 1
ATOM 3171 N N . PHE B 1 95 ? 7.121 12.289 7.301 1 94.75 95 PHE B N 1
ATOM 3172 C CA . PHE B 1 95 ? 7.23 11.93 5.891 1 94.75 95 PHE B CA 1
ATOM 3173 C C . PHE B 1 95 ? 6.898 13.125 5.004 1 94.75 95 PHE B C 1
ATOM 3175 O O . PHE B 1 95 ? 6.293 14.102 5.465 1 94.75 95 PHE B O 1
ATOM 3182 N N . THR B 1 96 ? 7.281 13.086 3.748 1 92.88 96 THR B N 1
ATOM 3183 C CA . THR B 1 96 ? 7.051 14.172 2.803 1 92.88 96 THR B CA 1
ATOM 3184 C C . THR B 1 96 ? 6.137 13.719 1.667 1 92.88 96 THR B C 1
ATOM 3186 O O . THR B 1 96 ? 5.855 12.523 1.529 1 92.88 96 THR B O 1
ATOM 3189 N N . ASP B 1 97 ? 5.688 14.695 0.87 1 89.12 97 ASP B N 1
ATOM 3190 C CA . ASP B 1 97 ? 4.969 14.398 -0.364 1 89.12 97 ASP B CA 1
ATOM 3191 C C . ASP B 1 97 ? 5.812 13.531 -1.298 1 89.12 97 ASP B C 1
ATOM 3193 O O . ASP B 1 97 ? 5.305 12.602 -1.921 1 89.12 97 ASP B O 1
ATOM 3197 N N . ASN B 1 98 ? 7.043 13.875 -1.328 1 89.12 98 ASN B N 1
ATOM 3198 C CA . ASN B 1 98 ? 7.949 13.172 -2.234 1 89.12 98 ASN B CA 1
ATOM 3199 C C . ASN B 1 98 ? 8.062 11.695 -1.888 1 89.12 98 ASN B C 1
ATOM 3201 O O . ASN B 1 98 ? 8.148 10.852 -2.779 1 89.12 98 ASN B O 1
ATOM 3205 N N . PHE B 1 99 ? 8.062 11.422 -0.681 1 92.19 99 PHE B N 1
ATOM 3206 C CA . PHE B 1 99 ? 8.148 10.031 -0.26 1 92.19 99 PHE B CA 1
ATOM 3207 C C . PHE B 1 99 ? 6.836 9.305 -0.54 1 92.19 99 PHE B C 1
ATOM 3209 O O . PHE B 1 99 ? 6.84 8.188 -1.059 1 92.19 99 PHE B O 1
ATOM 3216 N N . PHE B 1 100 ? 5.691 9.93 -0.165 1 92.81 100 PHE B N 1
ATOM 3217 C CA . PHE B 1 100 ? 4.402 9.25 -0.146 1 92.81 100 PHE B CA 1
ATOM 3218 C C . PHE B 1 100 ? 3.803 9.188 -1.546 1 92.81 100 PHE B C 1
ATOM 3220 O O . PHE B 1 100 ? 3.199 8.18 -1.925 1 92.81 100 PHE B O 1
ATOM 3227 N N . CYS B 1 101 ? 3.881 10.227 -2.348 1 89.19 101 CYS B N 1
ATOM 3228 C CA . CYS B 1 101 ? 3.129 10.383 -3.586 1 89.19 101 CYS B CA 1
ATOM 3229 C C . CYS B 1 101 ? 3.922 9.859 -4.777 1 89.19 101 CYS B C 1
ATOM 3231 O O . CYS B 1 101 ? 4.426 10.648 -5.586 1 89.19 101 CYS B O 1
ATOM 3233 N N . LYS B 1 102 ? 3.889 8.602 -4.996 1 83.75 102 LYS B N 1
ATOM 3234 C CA . LYS B 1 102 ? 4.559 7.988 -6.137 1 83.75 102 LYS B CA 1
ATOM 3235 C C . LYS B 1 102 ? 3.658 7.988 -7.367 1 83.75 102 LYS B C 1
ATOM 3237 O O . LYS B 1 102 ? 4.145 8 -8.5 1 83.75 102 LYS B O 1
ATOM 3242 N N . THR B 1 103 ? 2.408 7.93 -7.133 1 82.62 103 THR B N 1
ATOM 3243 C CA . THR B 1 103 ? 1.418 7.922 -8.203 1 82.62 103 THR B CA 1
ATOM 3244 C C . THR B 1 103 ? 0.404 9.047 -8.016 1 82.62 103 THR B C 1
ATOM 3246 O O . THR B 1 103 ? 0.357 9.672 -6.949 1 82.62 103 THR B O 1
ATOM 3249 N N . ASP B 1 104 ? -0.374 9.258 -8.977 1 81.06 104 ASP B N 1
ATOM 3250 C CA . ASP B 1 104 ? -1.456 10.234 -8.867 1 81.06 104 ASP B CA 1
ATOM 3251 C C . ASP B 1 104 ? -2.473 9.812 -7.809 1 81.06 104 ASP B C 1
ATOM 3253 O O . ASP B 1 104 ? -3.059 10.664 -7.137 1 81.06 104 ASP B O 1
ATOM 3257 N N . GLU B 1 105 ? -2.602 8.602 -7.734 1 84.19 105 GLU B N 1
ATOM 3258 C CA . GLU B 1 105 ? -3.549 8.078 -6.758 1 84.19 105 GLU B CA 1
ATOM 3259 C C . GLU B 1 105 ? -3.078 8.344 -5.332 1 84.19 105 GLU B C 1
ATOM 3261 O O . GLU B 1 105 ? -3.883 8.664 -4.453 1 84.19 105 GLU B O 1
ATOM 3266 N N . ASP B 1 106 ? -1.785 8.242 -5.176 1 87.62 106 ASP B N 1
ATOM 3267 C CA . ASP B 1 106 ? -1.211 8.562 -3.873 1 87.62 106 ASP B CA 1
ATOM 3268 C C . ASP B 1 106 ? -1.456 10.023 -3.504 1 87.62 106 ASP B C 1
ATOM 3270 O O . ASP B 1 106 ? -1.814 10.328 -2.365 1 87.62 106 ASP B O 1
ATOM 3274 N N . THR B 1 107 ? -1.256 10.812 -4.48 1 83 107 THR B N 1
ATOM 3275 C CA . THR B 1 107 ? -1.435 12.242 -4.281 1 83 107 THR B CA 1
ATOM 3276 C C . THR B 1 107 ? -2.881 12.562 -3.916 1 83 107 THR B C 1
ATOM 3278 O O . THR B 1 107 ? -3.139 13.289 -2.951 1 83 107 THR B O 1
ATOM 3281 N N . LYS B 1 108 ? -3.783 12.023 -4.684 1 83 108 LYS B N 1
ATOM 3282 C CA . LYS B 1 108 ? -5.203 12.227 -4.418 1 83 108 LYS B CA 1
ATOM 3283 C C . LYS B 1 108 ? -5.582 11.719 -3.029 1 83 108 LYS B C 1
ATOM 3285 O O . LYS B 1 108 ? -6.34 12.367 -2.309 1 83 108 LYS B O 1
ATOM 3290 N N . PHE B 1 109 ? -5.051 10.672 -2.729 1 87.31 109 PHE B N 1
ATOM 3291 C CA . PHE B 1 109 ? -5.332 10.062 -1.435 1 87.31 109 PHE B CA 1
ATOM 3292 C C . PHE B 1 109 ? -4.895 10.977 -0.298 1 87.31 109 PHE B C 1
ATOM 3294 O O . PHE B 1 109 ? -5.672 11.266 0.615 1 87.31 109 PHE B O 1
ATOM 3301 N N . LEU B 1 110 ? -3.695 11.375 -0.314 1 86.31 110 LEU B N 1
ATOM 3302 C CA . LEU B 1 110 ? -3.139 12.195 0.757 1 86.31 110 LEU B CA 1
ATOM 3303 C C . LEU B 1 110 ? -3.879 13.523 0.862 1 86.31 110 LEU B C 1
ATOM 3305 O O . LEU B 1 110 ? -4.156 14 1.966 1 86.31 110 LEU B O 1
ATOM 3309 N N . ARG B 1 111 ? -4.27 14.047 -0.231 1 78.12 111 ARG B N 1
ATOM 3310 C CA . ARG B 1 111 ? -4.941 15.344 -0.268 1 78.12 111 ARG B CA 1
ATOM 3311 C C . ARG B 1 111 ? -6.387 15.227 0.209 1 78.12 111 ARG B C 1
ATOM 3313 O O . ARG B 1 111 ? -6.941 16.172 0.769 1 78.12 111 ARG B O 1
ATOM 3320 N N . SER B 1 112 ? -6.906 14.094 -0.01 1 77.38 112 SER B N 1
ATOM 3321 C CA . SER B 1 112 ? -8.305 13.898 0.349 1 77.38 112 SER B CA 1
ATOM 3322 C C . SER B 1 112 ? -8.445 13.414 1.789 1 77.38 112 SER B C 1
ATOM 3324 O O . SER B 1 112 ? -9.547 13.414 2.346 1 77.38 112 SER B O 1
ATOM 3326 N N . ASN B 1 113 ? -7.293 13.016 2.252 1 79.12 113 ASN B N 1
ATOM 3327 C CA . ASN B 1 113 ? -7.328 12.508 3.617 1 79.12 113 ASN B CA 1
ATOM 3328 C C . ASN B 1 113 ? -7.645 13.609 4.621 1 79.12 113 ASN B C 1
ATOM 3330 O O . ASN B 1 113 ? -6.957 14.633 4.664 1 79.12 113 ASN B O 1
ATOM 3334 N N . MET B 1 114 ? -8.57 13.461 5.426 1 74.88 114 MET B N 1
ATOM 3335 C CA . MET B 1 114 ? -9.086 14.492 6.324 1 74.88 114 MET B CA 1
ATOM 3336 C C . MET B 1 114 ? -8.227 14.594 7.582 1 74.88 114 MET B C 1
ATOM 3338 O O . MET B 1 114 ? -8.406 15.5 8.391 1 74.88 114 MET B O 1
ATOM 3342 N N . LEU B 1 115 ? -7.32 13.703 7.684 1 83.31 115 LEU B N 1
ATOM 3343 C CA . LEU B 1 115 ? -6.477 13.695 8.875 1 83.31 115 LEU B CA 1
ATOM 3344 C C . LEU B 1 115 ? -5.578 14.93 8.914 1 83.31 115 LEU B C 1
ATOM 3346 O O . LEU B 1 115 ? -5.219 15.406 9.992 1 83.31 115 LEU B O 1
ATOM 3350 N N . PHE B 1 116 ? -5.18 15.367 7.703 1 79.5 116 PHE B N 1
ATOM 3351 C CA . PHE B 1 116 ? -4.27 16.5 7.613 1 79.5 116 PHE B CA 1
ATOM 3352 C C . PHE B 1 116 ? -5.012 17.766 7.18 1 79.5 116 PHE B C 1
ATOM 3354 O O . PHE B 1 116 ? -4.418 18.828 7.078 1 79.5 116 PHE B O 1
ATOM 3361 N N . ASN B 1 117 ? -6.176 17.531 6.707 1 62.12 117 ASN B N 1
ATOM 3362 C CA . ASN B 1 117 ? -6.922 18.625 6.105 1 62.12 117 ASN B CA 1
ATOM 3363 C C . ASN B 1 117 ? -8.211 18.922 6.867 1 62.12 117 ASN B C 1
ATOM 3365 O O . ASN B 1 117 ? -9.289 19 6.273 1 62.12 117 ASN B O 1
ATOM 3369 N N . ASP B 1 118 ? -8.086 18.906 8.109 1 57.34 118 ASP B N 1
ATOM 3370 C CA . ASP B 1 118 ? -9.414 18.984 8.703 1 57.34 118 ASP B CA 1
ATOM 3371 C C . ASP B 1 118 ? -10.086 20.312 8.367 1 57.34 118 ASP B C 1
ATOM 3373 O O . ASP B 1 118 ? -9.633 21.375 8.812 1 57.34 118 ASP B O 1
ATOM 3377 N N . LEU B 1 119 ? -10.742 20.188 7.266 1 56.72 119 LEU B N 1
ATOM 3378 C CA . LEU B 1 119 ? -11.656 21.297 7.008 1 56.72 119 LEU B CA 1
ATOM 3379 C C . LEU B 1 119 ? -12.312 21.781 8.297 1 56.72 119 LEU B C 1
ATOM 3381 O O . LEU B 1 119 ? -12.648 22.953 8.43 1 56.72 119 LEU B O 1
ATOM 3385 N N . TYR B 1 120 ? -12.375 20.938 9.25 1 53.84 120 TYR B N 1
ATOM 3386 C CA . TYR B 1 120 ? -13.141 21.344 10.422 1 53.84 120 TYR B CA 1
ATOM 3387 C C . TYR B 1 120 ? -12.234 21.516 11.633 1 53.84 120 TYR B C 1
ATOM 3389 O O . TYR B 1 120 ? -12.453 22.406 12.453 1 53.84 120 TYR B O 1
ATOM 3397 N N . SER B 1 121 ? -11.391 20.625 11.898 1 58.19 121 SER B N 1
ATOM 3398 C CA . SER B 1 121 ? -10.531 20.672 13.078 1 58.19 121 SER B CA 1
ATOM 3399 C C . SER B 1 121 ? -9.391 19.672 12.984 1 58.19 121 SER B C 1
ATOM 3401 O O . SER B 1 121 ? -9.422 18.781 12.133 1 58.19 121 SER B O 1
ATOM 3403 N N . ILE B 1 122 ? -8.422 20.062 13.742 1 62.31 122 ILE B N 1
ATOM 3404 C CA . ILE B 1 122 ? -7.27 19.172 13.82 1 62.31 122 ILE B CA 1
ATOM 3405 C C . ILE B 1 122 ? -7.711 17.812 14.359 1 62.31 122 ILE B C 1
ATOM 3407 O O . ILE B 1 122 ? -8.5 17.734 15.305 1 62.31 122 ILE B O 1
ATOM 3411 N N . SER B 1 123 ? -7.152 16.828 13.742 1 64.81 123 SER B N 1
ATOM 3412 C CA . SER B 1 123 ? -7.637 15.469 13.992 1 64.81 123 SER B CA 1
ATOM 3413 C C . SER B 1 123 ? -6.785 14.766 15.039 1 64.81 123 SER B C 1
ATOM 3415 O O . SER B 1 123 ? -5.559 14.711 14.914 1 64.81 123 SER B O 1
ATOM 3417 N N . THR B 1 124 ? -7.371 14.602 16.234 1 79.88 124 THR B N 1
ATOM 3418 C CA . THR B 1 124 ? -6.836 13.633 17.188 1 79.88 124 THR B CA 1
ATOM 3419 C C . THR B 1 124 ? -7.707 12.383 17.234 1 79.88 124 THR B C 1
ATOM 3421 O O . THR B 1 124 ? -8.938 12.469 17.172 1 79.88 124 THR B O 1
ATOM 3424 N N . ILE B 1 125 ? -7.035 11.328 17.172 1 85.88 125 ILE B N 1
ATOM 3425 C CA . ILE B 1 125 ? -7.781 10.078 17.281 1 85.88 125 ILE B CA 1
ATOM 3426 C C . ILE B 1 125 ? -7.363 9.328 18.547 1 85.88 125 ILE B C 1
ATOM 3428 O O . ILE B 1 125 ? -6.176 9.266 18.875 1 85.88 125 ILE B O 1
ATOM 3432 N N . GLN B 1 126 ? -8.352 8.914 19.203 1 89 126 GLN B N 1
ATOM 3433 C CA . GLN B 1 126 ? -8.062 8.016 20.328 1 89 126 GLN B CA 1
ATOM 3434 C C . GLN B 1 126 ? -7.859 6.582 19.844 1 89 126 GLN B C 1
ATOM 3436 O O . GLN B 1 126 ? -8.711 6.027 19.141 1 89 126 GLN B O 1
ATOM 3441 N N . VAL B 1 127 ? -6.785 5.965 20.156 1 86.81 127 VAL B N 1
ATOM 3442 C CA . VAL B 1 127 ? -6.363 4.684 19.609 1 86.81 127 VAL B CA 1
ATOM 3443 C C . VAL B 1 127 ? -7.09 3.547 20.328 1 86.81 127 VAL B C 1
ATOM 3445 O O . VAL B 1 127 ? -7.422 2.527 19.719 1 86.81 127 VAL B O 1
ATOM 3448 N N . HIS B 1 128 ? -7.457 3.604 21.562 1 85.12 128 HIS B N 1
ATOM 3449 C CA . HIS B 1 128 ? -8.188 2.674 22.422 1 85.12 128 HIS B CA 1
ATOM 3450 C C . HIS B 1 128 ? -8.062 1.242 21.906 1 85.12 128 HIS B C 1
ATOM 3452 O O . HIS B 1 128 ? -7.02 0.603 22.078 1 85.12 128 HIS B O 1
ATOM 3458 N N . LYS B 1 129 ? -9.117 0.743 21.062 1 85.94 129 LYS B N 1
ATOM 3459 C CA . LYS B 1 129 ? -9.234 -0.647 20.641 1 85.94 129 LYS B CA 1
ATOM 3460 C C . LYS B 1 129 ? -8.227 -0.974 19.547 1 85.94 129 LYS B C 1
ATOM 3462 O O . LYS B 1 129 ? -7.957 -2.145 19.266 1 85.94 129 LYS B O 1
ATOM 3467 N N . LEU B 1 130 ? -7.535 0.02 19.125 1 92 130 LEU B N 1
ATOM 3468 C CA . LEU B 1 130 ? -6.629 -0.191 18 1 92 130 LEU B CA 1
ATOM 3469 C C . LEU B 1 130 ? -5.176 -0.134 18.453 1 92 130 LEU B C 1
ATOM 3471 O O . LEU B 1 130 ? -4.262 -0.157 17.625 1 92 130 LEU B O 1
ATOM 3475 N N . THR B 1 131 ? -4.98 -0.124 19.734 1 95.19 131 THR B N 1
ATOM 3476 C CA . THR B 1 131 ? -3.633 0.027 20.281 1 95.19 131 THR B CA 1
ATOM 3477 C C . THR B 1 131 ? -2.717 -1.079 19.766 1 95.19 131 THR B C 1
ATOM 3479 O O . THR B 1 131 ? -1.574 -0.817 19.375 1 95.19 131 THR B O 1
ATOM 3482 N N . SER B 1 132 ? -3.227 -2.287 19.75 1 94.56 132 SER B N 1
ATOM 3483 C CA . SER B 1 132 ? -2.414 -3.422 19.312 1 94.56 132 SER B CA 1
ATOM 3484 C C . SER B 1 132 ? -2.021 -3.303 17.844 1 94.56 132 SER B C 1
ATOM 3486 O O . SER B 1 132 ? -0.882 -3.596 17.484 1 94.56 132 SER B O 1
ATOM 3488 N N . ILE B 1 133 ? -2.922 -2.896 17.078 1 95.25 133 ILE B N 1
ATOM 3489 C CA . ILE B 1 133 ? -2.682 -2.787 15.641 1 95.25 133 ILE B CA 1
ATOM 3490 C C . ILE B 1 133 ? -1.664 -1.682 15.367 1 95.25 133 ILE B C 1
ATOM 3492 O O . ILE B 1 133 ? -0.73 -1.866 14.586 1 95.25 133 ILE B O 1
ATOM 3496 N N . TYR B 1 134 ? -1.816 -0.53 15.984 1 96.56 134 TYR B N 1
ATOM 3497 C CA . TYR B 1 134 ? -0.866 0.563 15.805 1 96.56 134 TYR B CA 1
ATOM 3498 C C . TYR B 1 134 ? 0.512 0.176 16.328 1 96.56 134 TYR B C 1
ATOM 3500 O O . TYR B 1 134 ? 1.529 0.469 15.695 1 96.56 134 TYR B O 1
ATOM 3508 N N . THR B 1 135 ? 0.499 -0.462 17.484 1 96.69 135 THR B N 1
ATOM 3509 C CA . THR B 1 135 ? 1.771 -0.914 18.031 1 96.69 135 THR B CA 1
ATOM 3510 C C . THR B 1 135 ? 2.492 -1.835 17.062 1 96.69 135 THR B C 1
ATOM 3512 O O . THR B 1 135 ? 3.695 -1.694 16.828 1 96.69 135 THR B O 1
ATOM 3515 N N . GLY B 1 136 ? 1.737 -2.752 16.516 1 96.75 136 GLY B N 1
ATOM 3516 C CA . GLY B 1 136 ? 2.311 -3.67 15.539 1 96.75 136 GLY B CA 1
ATOM 3517 C C . GLY B 1 136 ? 2.822 -2.973 14.289 1 96.75 136 GLY B C 1
ATOM 3518 O O . GLY B 1 136 ? 3.922 -3.264 13.82 1 96.75 136 GLY B O 1
ATOM 3519 N N . LEU B 1 137 ? 2.066 -2.068 13.727 1 97.38 137 LEU B N 1
ATOM 3520 C CA . LEU B 1 137 ? 2.445 -1.348 12.516 1 97.38 137 LEU B CA 1
ATOM 3521 C C . LEU B 1 137 ? 3.699 -0.513 12.75 1 97.38 137 LEU B C 1
ATOM 3523 O O . LEU B 1 137 ? 4.621 -0.529 11.93 1 97.38 137 LEU B O 1
ATOM 3527 N N . PHE B 1 138 ? 3.75 0.179 13.875 1 97.19 138 PHE B N 1
ATOM 3528 C CA . PHE B 1 138 ? 4.918 1 14.172 1 97.19 138 PHE B CA 1
ATOM 3529 C C . PHE B 1 138 ? 6.145 0.128 14.422 1 97.19 138 PHE B C 1
ATOM 3531 O O . PHE B 1 138 ? 7.266 0.514 14.086 1 97.19 138 PHE B O 1
ATOM 3538 N N . GLN B 1 139 ? 5.914 -1.011 14.977 1 96.44 139 GLN B N 1
ATOM 3539 C CA . GLN B 1 139 ? 7.016 -1.946 15.156 1 96.44 139 GLN B CA 1
ATOM 3540 C C . GLN B 1 139 ? 7.555 -2.436 13.82 1 96.44 139 GLN B C 1
ATOM 3542 O O . GLN B 1 139 ? 8.766 -2.561 13.633 1 96.44 139 GLN B O 1
ATOM 3547 N N . PHE B 1 140 ? 6.656 -2.791 12.914 1 96.94 140 PHE B N 1
ATOM 3548 C CA . PHE B 1 140 ? 7.07 -3.211 11.578 1 96.94 140 PHE B CA 1
ATOM 3549 C C . PHE B 1 140 ? 7.867 -2.111 10.891 1 96.94 140 PHE B C 1
ATOM 3551 O O . PHE B 1 140 ? 8.867 -2.389 10.219 1 96.94 140 PHE B O 1
ATOM 3558 N N . ILE B 1 141 ? 7.441 -0.87 11.031 1 97.44 141 ILE B N 1
ATOM 3559 C CA . ILE B 1 141 ? 8.133 0.271 10.445 1 97.44 141 ILE B CA 1
ATOM 3560 C C . ILE B 1 141 ? 9.539 0.388 11.047 1 97.44 141 ILE B C 1
ATOM 3562 O O . ILE B 1 141 ? 10.516 0.55 10.32 1 97.44 141 ILE B O 1
ATOM 3566 N N . GLU B 1 142 ? 9.609 0.263 12.352 1 95.56 142 GLU B N 1
ATOM 3567 C CA . GLU B 1 142 ? 10.898 0.356 13.039 1 95.56 142 GLU B CA 1
ATOM 3568 C C . GLU B 1 142 ? 11.852 -0.729 12.562 1 95.56 142 GLU B C 1
ATOM 3570 O O . GLU B 1 142 ? 13.031 -0.457 12.305 1 95.56 142 GLU B O 1
ATOM 3575 N N . GLU B 1 143 ? 11.367 -1.91 12.492 1 94.75 143 GLU B N 1
ATOM 3576 C CA . GLU B 1 143 ? 12.188 -3.033 12.055 1 94.75 143 GLU B CA 1
ATOM 3577 C C . GLU B 1 143 ? 12.656 -2.84 10.609 1 94.75 143 GLU B C 1
ATOM 3579 O O . GLU B 1 143 ? 13.812 -3.137 10.289 1 94.75 143 GLU B O 1
ATOM 3584 N N . GLU B 1 144 ? 11.758 -2.393 9.781 1 95.62 144 GLU B N 1
ATOM 3585 C CA . GLU B 1 144 ? 12.117 -2.164 8.391 1 95.62 144 GLU B CA 1
ATOM 3586 C C . GLU B 1 144 ? 13.195 -1.088 8.266 1 95.62 144 GLU B C 1
ATOM 3588 O O . GLU B 1 144 ? 14.094 -1.196 7.43 1 95.62 144 GLU B O 1
ATOM 3593 N N . LEU B 1 145 ? 13.062 -0.056 9.062 1 93.56 145 LEU B N 1
ATOM 3594 C CA . LEU B 1 145 ? 14.008 1.051 9.008 1 93.56 145 LEU B CA 1
ATOM 3595 C C . LEU B 1 145 ? 15.383 0.613 9.508 1 93.56 145 LEU B C 1
ATOM 3597 O O . LEU B 1 145 ? 16.391 1.242 9.188 1 93.56 145 LEU B O 1
ATOM 3601 N N . ARG B 1 146 ? 15.398 -0.416 10.289 1 91.12 146 ARG B N 1
ATOM 3602 C CA . ARG B 1 146 ? 16.672 -0.937 10.797 1 91.12 146 ARG B CA 1
ATOM 3603 C C . ARG B 1 146 ? 17.375 -1.788 9.742 1 91.12 146 ARG B C 1
ATOM 3605 O O . ARG B 1 146 ? 18.578 -1.994 9.812 1 91.12 146 ARG B O 1
ATOM 3612 N N . ALA B 1 147 ? 16.609 -2.336 8.812 1 86.81 147 ALA B N 1
ATOM 3613 C CA . ALA B 1 147 ? 17.172 -3.158 7.746 1 86.81 147 ALA B CA 1
ATOM 3614 C C . ALA B 1 147 ? 18 -2.311 6.773 1 86.81 147 ALA B C 1
ATOM 3616 O O . ALA B 1 147 ? 17.844 -1.087 6.73 1 86.81 147 ALA B O 1
ATOM 3617 N N . SER B 1 148 ? 18.891 -2.957 6.016 1 85.62 148 SER B N 1
ATOM 3618 C CA . SER B 1 148 ? 19.641 -2.254 4.984 1 85.62 148 SER B CA 1
ATOM 3619 C C . SER B 1 148 ? 18.719 -1.742 3.879 1 85.62 148 SER B C 1
ATOM 3621 O O . SER B 1 148 ? 17.781 -2.424 3.488 1 85.62 148 SER B O 1
ATOM 3623 N N . ILE B 1 149 ? 19.109 -0.62 3.477 1 87.5 149 ILE B N 1
ATOM 3624 C CA . ILE B 1 149 ? 18.312 -0.001 2.422 1 87.5 149 ILE B CA 1
ATOM 3625 C C . ILE B 1 149 ? 18.469 -0.8 1.129 1 87.5 149 ILE B C 1
ATOM 3627 O O . ILE B 1 149 ? 19.562 -1.214 0.768 1 87.5 149 ILE B O 1
ATOM 3631 N N . ASP B 1 150 ? 17.344 -1.102 0.532 1 89.88 150 ASP B N 1
ATOM 3632 C CA . ASP B 1 150 ? 17.297 -1.769 -0.766 1 89.88 150 ASP B CA 1
ATOM 3633 C C . ASP B 1 150 ? 16.125 -1.255 -1.608 1 89.88 150 ASP B C 1
ATOM 3635 O O . ASP B 1 150 ? 15.523 -0.23 -1.284 1 89.88 150 ASP B O 1
ATOM 3639 N N . ASN B 1 151 ? 15.891 -1.89 -2.684 1 88.19 151 ASN B N 1
ATOM 3640 C CA . ASN B 1 151 ? 14.883 -1.403 -3.621 1 88.19 151 ASN B CA 1
ATOM 3641 C C . ASN B 1 151 ? 13.469 -1.71 -3.133 1 88.19 151 ASN B C 1
ATOM 3643 O O . ASN B 1 151 ? 12.492 -1.278 -3.744 1 88.19 151 ASN B O 1
ATOM 3647 N N . TYR B 1 152 ? 13.336 -2.367 -1.95 1 91.69 152 TYR B N 1
ATOM 3648 C CA . TYR B 1 152 ? 12.031 -2.791 -1.461 1 91.69 152 TYR B CA 1
ATOM 3649 C C . TYR B 1 152 ? 11.555 -1.895 -0.323 1 91.69 152 TYR B C 1
ATOM 3651 O O . TYR B 1 152 ? 10.352 -1.732 -0.112 1 91.69 152 TYR B O 1
ATOM 3659 N N . GLN B 1 153 ? 12.469 -1.339 0.382 1 94.38 153 GLN B N 1
ATOM 3660 C CA . GLN B 1 153 ? 12.195 -0.722 1.676 1 94.38 153 GLN B CA 1
ATOM 3661 C C . GLN B 1 153 ? 11.172 0.401 1.546 1 94.38 153 GLN B C 1
ATOM 3663 O O . GLN B 1 153 ? 10.219 0.467 2.318 1 94.38 153 GLN B O 1
ATOM 3668 N N . SER B 1 154 ? 11.336 1.28 0.567 1 93.62 154 SER B N 1
ATOM 3669 C CA . SER B 1 154 ? 10.453 2.436 0.421 1 93.62 154 SER B CA 1
ATOM 3670 C C . SER B 1 154 ? 9.008 2.004 0.206 1 93.62 154 SER B C 1
ATOM 3672 O O . SER B 1 154 ? 8.094 2.561 0.813 1 93.62 154 SER B O 1
ATOM 3674 N N . ASP B 1 155 ? 8.812 0.99 -0.624 1 94.19 155 ASP B N 1
ATOM 3675 C CA . ASP B 1 155 ? 7.461 0.52 -0.911 1 94.19 155 ASP B CA 1
ATOM 3676 C C . ASP B 1 155 ? 6.836 -0.144 0.315 1 94.19 155 ASP B C 1
ATOM 3678 O O . ASP B 1 155 ? 5.648 0.035 0.587 1 94.19 155 ASP B O 1
ATOM 3682 N N . ILE B 1 156 ? 7.629 -0.872 1.011 1 96.75 156 ILE B N 1
ATOM 3683 C CA . ILE B 1 156 ? 7.164 -1.53 2.227 1 96.75 156 ILE B CA 1
ATOM 3684 C C . ILE B 1 156 ? 6.719 -0.481 3.244 1 96.75 156 ILE B C 1
ATOM 3686 O O . ILE B 1 156 ? 5.617 -0.569 3.797 1 96.75 156 ILE B O 1
ATOM 3690 N N . LEU B 1 157 ? 7.523 0.486 3.434 1 97.12 157 LEU B N 1
ATOM 3691 C CA . LEU B 1 157 ? 7.238 1.554 4.387 1 97.12 157 LEU B CA 1
ATOM 3692 C C . LEU B 1 157 ? 6.02 2.359 3.949 1 97.12 157 LEU B C 1
ATOM 3694 O O . LEU B 1 157 ? 5.191 2.74 4.781 1 97.12 157 LEU B O 1
ATOM 3698 N N . ARG B 1 158 ? 5.922 2.629 2.725 1 96.12 158 ARG B N 1
ATOM 3699 C CA . ARG B 1 158 ? 4.777 3.369 2.199 1 96.12 158 ARG B CA 1
ATOM 3700 C C . ARG B 1 158 ? 3.477 2.619 2.457 1 96.12 158 ARG B C 1
ATOM 3702 O O . ARG B 1 158 ? 2.449 3.234 2.754 1 96.12 158 ARG B O 1
ATOM 3709 N N . ASN B 1 159 ? 3.502 1.331 2.27 1 96.81 159 ASN B N 1
ATOM 3710 C CA . ASN B 1 159 ? 2.312 0.527 2.523 1 96.81 159 ASN B CA 1
ATOM 3711 C C . ASN B 1 159 ? 1.901 0.583 3.992 1 96.81 159 ASN B C 1
ATOM 3713 O O . ASN B 1 159 ? 0.712 0.663 4.309 1 96.81 159 ASN B O 1
ATOM 3717 N N . TYR B 1 160 ? 2.893 0.473 4.859 1 97.88 160 TYR B N 1
ATOM 3718 C CA . TYR B 1 160 ? 2.59 0.589 6.281 1 97.88 160 TYR B CA 1
ATOM 3719 C C . TYR B 1 160 ? 1.986 1.952 6.602 1 97.88 160 TYR B C 1
ATOM 3721 O O . TYR B 1 160 ? 0.999 2.045 7.336 1 97.88 160 TYR B O 1
ATOM 3729 N N . LEU B 1 161 ? 2.586 2.996 6.059 1 97.5 161 LEU B N 1
ATOM 3730 C CA . LEU B 1 161 ? 2.107 4.355 6.277 1 97.5 161 LEU B CA 1
ATOM 3731 C C . LEU B 1 161 ? 0.681 4.52 5.766 1 97.5 161 LEU B C 1
ATOM 3733 O O . LEU B 1 161 ? -0.165 5.102 6.449 1 97.5 161 LEU B O 1
ATOM 3737 N N . GLN B 1 162 ? 0.416 4.02 4.605 1 96.38 162 GLN B N 1
ATOM 3738 C CA . GLN B 1 162 ? -0.927 4.102 4.043 1 96.38 162 GLN B CA 1
ATOM 3739 C C . GLN B 1 162 ? -1.948 3.422 4.949 1 96.38 162 GLN B C 1
ATOM 3741 O O . GLN B 1 162 ? -3.051 3.938 5.145 1 96.38 162 GLN B O 1
ATOM 3746 N N . ASN B 1 163 ? -1.584 2.305 5.453 1 97.56 163 ASN B N 1
ATOM 3747 C CA . ASN B 1 163 ? -2.514 1.604 6.336 1 97.56 163 ASN B CA 1
ATOM 3748 C C . ASN B 1 163 ? -2.727 2.365 7.641 1 97.56 163 ASN B C 1
ATOM 3750 O O . ASN B 1 163 ? -3.83 2.369 8.188 1 97.56 163 ASN B O 1
ATOM 3754 N N . ILE B 1 164 ? -1.696 2.971 8.156 1 97.12 164 ILE B N 1
ATOM 3755 C CA . ILE B 1 164 ? -1.854 3.812 9.344 1 97.12 164 ILE B CA 1
ATOM 3756 C C . ILE B 1 164 ? -2.865 4.922 9.055 1 97.12 164 ILE B C 1
ATOM 3758 O O . ILE B 1 164 ? -3.758 5.18 9.867 1 97.12 164 ILE B O 1
ATOM 3762 N N . LEU B 1 165 ? -2.748 5.566 7.918 1 95.19 165 LEU B N 1
ATOM 3763 C CA . LEU B 1 165 ? -3.637 6.66 7.547 1 95.19 165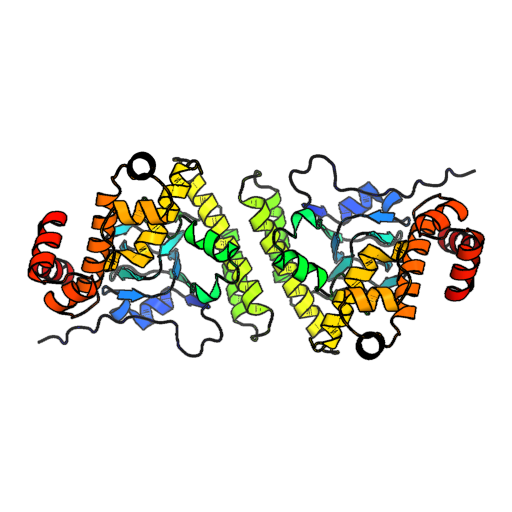 LEU B CA 1
ATOM 3764 C C . LEU B 1 165 ? -5.059 6.16 7.328 1 95.19 165 LEU B C 1
ATOM 3766 O O . LEU B 1 165 ? -6.02 6.781 7.785 1 95.19 165 LEU B O 1
ATOM 3770 N N . LEU B 1 166 ? -5.215 5.016 6.648 1 94.75 166 LEU B N 1
ATOM 3771 C CA . LEU B 1 166 ? -6.535 4.449 6.383 1 94.75 166 LEU B CA 1
ATOM 3772 C C . LEU B 1 166 ? -7.234 4.062 7.68 1 94.75 166 LEU B C 1
ATOM 3774 O O . LEU B 1 166 ? -8.406 4.398 7.883 1 94.75 166 LEU B O 1
ATOM 3778 N N . LEU B 1 167 ? -6.512 3.373 8.523 1 94.44 167 LEU B N 1
ATOM 3779 C CA . LEU B 1 167 ? -7.07 2.959 9.805 1 94.44 167 LEU B CA 1
ATOM 3780 C C . LEU B 1 167 ? -7.457 4.172 10.641 1 94.44 167 LEU B C 1
ATOM 3782 O O . LEU B 1 167 ? -8.484 4.16 11.32 1 94.44 167 LEU B O 1
ATOM 3786 N N . SER B 1 168 ? -6.641 5.18 10.578 1 92.81 168 SER B N 1
ATOM 3787 C CA . SER B 1 168 ? -6.902 6.391 11.352 1 92.81 168 SER B CA 1
ATOM 3788 C C . SER B 1 168 ? -8.117 7.137 10.82 1 92.81 168 SER B C 1
ATOM 3790 O O . SER B 1 168 ? -8.93 7.652 11.594 1 92.81 168 SER B O 1
ATOM 3792 N N . GLU B 1 169 ? -8.188 7.258 9.547 1 88.75 169 GLU B N 1
ATOM 3793 C CA . GLU B 1 169 ? -9.359 7.895 8.961 1 88.75 169 GLU B CA 1
ATOM 3794 C C . GLU B 1 169 ? -10.641 7.148 9.328 1 88.75 169 GLU B C 1
ATOM 3796 O O . GLU B 1 169 ? -11.656 7.766 9.648 1 88.75 169 GLU B O 1
ATOM 3801 N N . ARG B 1 170 ? -10.562 5.863 9.188 1 89.31 170 ARG B N 1
ATOM 3802 C CA . ARG B 1 170 ? -11.688 5.02 9.57 1 89.31 170 ARG B CA 1
ATOM 3803 C C . ARG B 1 170 ? -12.094 5.273 11.023 1 89.31 170 ARG B C 1
ATOM 3805 O O . ARG B 1 170 ? -13.273 5.434 11.32 1 89.31 170 ARG B O 1
ATOM 3812 N N . GLU B 1 171 ? -11.133 5.273 11.906 1 89.69 171 GLU B N 1
ATOM 3813 C CA . GLU B 1 171 ? -11.398 5.484 13.328 1 89.69 171 GLU B CA 1
ATOM 3814 C C . GLU B 1 171 ? -11.961 6.875 13.586 1 89.69 171 GLU B C 1
ATOM 3816 O O . GLU B 1 171 ? -12.828 7.051 14.445 1 89.69 171 GLU B O 1
ATOM 3821 N N . ARG B 1 172 ? -11.453 7.836 12.922 1 86.62 172 ARG B N 1
ATOM 3822 C CA . ARG B 1 172 ? -11.977 9.195 13.039 1 86.62 172 ARG B CA 1
ATOM 3823 C C . ARG B 1 172 ? -13.461 9.242 12.68 1 86.62 172 ARG B C 1
ATOM 3825 O O . ARG B 1 172 ? -14.25 9.891 13.367 1 86.62 172 ARG B O 1
ATOM 3832 N N . GLN B 1 173 ? -13.758 8.617 11.586 1 81.88 173 GLN B N 1
ATOM 3833 C CA . GLN B 1 173 ? -15.156 8.555 11.172 1 81.88 173 GLN B CA 1
ATOM 3834 C C . GLN B 1 173 ? -16.016 7.871 12.234 1 81.88 173 GLN B C 1
ATOM 3836 O O . GLN B 1 173 ? -17.156 8.266 12.461 1 81.88 173 GLN B O 1
ATOM 3841 N N . ASN B 1 174 ? -15.469 6.891 12.805 1 83.88 174 ASN B N 1
ATOM 3842 C CA . ASN B 1 174 ? -16.188 6.164 13.844 1 83.88 174 ASN B CA 1
ATOM 3843 C C . ASN B 1 174 ? -16.391 7.02 15.086 1 83.88 174 ASN B C 1
ATOM 3845 O O . ASN B 1 174 ? -17.391 6.875 15.789 1 83.88 174 ASN B O 1
ATOM 3849 N N . GLN B 1 175 ? -15.367 7.797 15.391 1 82.5 175 GLN B N 1
ATOM 3850 C CA . GLN B 1 175 ? -15.406 8.617 16.594 1 82.5 175 GLN B CA 1
ATOM 3851 C C . GLN B 1 175 ? -16.25 9.875 16.375 1 82.5 175 GLN B C 1
ATOM 3853 O O . GLN B 1 175 ? -16.812 10.422 17.328 1 82.5 175 GLN B O 1
ATOM 3858 N N . HIS B 1 176 ? -16.078 10.391 15.188 1 72.5 176 HIS B N 1
ATOM 3859 C CA . HIS B 1 176 ? -16.797 11.633 14.922 1 72.5 176 HIS B CA 1
ATOM 3860 C C . HIS B 1 176 ? -18.047 11.383 14.086 1 72.5 176 HIS B C 1
ATOM 3862 O O . HIS B 1 176 ? -18.016 10.578 13.156 1 72.5 176 HIS B O 1
ATOM 3868 N N . SER B 1 177 ? -19.234 11.227 14.648 1 57.91 177 SER B N 1
ATOM 3869 C CA . SER B 1 177 ? -20.562 10.914 14.102 1 57.91 177 SER B CA 1
ATOM 3870 C C . SER B 1 177 ? -20.812 11.68 12.812 1 57.91 177 SER B C 1
ATOM 3872 O O . SER B 1 177 ? -21.766 11.375 12.078 1 57.91 177 SER B O 1
ATOM 3874 N N . LYS B 1 178 ? -20.344 12.82 12.648 1 54.66 178 LYS B N 1
ATOM 3875 C CA . LYS B 1 178 ? -20.828 13.531 11.469 1 54.66 178 LYS B CA 1
ATOM 3876 C C . LYS B 1 178 ? -20.25 12.945 10.188 1 54.66 178 LYS B C 1
ATOM 3878 O O . LYS B 1 178 ? -19.031 13.039 9.961 1 54.66 178 LYS B O 1
ATOM 3883 N N . LYS B 1 179 ? -20.906 11.891 9.695 1 54.75 179 LYS B N 1
ATOM 3884 C CA . LYS B 1 179 ? -20.547 11.289 8.414 1 54.75 179 LYS B CA 1
ATOM 3885 C C . LYS B 1 179 ? -20.406 12.352 7.332 1 54.75 179 LYS B C 1
ATOM 3887 O O . LYS B 1 179 ? -21.344 13.117 7.07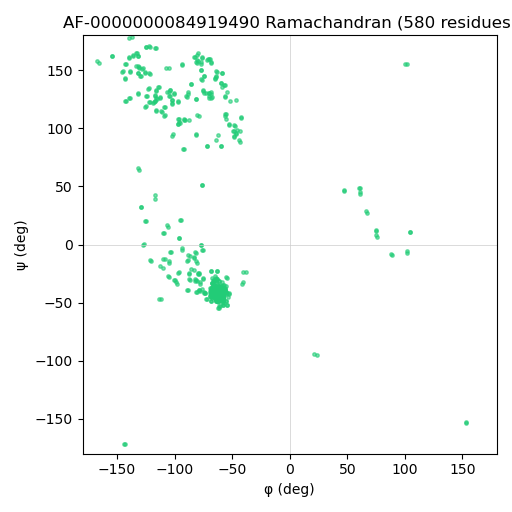8 1 54.75 179 LYS B O 1
ATOM 3892 N N . ILE B 1 180 ? -19.141 12.844 7.156 1 53.78 180 ILE B N 1
ATOM 3893 C CA . ILE B 1 180 ? -18.984 13.703 5.992 1 53.78 180 ILE B CA 1
ATOM 3894 C C . ILE B 1 180 ? -19.344 12.93 4.723 1 53.78 180 ILE B C 1
ATOM 3896 O O . ILE B 1 180 ? -18.656 11.969 4.367 1 53.78 180 ILE B O 1
ATOM 3900 N N . ASN B 1 181 ? -20.625 12.898 4.395 1 56.69 181 ASN B N 1
ATOM 3901 C CA . ASN B 1 181 ? -21.031 12.211 3.182 1 56.69 181 ASN B CA 1
ATOM 3902 C C . ASN B 1 181 ? -20.172 12.609 1.985 1 56.69 181 ASN B C 1
ATOM 3904 O O . ASN B 1 181 ? -20.062 13.789 1.666 1 56.69 181 ASN B O 1
ATOM 3908 N N . LYS B 1 182 ? -19.25 11.688 1.653 1 62.25 182 LYS B N 1
ATOM 3909 C CA . LYS B 1 182 ? -18.516 11.891 0.408 1 62.25 182 LYS B CA 1
ATOM 3910 C C . LYS B 1 182 ? -19.469 12.102 -0.763 1 62.25 182 LYS B C 1
ATOM 3912 O O . LYS B 1 182 ? -20.406 11.336 -0.948 1 62.25 182 LYS B O 1
ATOM 3917 N N . GLY B 1 183 ? -19.594 13.422 -1.212 1 72.88 183 GLY B N 1
ATOM 3918 C CA . GLY B 1 183 ? -20.438 13.844 -2.326 1 72.88 183 GLY B CA 1
ATOM 3919 C C . GLY B 1 183 ? -19.781 14.898 -3.197 1 72.88 183 GLY B C 1
ATOM 3920 O O . GLY B 1 183 ? -18.609 15.25 -2.986 1 72.88 183 GLY B O 1
ATOM 3921 N N . PRO B 1 184 ? -20.453 15.219 -4.129 1 84.5 184 PRO B N 1
ATOM 3922 C CA . PRO B 1 184 ? -19.922 16.188 -5.086 1 84.5 184 PRO B CA 1
ATOM 3923 C C . PRO B 1 184 ? -19.484 17.5 -4.426 1 84.5 184 PRO B C 1
ATOM 3925 O O . PRO B 1 184 ? -18.516 18.125 -4.859 1 84.5 184 PRO B O 1
ATOM 3928 N N . ASP B 1 185 ? -20.234 17.875 -3.408 1 88.12 185 ASP B N 1
ATOM 3929 C CA . ASP B 1 185 ? -19.906 19.109 -2.727 1 88.12 185 ASP B CA 1
ATOM 3930 C C . ASP B 1 185 ? -18.547 19.016 -2.023 1 88.12 185 ASP B C 1
ATOM 3932 O O . ASP B 1 185 ? -17.719 19.922 -2.129 1 88.12 185 ASP B O 1
ATOM 3936 N N . ILE B 1 186 ? -18.375 17.906 -1.385 1 83.06 186 ILE B N 1
ATOM 3937 C CA . ILE B 1 186 ? -17.125 17.719 -0.661 1 83.06 186 ILE B CA 1
ATOM 3938 C C . ILE B 1 186 ? -15.953 17.656 -1.649 1 83.06 186 ILE B C 1
ATOM 3940 O O . ILE B 1 186 ? -14.883 18.203 -1.395 1 83.06 186 ILE B O 1
ATOM 3944 N N . ASP B 1 187 ? -16.188 17 -2.711 1 85 187 ASP B N 1
ATOM 3945 C CA . ASP B 1 187 ? -15.156 16.922 -3.748 1 85 187 ASP B CA 1
ATOM 3946 C C . ASP B 1 187 ? -14.789 18.312 -4.262 1 85 187 ASP B C 1
ATOM 3948 O O . ASP B 1 187 ? -13.609 18.609 -4.484 1 85 187 ASP B O 1
ATOM 3952 N N . CYS B 1 188 ? -15.781 19.062 -4.438 1 91.12 188 CYS B N 1
ATOM 3953 C CA . CYS B 1 188 ? -15.578 20.422 -4.922 1 91.12 188 CYS B CA 1
ATOM 3954 C C . CYS B 1 188 ? -14.766 21.234 -3.922 1 91.12 188 CYS B C 1
ATOM 3956 O O . CYS B 1 188 ? -13.82 21.922 -4.301 1 91.12 188 CYS B O 1
ATOM 3958 N N . VAL B 1 189 ? -15.125 21.078 -2.707 1 89.25 189 VAL B N 1
ATOM 3959 C CA . VAL B 1 189 ? -14.477 21.859 -1.661 1 89.25 189 VAL B CA 1
ATOM 3960 C C . VAL B 1 189 ? -13.031 21.406 -1.491 1 89.25 189 VAL B C 1
ATOM 3962 O O . VAL B 1 189 ? -12.133 22.219 -1.284 1 89.25 189 VAL B O 1
ATOM 3965 N N . ILE B 1 190 ? -12.836 20.141 -1.61 1 84.81 190 ILE B N 1
ATOM 3966 C CA . ILE B 1 190 ? -11.492 19.594 -1.485 1 84.81 190 ILE B CA 1
ATOM 3967 C C . ILE B 1 190 ? -10.617 20.125 -2.617 1 84.81 190 ILE B C 1
ATOM 3969 O O . ILE B 1 190 ? -9.484 20.562 -2.385 1 84.81 190 ILE B O 1
ATOM 3973 N N . LYS B 1 191 ? -11.117 20.078 -3.76 1 89.56 191 LYS B N 1
ATOM 3974 C CA . LYS B 1 191 ? -10.383 20.594 -4.91 1 89.56 191 LYS B CA 1
ATOM 3975 C C . LYS B 1 191 ? -10.094 22.078 -4.758 1 89.56 191 LYS B C 1
ATOM 3977 O O . LYS B 1 191 ? -9.008 22.547 -5.113 1 89.56 191 LYS B O 1
ATOM 3982 N N . PHE B 1 192 ? -11.078 22.766 -4.277 1 93.25 192 PHE B N 1
ATOM 3983 C CA . PHE B 1 192 ? -10.914 24.203 -4.039 1 93.25 192 PHE B CA 1
ATOM 3984 C C . PHE B 1 192 ? -9.805 24.453 -3.021 1 93.25 192 PHE B C 1
ATOM 3986 O O . PHE B 1 192 ? -8.93 25.297 -3.246 1 93.25 192 PHE B O 1
ATOM 3993 N N . ARG B 1 193 ? -9.883 23.75 -2.061 1 89.44 193 ARG B N 1
ATOM 3994 C CA . ARG B 1 193 ? -8.883 23.906 -1.008 1 89.44 193 ARG B CA 1
ATOM 3995 C C . ARG B 1 193 ? -7.48 23.625 -1.542 1 89.44 193 ARG B C 1
ATOM 3997 O O . ARG B 1 193 ? -6.531 24.344 -1.207 1 89.44 193 ARG B O 1
ATOM 4004 N N . ASP B 1 194 ? -7.387 22.641 -2.332 1 87.69 194 ASP B N 1
ATOM 4005 C CA . ASP B 1 194 ? -6.098 22.297 -2.92 1 87.69 194 ASP B CA 1
ATOM 4006 C C . ASP B 1 194 ? -5.566 23.438 -3.793 1 87.69 194 ASP B C 1
ATOM 4008 O O . ASP B 1 194 ? -4.383 23.766 -3.729 1 87.69 194 ASP B O 1
ATOM 4012 N N . LEU B 1 195 ? -6.41 23.906 -4.578 1 92.12 195 LEU B N 1
ATOM 4013 C CA . LEU B 1 195 ? -6.039 25.031 -5.438 1 92.12 195 LEU B CA 1
ATOM 4014 C C . LEU B 1 195 ? -5.664 26.25 -4.609 1 92.12 195 LEU B C 1
ATOM 4016 O O . LEU B 1 195 ? -4.707 26.953 -4.934 1 92.12 195 LEU B O 1
ATOM 4020 N N . LEU B 1 196 ? -6.449 26.453 -3.641 1 92.75 196 LEU B N 1
ATOM 4021 C CA . LEU B 1 196 ? -6.23 27.594 -2.752 1 92.75 196 LEU B CA 1
ATOM 4022 C C . LEU B 1 196 ? -4.863 27.5 -2.086 1 92.75 196 LEU B C 1
ATOM 4024 O O . LEU B 1 196 ? -4.113 28.484 -2.064 1 92.75 196 LEU B O 1
ATOM 4028 N N . ASP B 1 197 ? -4.535 26.375 -1.655 1 88.75 197 ASP B N 1
ATOM 4029 C CA . ASP B 1 197 ? -3.27 26.188 -0.956 1 88.75 197 ASP B CA 1
ATOM 4030 C C . ASP B 1 197 ? -2.084 26.438 -1.883 1 88.75 197 ASP B C 1
ATOM 4032 O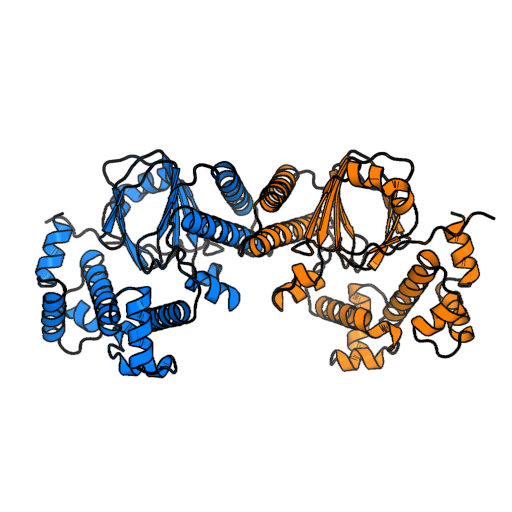 O . ASP B 1 197 ? -1.035 26.922 -1.439 1 88.75 197 ASP B O 1
ATOM 4036 N N . LYS B 1 198 ? -2.324 26.234 -3.039 1 90.19 198 LYS B N 1
ATOM 4037 C CA . LYS B 1 198 ? -1.247 26.375 -4.016 1 90.19 198 LYS B CA 1
ATOM 4038 C C . LYS B 1 198 ? -1.139 27.812 -4.508 1 90.19 198 LYS B C 1
ATOM 4040 O O . LYS B 1 198 ? -0.055 28.266 -4.883 1 90.19 198 LYS B O 1
ATOM 4045 N N . ASN B 1 199 ? -2.262 28.531 -4.43 1 94.94 199 ASN B N 1
ATOM 4046 C CA . ASN B 1 199 ? -2.283 29.766 -5.211 1 94.94 199 ASN B CA 1
ATOM 4047 C C . ASN B 1 199 ? -2.648 30.969 -4.348 1 94.94 199 ASN B C 1
ATOM 4049 O O . ASN B 1 199 ? -2.648 32.094 -4.832 1 94.94 199 ASN B O 1
ATOM 4053 N N . PHE B 1 200 ? -2.887 30.859 -3.125 1 94.38 200 PHE B N 1
ATOM 4054 C CA . PHE B 1 200 ? -3.514 31.891 -2.305 1 94.38 200 PHE B CA 1
ATOM 4055 C C . PHE B 1 200 ? -2.641 33.156 -2.238 1 94.38 200 PHE B C 1
ATOM 4057 O O . PHE B 1 200 ? -3.129 34.219 -1.936 1 94.38 200 PHE B O 1
ATOM 4064 N N . ILE B 1 201 ? -1.391 33.031 -2.469 1 94.12 201 ILE B N 1
ATOM 4065 C CA . ILE B 1 201 ? -0.487 34.188 -2.398 1 94.12 201 ILE B CA 1
ATOM 4066 C C . ILE B 1 201 ? -0.776 35.125 -3.553 1 94.12 201 ILE B C 1
ATOM 4068 O O . ILE B 1 201 ? -0.859 36.344 -3.352 1 94.12 201 ILE B O 1
ATOM 4072 N N . GLU B 1 202 ? -1.026 34.562 -4.703 1 92.5 202 GLU B N 1
ATOM 4073 C CA . GLU B 1 202 ? -1.189 35.375 -5.906 1 92.5 202 GLU B CA 1
ATOM 4074 C C . GLU B 1 202 ? -2.664 35.562 -6.25 1 92.5 202 GLU B C 1
ATOM 4076 O O . GLU B 1 202 ? -3.041 36.562 -6.875 1 92.5 202 GLU B O 1
ATOM 4081 N N . GLN B 1 203 ? -3.426 34.625 -5.918 1 93.62 203 GLN B N 1
ATOM 4082 C CA . GLN B 1 203 ? -4.824 34.625 -6.332 1 93.62 203 GLN B CA 1
ATOM 4083 C C . GLN B 1 203 ? -5.754 34.719 -5.125 1 93.62 203 GLN B C 1
ATOM 4085 O O . GLN B 1 203 ? -5.824 33.781 -4.316 1 93.62 203 GLN B O 1
ATOM 4090 N N . LYS B 1 204 ? -6.516 35.875 -5.047 1 94.44 204 LYS B N 1
ATOM 4091 C CA . LYS B 1 204 ? -7.402 36.062 -3.902 1 94.44 204 LYS B CA 1
ATOM 4092 C C . LYS B 1 204 ? -8.836 36.344 -4.355 1 94.44 204 LYS B C 1
ATOM 4094 O O . LYS B 1 204 ? -9.656 36.844 -3.578 1 94.44 204 LYS B O 1
ATOM 4099 N N . SER B 1 205 ? -9.117 35.969 -5.609 1 95.31 205 SER B N 1
ATOM 4100 C CA . SER B 1 205 ? -10.43 36.188 -6.207 1 95.31 205 SER B CA 1
ATOM 4101 C C . SER B 1 205 ? -11.227 34.875 -6.289 1 95.31 205 SER B C 1
ATOM 4103 O O . SER B 1 205 ? -10.742 33.906 -6.828 1 95.31 205 SER B O 1
ATOM 4105 N N . VAL B 1 206 ? -12.469 34.938 -5.836 1 97.12 206 VAL B N 1
ATOM 4106 C CA . VAL B 1 206 ? -13.352 33.781 -5.891 1 97.12 206 VAL B CA 1
ATOM 4107 C C . VAL B 1 206 ? -13.594 33.406 -7.344 1 97.12 206 VAL B C 1
ATOM 4109 O O . VAL B 1 206 ? -13.586 32.219 -7.68 1 97.12 206 VAL B O 1
ATOM 4112 N N . SER B 1 207 ? -13.742 34.375 -8.164 1 96.94 207 SER B N 1
ATOM 4113 C CA . SER B 1 207 ? -14.047 34.125 -9.57 1 96.94 207 SER B CA 1
ATOM 4114 C C . SER B 1 207 ? -12.922 33.375 -10.258 1 96.94 207 SER B C 1
ATOM 4116 O O . SER B 1 207 ? -13.18 32.438 -11.039 1 96.94 207 SER B O 1
ATOM 4118 N N . LYS B 1 208 ? -11.758 33.688 -10 1 96.81 208 LYS B N 1
ATOM 4119 C CA . LYS B 1 208 ? -10.609 33.031 -10.625 1 96.81 208 LYS B CA 1
ATOM 4120 C C . LYS B 1 208 ? -10.516 31.578 -10.195 1 96.81 208 LYS B C 1
ATOM 4122 O O . LYS B 1 208 ? -10.172 30.703 -10.992 1 96.81 208 LYS B O 1
ATOM 4127 N N . TYR B 1 209 ? -10.789 31.328 -8.922 1 97.25 209 TYR B N 1
ATOM 4128 C CA . TYR B 1 209 ? -10.773 29.953 -8.445 1 97.25 209 TYR B CA 1
ATOM 4129 C C . TYR B 1 209 ? -11.906 29.156 -9.062 1 97.25 209 TYR B C 1
ATOM 4131 O O . TYR B 1 209 ? -11.719 27.984 -9.43 1 97.25 209 TYR B O 1
ATOM 4139 N N . ALA B 1 210 ? -13.062 29.703 -9.109 1 97.31 210 ALA B N 1
ATOM 4140 C CA . ALA B 1 210 ? -14.195 29.031 -9.734 1 97.31 210 ALA B CA 1
ATOM 4141 C C . ALA B 1 210 ? -13.875 28.641 -11.18 1 97.31 210 ALA B C 1
ATOM 4143 O O . ALA B 1 210 ? -14.203 27.547 -11.617 1 97.31 210 ALA B O 1
ATOM 4144 N N . ASP B 1 211 ? -13.211 29.516 -11.891 1 96.62 211 ASP B N 1
ATOM 4145 C CA . ASP B 1 211 ? -12.812 29.266 -13.266 1 96.62 211 ASP B CA 1
ATOM 4146 C C . ASP B 1 211 ? -11.852 28.078 -13.352 1 96.62 211 ASP B C 1
ATOM 4148 O O . ASP B 1 211 ? -12.008 27.203 -14.211 1 96.62 211 ASP B O 1
ATOM 4152 N N . GLN B 1 212 ? -10.922 28.094 -12.516 1 95.56 212 GLN B N 1
ATOM 4153 C CA . GLN B 1 212 ? -9.922 27.031 -12.5 1 95.56 212 GLN B CA 1
ATOM 4154 C C . GLN B 1 212 ? -10.555 25.672 -12.18 1 95.56 212 GLN B C 1
ATOM 4156 O O . GLN B 1 212 ? -10.086 24.641 -12.648 1 95.56 212 GLN B O 1
ATOM 4161 N N . LEU B 1 213 ? -11.602 25.688 -11.438 1 96 213 LEU B N 1
ATOM 4162 C CA . LEU B 1 213 ? -12.312 24.484 -11.039 1 96 213 LEU B CA 1
ATOM 4163 C C . LEU B 1 213 ? -13.375 24.109 -12.078 1 96 213 LEU B C 1
ATOM 4165 O O . LEU B 1 213 ? -13.977 23.031 -12 1 96 213 LEU B O 1
ATOM 4169 N N . ASN B 1 214 ? -13.594 24.969 -12.992 1 96.38 214 ASN B N 1
ATOM 4170 C CA . ASN B 1 214 ? -14.625 24.797 -14.016 1 96.38 214 ASN B CA 1
ATOM 4171 C C . ASN B 1 214 ? -16.016 24.688 -13.406 1 96.38 214 ASN B C 1
ATOM 4173 O O . ASN B 1 214 ? -16.781 23.781 -13.75 1 96.38 214 ASN B O 1
ATOM 4177 N N . VAL B 1 215 ? -16.281 25.562 -12.43 1 97.19 215 VAL B N 1
ATOM 4178 C CA . VAL B 1 215 ? -17.609 25.672 -11.828 1 97.19 215 VAL B CA 1
ATOM 4179 C C . VAL B 1 215 ? -18.016 27.141 -11.742 1 97.19 215 VAL B C 1
ATOM 4181 O O . VAL B 1 215 ? -17.188 28.031 -11.945 1 97.19 215 VAL B O 1
ATOM 4184 N N . THR B 1 216 ? -19.297 27.375 -11.508 1 96.94 216 THR B N 1
ATOM 4185 C CA . THR B 1 216 ? -19.766 28.75 -11.297 1 96.94 216 THR B CA 1
ATOM 4186 C C . THR B 1 216 ? -19.469 29.203 -9.867 1 96.94 216 THR B C 1
ATOM 4188 O O . THR B 1 216 ? -19.312 28.375 -8.969 1 96.94 216 THR B O 1
ATOM 4191 N N . GLN B 1 217 ? -19.422 30.484 -9.688 1 97.06 217 GLN B N 1
ATOM 4192 C CA . GLN B 1 217 ? -19.266 31.016 -8.336 1 97.06 217 GLN B CA 1
ATOM 4193 C C . GLN B 1 217 ? -20.406 30.578 -7.43 1 97.06 217 GLN B C 1
ATOM 4195 O O . GLN B 1 217 ? -20.203 30.312 -6.246 1 97.06 217 GLN B O 1
ATOM 4200 N N . LYS B 1 218 ? -21.547 30.531 -8.031 1 97 218 LYS B N 1
ATOM 4201 C CA . LYS B 1 218 ? -22.734 30.094 -7.281 1 97 218 LYS B CA 1
ATOM 4202 C C . LYS B 1 218 ? -22.562 28.656 -6.777 1 97 218 LYS B C 1
ATOM 4204 O O . LYS B 1 218 ? -22.891 28.359 -5.629 1 97 218 LYS B O 1
ATOM 4209 N N . ARG B 1 219 ? -22.094 27.859 -7.617 1 96.5 219 ARG B N 1
ATOM 4210 C CA . ARG B 1 219 ? -21.875 26.453 -7.266 1 96.5 219 ARG B CA 1
ATOM 4211 C C . ARG B 1 219 ? -20.828 26.328 -6.168 1 96.5 219 ARG B C 1
ATOM 4213 O O . ARG B 1 219 ? -21 25.562 -5.223 1 96.5 219 ARG B O 1
ATOM 4220 N N . LEU B 1 220 ? -19.734 27 -6.367 1 97.19 220 LEU B N 1
ATOM 4221 C CA . LEU B 1 220 ? -18.672 26.984 -5.371 1 97.19 220 LEU B CA 1
ATOM 4222 C C . LEU B 1 220 ? -19.172 27.5 -4.027 1 97.19 220 LEU B C 1
ATOM 4224 O O . LEU B 1 220 ? -18.859 26.938 -2.979 1 97.19 220 LEU B O 1
ATOM 4228 N N . ASN B 1 221 ? -19.953 28.516 -4.07 1 96.75 221 ASN B N 1
ATOM 4229 C CA . ASN B 1 221 ? -20.531 29.078 -2.861 1 96.75 221 ASN B CA 1
ATOM 4230 C C . ASN B 1 221 ? -21.469 28.078 -2.164 1 96.75 221 ASN B C 1
ATOM 4232 O O . ASN B 1 221 ? -21.406 27.922 -0.944 1 96.75 221 ASN B O 1
ATOM 4236 N N . ALA B 1 222 ? -22.25 27.469 -2.92 1 95.75 222 ALA B N 1
ATOM 4237 C CA . ALA B 1 222 ? -23.156 26.484 -2.371 1 95.75 222 ALA B CA 1
ATOM 4238 C C . ALA B 1 222 ? -22.391 25.328 -1.719 1 95.75 222 ALA B C 1
ATOM 4240 O O . ALA B 1 222 ? -22.766 24.859 -0.641 1 95.75 222 ALA B O 1
ATOM 4241 N N . ALA B 1 223 ? -21.359 24.953 -2.332 1 94.38 223 ALA B N 1
ATOM 4242 C CA . ALA B 1 223 ? -20.578 23.828 -1.841 1 94.38 223 ALA B CA 1
ATOM 4243 C C . ALA B 1 223 ? -19.875 24.172 -0.531 1 94.38 223 ALA B C 1
ATOM 4245 O O . ALA B 1 223 ? -19.922 23.406 0.431 1 94.38 223 ALA B O 1
ATOM 4246 N N . THR B 1 224 ? -19.219 25.297 -0.507 1 93.38 224 THR B N 1
ATOM 4247 C CA . THR B 1 224 ? -18.469 25.688 0.685 1 93.38 224 THR B CA 1
ATOM 4248 C C . THR B 1 224 ? -19.422 25.938 1.858 1 93.38 224 THR B C 1
ATOM 4250 O O . THR B 1 224 ? -19.109 25.562 2.994 1 93.38 224 THR B O 1
ATOM 4253 N N . LEU B 1 225 ? -20.547 26.469 1.596 1 92.19 225 LEU B N 1
ATOM 4254 C CA . LEU B 1 225 ? -21.531 26.703 2.652 1 92.19 225 LEU B CA 1
ATOM 4255 C C . LEU B 1 225 ? -22.062 25.391 3.199 1 92.19 225 LEU B C 1
ATOM 4257 O O . LEU B 1 225 ? -22.25 25.25 4.41 1 92.19 225 LEU B O 1
ATOM 4261 N N . LYS B 1 226 ? -22.312 24.594 2.312 1 88.69 226 LYS B N 1
ATOM 4262 C CA . LYS B 1 226 ? -22.875 23.297 2.711 1 88.69 226 LYS B CA 1
ATOM 4263 C C . LYS B 1 226 ? -21.859 22.484 3.514 1 88.69 226 LYS B C 1
ATOM 4265 O O . LYS B 1 226 ? -22.219 21.859 4.512 1 88.69 226 LYS B O 1
ATOM 4270 N N . VAL B 1 227 ? -20.609 22.531 3.068 1 83.38 227 VAL B N 1
ATOM 4271 C CA . VAL B 1 227 ? -19.609 21.641 3.629 1 83.38 227 VAL B CA 1
ATOM 4272 C C . VAL B 1 227 ? -18.953 22.297 4.84 1 83.38 227 VAL B C 1
ATOM 4274 O O . VAL B 1 227 ? -18.688 21.641 5.848 1 83.38 227 VAL B O 1
ATOM 4277 N N . MET B 1 228 ? -18.688 23.578 4.812 1 84.19 228 MET B N 1
ATOM 4278 C CA . MET B 1 228 ? -17.859 24.25 5.812 1 84.19 228 MET B CA 1
ATOM 4279 C C . MET B 1 228 ? -18.641 25.344 6.527 1 84.19 228 MET B C 1
ATOM 4281 O O . MET B 1 228 ? -18.172 25.906 7.52 1 84.19 228 MET B O 1
ATOM 4285 N N . ASP B 1 229 ? -19.812 25.719 5.969 1 88.38 229 ASP B N 1
ATOM 4286 C CA . ASP B 1 229 ? -20.656 26.766 6.512 1 88.38 229 ASP B CA 1
ATOM 4287 C C . ASP B 1 229 ? -19.984 28.141 6.398 1 88.38 229 ASP B C 1
ATOM 4289 O O . ASP B 1 229 ? -20.141 28.984 7.277 1 88.38 229 ASP B O 1
ATOM 4293 N N . ILE B 1 230 ? -19.109 28.266 5.391 1 90.88 230 ILE B N 1
ATOM 4294 C CA . ILE B 1 230 ? -18.5 29.547 5.094 1 90.88 230 ILE B CA 1
ATOM 4295 C C . ILE B 1 230 ? -18.422 29.75 3.582 1 90.88 230 ILE B C 1
ATOM 4297 O O . ILE B 1 230 ? -18.516 28.797 2.814 1 90.88 230 ILE B O 1
ATOM 4301 N N . THR B 1 231 ? -18.266 30.984 3.203 1 95.19 231 THR B N 1
ATOM 4302 C CA . THR B 1 231 ? -18.203 31.312 1.782 1 95.19 231 THR B CA 1
ATOM 4303 C C . THR B 1 231 ? -16.797 31.078 1.233 1 95.19 231 THR B C 1
ATOM 4305 O O . THR B 1 231 ? -15.828 30.984 1.996 1 95.19 231 THR B O 1
ATOM 4308 N N . PRO B 1 232 ? -16.734 30.969 -0.103 1 96.44 232 PRO B N 1
ATOM 4309 C CA . PRO B 1 232 ? -15.406 30.859 -0.704 1 96.44 232 PRO B CA 1
ATOM 4310 C C . PRO B 1 232 ? -14.484 32.031 -0.33 1 96.44 232 PRO B C 1
ATOM 4312 O O . PRO B 1 232 ? -13.297 31.828 -0.091 1 96.44 232 PRO B O 1
ATOM 4315 N N . LYS B 1 233 ? -15.047 33.156 -0.3 1 96.38 233 LYS B N 1
ATOM 4316 C CA . LYS B 1 233 ? -14.25 34.344 0.053 1 96.38 233 LYS B CA 1
ATOM 4317 C C . LYS B 1 233 ? -13.703 34.219 1.472 1 96.38 233 LYS B C 1
ATOM 4319 O O . LYS B 1 233 ? -12.539 34.531 1.719 1 96.38 233 LYS B O 1
ATOM 4324 N N . GLN B 1 234 ? -14.539 33.844 2.287 1 94.56 234 GLN B N 1
ATOM 4325 C CA . GLN B 1 234 ? -14.117 33.656 3.67 1 94.56 234 GLN B CA 1
ATOM 4326 C C . GLN B 1 234 ? -13.008 32.594 3.76 1 94.56 234 GLN B C 1
ATOM 4328 O O . GLN B 1 234 ? -12.078 32.719 4.559 1 94.56 234 GLN B O 1
ATOM 4333 N N . MET B 1 235 ? -13.117 31.578 3.002 1 93.38 235 MET B N 1
ATOM 4334 C CA . MET B 1 235 ? -12.094 30.531 2.971 1 93.38 235 MET B CA 1
ATOM 4335 C C . MET B 1 235 ? -10.766 31.078 2.477 1 93.38 235 MET B C 1
ATOM 4337 O O . MET B 1 235 ? -9.711 30.75 3.027 1 93.38 235 MET B O 1
ATOM 4341 N N . ILE B 1 236 ? -10.82 31.844 1.478 1 95.69 236 ILE B N 1
ATOM 4342 C CA . ILE B 1 236 ? -9.625 32.469 0.917 1 95.69 236 ILE B CA 1
ATOM 4343 C C . ILE B 1 236 ? -8.977 33.375 1.962 1 95.69 236 ILE B C 1
ATOM 4345 O O . ILE B 1 236 ? -7.77 33.25 2.217 1 95.69 236 ILE B O 1
ATOM 4349 N N . ASP B 1 237 ? -9.812 34.156 2.545 1 95.06 237 ASP B N 1
ATOM 4350 C CA . ASP B 1 237 ? -9.305 35.094 3.543 1 95.06 237 ASP B CA 1
ATOM 4351 C C . ASP B 1 237 ? -8.672 34.375 4.719 1 95.06 237 ASP B C 1
ATOM 4353 O O . ASP B 1 237 ? -7.609 34.75 5.207 1 95.06 237 ASP B O 1
ATOM 4357 N N . ALA B 1 238 ? -9.359 33.375 5.094 1 92.44 238 ALA B N 1
ATOM 4358 C CA . ALA B 1 238 ? -8.852 32.594 6.211 1 92.44 238 ALA B CA 1
ATOM 4359 C C . ALA B 1 238 ? -7.488 31.984 5.883 1 92.44 238 ALA B C 1
ATOM 4361 O O . ALA B 1 238 ? -6.598 31.938 6.738 1 92.44 238 ALA B O 1
ATOM 4362 N N . ARG B 1 239 ? -7.309 31.516 4.699 1 92.69 239 ARG B N 1
ATOM 4363 C CA . ARG B 1 239 ? -6.055 30.906 4.281 1 92.69 239 ARG B CA 1
ATOM 4364 C C . ARG B 1 239 ? -4.934 31.938 4.219 1 92.69 239 ARG B C 1
ATOM 4366 O O . ARG B 1 239 ? -3.795 31.641 4.602 1 92.69 239 ARG B O 1
ATOM 4373 N N . VAL B 1 240 ? -5.215 33.062 3.729 1 94.69 240 VAL B N 1
ATOM 4374 C CA . VAL B 1 240 ? -4.246 34.156 3.635 1 94.69 240 VAL B CA 1
ATOM 4375 C C . VAL B 1 240 ? -3.814 34.594 5.035 1 94.69 240 VAL B C 1
ATOM 4377 O O . VAL B 1 240 ? -2.621 34.719 5.312 1 94.69 240 VAL B O 1
ATOM 4380 N N . ILE B 1 241 ? -4.805 34.75 5.859 1 93.94 241 ILE B N 1
ATOM 4381 C CA . ILE B 1 241 ? -4.547 35.188 7.227 1 93.94 241 ILE B CA 1
ATOM 4382 C C . ILE B 1 241 ? -3.725 34.125 7.965 1 93.94 241 ILE B C 1
ATOM 4384 O O . ILE B 1 241 ? -2.822 34.469 8.734 1 93.94 241 ILE B O 1
ATOM 4388 N N . LEU B 1 242 ? -4.043 32.938 7.719 1 91.88 242 LEU B N 1
ATOM 4389 C CA . LEU B 1 242 ? -3.305 31.859 8.359 1 91.88 242 LEU B CA 1
ATOM 4390 C C . LEU B 1 242 ? -1.822 31.938 8.008 1 91.88 242 LEU B C 1
ATOM 4392 O O . LEU B 1 242 ? -0.967 31.828 8.891 1 91.88 242 LEU B O 1
ATOM 4396 N N . GLU B 1 243 ? -1.504 32.094 6.785 1 93.38 243 GLU B N 1
ATOM 4397 C CA . GLU B 1 243 ? -0.106 32.188 6.379 1 93.38 243 GLU B CA 1
ATOM 4398 C C . GLU B 1 243 ? 0.566 33.406 6.996 1 93.38 243 GLU B C 1
ATOM 4400 O O . GLU B 1 243 ? 1.728 33.344 7.402 1 93.38 243 GLU B O 1
ATOM 4405 N N . ALA B 1 244 ? -0.151 34.438 7.012 1 94.12 244 ALA B N 1
ATOM 4406 C CA . ALA B 1 244 ? 0.376 35.656 7.648 1 94.12 244 ALA B CA 1
ATOM 4407 C C . ALA B 1 244 ? 0.728 35.375 9.109 1 94.12 244 ALA B C 1
ATOM 4409 O O . ALA B 1 244 ? 1.815 35.75 9.57 1 94.12 244 ALA B O 1
ATOM 4410 N N . LYS B 1 245 ? -0.215 34.812 9.742 1 93 245 LYS B N 1
ATOM 4411 C CA . LYS B 1 245 ? 0.005 34.469 11.148 1 93 245 LYS B CA 1
ATOM 4412 C C . LYS B 1 245 ? 1.212 33.531 11.312 1 93 245 LYS B C 1
ATOM 4414 O O . LYS B 1 245 ? 2.021 33.719 12.219 1 93 245 LYS B O 1
ATOM 4419 N N . ARG B 1 246 ? 1.313 32.594 10.484 1 91.56 246 ARG B N 1
ATOM 4420 C CA . ARG B 1 246 ? 2.434 31.656 10.523 1 91.56 246 ARG B CA 1
ATOM 4421 C C . ARG B 1 246 ? 3.762 32.375 10.359 1 91.56 246 ARG B C 1
ATOM 4423 O O . ARG B 1 246 ? 4.691 32.156 11.141 1 91.56 246 ARG B O 1
ATOM 4430 N N . LEU B 1 247 ? 3.803 33.25 9.391 1 92.31 247 LEU B N 1
ATOM 4431 C CA . LEU B 1 247 ? 5.027 34 9.133 1 92.31 247 LEU B CA 1
ATOM 4432 C C . LEU B 1 247 ? 5.355 34.938 10.297 1 92.31 247 LEU B C 1
ATOM 4434 O O . LEU B 1 247 ? 6.523 35.094 10.656 1 92.31 247 LEU B O 1
ATOM 4438 N N . LEU B 1 248 ? 4.398 35.5 10.875 1 92.06 248 LEU B N 1
ATOM 4439 C CA . LEU B 1 248 ? 4.578 36.438 11.961 1 92.06 248 LEU B CA 1
ATOM 4440 C C . LEU B 1 248 ? 5.18 35.75 13.188 1 92.06 248 LEU B C 1
ATOM 4442 O O . LEU B 1 248 ? 5.926 36.375 13.945 1 92.06 248 LEU B O 1
ATOM 4446 N N . VAL B 1 249 ? 4.863 34.531 13.32 1 88.69 249 VAL B N 1
ATOM 4447 C CA . VAL B 1 249 ? 5.219 33.875 14.578 1 88.69 249 VAL B CA 1
ATOM 4448 C C . VAL B 1 249 ? 6.504 33.062 14.398 1 88.69 249 VAL B C 1
ATOM 4450 O O . VAL B 1 249 ? 7.305 32.969 15.328 1 88.69 249 VAL B O 1
ATOM 4453 N N . HIS B 1 250 ? 6.738 32.531 13.242 1 83.88 250 HIS B N 1
ATOM 4454 C CA . HIS B 1 250 ? 7.855 31.594 13.133 1 83.88 250 HIS B CA 1
ATOM 4455 C C . HIS B 1 250 ? 9.047 32.25 12.438 1 83.88 250 HIS B C 1
ATOM 4457 O O . HIS B 1 250 ? 10.133 31.656 12.398 1 83.88 250 HIS B O 1
ATOM 4463 N N . THR B 1 251 ? 8.82 33.5 11.938 1 87.25 251 THR B N 1
ATOM 4464 C CA . THR B 1 251 ? 9.922 34.219 11.32 1 87.25 251 THR B CA 1
ATOM 4465 C C . THR B 1 251 ? 10.148 35.562 12.031 1 87.25 251 THR B C 1
ATOM 4467 O O . THR B 1 251 ? 9.32 36 12.844 1 87.25 251 THR B O 1
ATOM 4470 N N . GLU B 1 252 ? 11.32 36.25 11.648 1 89.38 252 GLU B N 1
ATOM 4471 C CA . GLU B 1 252 ? 11.602 37.594 12.156 1 89.38 252 GLU B CA 1
ATOM 4472 C C . GLU B 1 252 ? 11.391 38.625 11.078 1 89.38 252 GLU B C 1
ATOM 4474 O O . GLU B 1 252 ? 11.797 39.781 11.242 1 89.38 252 GLU B O 1
ATOM 4479 N N . ASP B 1 253 ? 10.742 38.25 10.102 1 93.81 253 ASP B N 1
ATOM 4480 C CA . ASP B 1 253 ? 10.5 39.188 9.008 1 93.81 253 ASP B CA 1
ATOM 4481 C C . ASP B 1 253 ? 9.656 40.375 9.477 1 93.81 253 ASP B C 1
ATOM 4483 O O . ASP B 1 253 ? 8.773 40.219 10.32 1 93.81 253 ASP B O 1
ATOM 4487 N N . SER B 1 254 ? 9.938 41.469 8.836 1 95.5 254 SER B N 1
ATOM 4488 C CA . SER B 1 254 ? 9.125 42.656 9.141 1 95.5 254 SER B CA 1
ATOM 4489 C C . SER B 1 254 ? 7.711 42.5 8.57 1 95.5 254 SER B C 1
ATOM 4491 O O . SER B 1 254 ? 7.484 41.688 7.66 1 95.5 254 SER B O 1
ATOM 4493 N N . VAL B 1 255 ? 6.805 43.281 9.156 1 95.62 255 VAL B N 1
ATOM 4494 C CA . VAL B 1 255 ? 5.426 43.281 8.68 1 95.62 255 VAL B CA 1
ATOM 4495 C C . VAL B 1 255 ? 5.395 43.625 7.191 1 95.62 255 VAL B C 1
ATOM 4497 O O . VAL B 1 255 ? 4.609 43.062 6.43 1 95.62 255 VAL B O 1
ATOM 4500 N N . LYS B 1 256 ? 6.281 44.531 6.855 1 96 256 LYS B N 1
ATOM 4501 C CA . LYS B 1 256 ? 6.387 44.938 5.453 1 96 256 LYS B CA 1
ATOM 4502 C C . LYS B 1 256 ? 6.812 43.75 4.578 1 96 256 LYS B C 1
ATOM 4504 O O . LYS B 1 256 ? 6.203 43.5 3.535 1 96 256 LYS B O 1
ATOM 4509 N N . GLU B 1 257 ? 7.793 43.062 4.945 1 96.38 257 GLU B N 1
ATOM 4510 C CA . GLU B 1 257 ? 8.305 41.906 4.199 1 96.38 257 GLU B CA 1
ATOM 4511 C C . GLU B 1 257 ? 7.258 40.812 4.098 1 96.38 257 GLU B C 1
ATOM 4513 O O . GLU B 1 257 ? 7.094 40.219 3.037 1 96.38 257 GLU B O 1
ATOM 4518 N N . ILE B 1 258 ? 6.574 40.625 5.148 1 96.5 258 ILE B N 1
ATOM 4519 C CA . ILE B 1 258 ? 5.543 39.594 5.18 1 96.5 258 ILE B CA 1
ATOM 4520 C C . ILE B 1 258 ? 4.41 39.969 4.23 1 96.5 258 ILE B C 1
ATOM 4522 O O . ILE B 1 258 ? 3.887 39.125 3.508 1 96.5 258 ILE B O 1
ATOM 4526 N N . GLY B 1 259 ? 4.043 41.188 4.254 1 96.12 259 GLY B N 1
ATOM 4527 C CA . GLY B 1 259 ? 3.025 41.625 3.322 1 96.12 259 GLY B CA 1
ATOM 4528 C C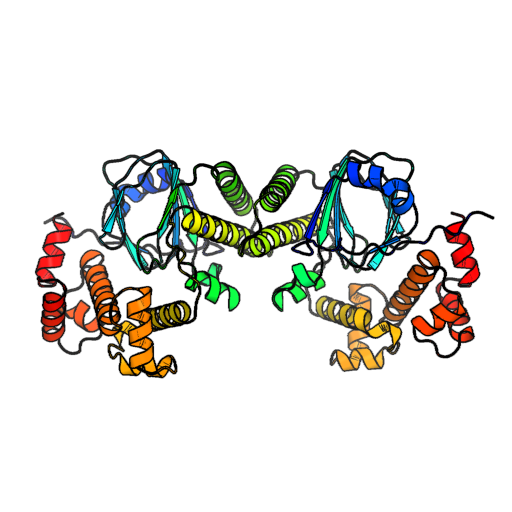 . GLY B 1 259 ? 3.361 41.344 1.874 1 96.12 259 GLY B C 1
ATOM 4529 O O . GLY B 1 259 ? 2.525 40.812 1.132 1 96.12 259 GLY B O 1
ATOM 4530 N N . TYR B 1 260 ? 4.609 41.594 1.489 1 95.5 260 TYR B N 1
ATOM 4531 C CA . TYR B 1 260 ? 5.062 41.344 0.13 1 95.5 260 TYR B CA 1
ATOM 4532 C C . TYR B 1 260 ? 5.074 39.844 -0.148 1 95.5 260 TYR B C 1
ATOM 4534 O O . TYR B 1 260 ? 4.66 39.375 -1.224 1 95.5 260 TYR B O 1
ATOM 4542 N N . ARG B 1 261 ? 5.473 39.094 0.794 1 94.81 261 ARG B N 1
ATOM 4543 C CA . ARG B 1 261 ? 5.598 37.656 0.644 1 94.81 261 ARG B CA 1
ATOM 4544 C C . ARG B 1 261 ? 4.238 37 0.428 1 94.81 261 ARG B C 1
ATOM 4546 O O . ARG B 1 261 ? 4.125 36 -0.279 1 94.81 261 ARG B O 1
ATOM 4553 N N . ILE B 1 262 ? 3.273 37.625 1.021 1 95 262 ILE B N 1
ATOM 4554 C CA . ILE B 1 262 ? 1.952 37 0.938 1 95 262 ILE B CA 1
ATOM 4555 C C . ILE B 1 262 ? 1.17 37.625 -0.221 1 95 262 ILE B C 1
ATOM 4557 O O . ILE B 1 262 ? -0.026 37.375 -0.376 1 95 262 ILE B O 1
ATOM 4561 N N . GLY B 1 263 ? 1.832 38.5 -0.986 1 94.94 263 GLY B N 1
ATOM 4562 C CA . GLY B 1 263 ? 1.301 38.875 -2.285 1 94.94 263 GLY B CA 1
ATOM 4563 C C . GLY B 1 263 ? 0.67 40.25 -2.291 1 94.94 263 GLY B C 1
ATOM 4564 O O . GLY B 1 263 ? -0.016 40.625 -3.246 1 94.94 263 GLY B O 1
ATOM 4565 N N . PHE B 1 264 ? 0.799 41.062 -1.306 1 95.75 264 PHE B N 1
ATOM 4566 C CA . PHE B 1 264 ? 0.274 42.438 -1.306 1 95.75 264 PHE B CA 1
ATOM 4567 C C . PHE B 1 264 ? 1.265 43.406 -1.95 1 95.75 264 PHE B C 1
ATOM 4569 O O . PHE B 1 264 ? 2.473 43.281 -1.725 1 95.75 264 PHE B O 1
ATOM 4576 N N . GLU B 1 265 ? 0.726 44.25 -2.711 1 93.81 265 GLU B N 1
ATOM 4577 C CA . GLU B 1 265 ? 1.565 45.219 -3.387 1 93.81 265 GLU B CA 1
ATOM 4578 C C . GLU B 1 265 ? 1.979 46.344 -2.438 1 93.81 265 GLU B C 1
ATOM 4580 O O . GLU B 1 265 ? 3.061 46.938 -2.58 1 93.81 265 GLU B O 1
ATOM 4585 N N . GLU B 1 266 ? 1.131 46.688 -1.51 1 94.25 266 GLU B N 1
ATOM 4586 C CA . GLU B 1 266 ? 1.389 47.719 -0.517 1 94.25 266 GLU B CA 1
ATOM 4587 C C . GLU B 1 266 ? 1.218 47.188 0.901 1 94.25 266 GLU B C 1
ATOM 4589 O O . GLU B 1 266 ? 0.154 46.688 1.252 1 94.25 266 GLU B O 1
ATOM 4594 N N . PRO B 1 267 ? 2.207 47.406 1.688 1 93.25 267 PRO B N 1
ATOM 4595 C CA . PRO B 1 267 ? 2.15 46.906 3.064 1 93.25 267 PRO B CA 1
ATOM 4596 C C . PRO B 1 267 ? 0.958 47.438 3.844 1 93.25 267 PRO B C 1
ATOM 4598 O O . PRO B 1 267 ? 0.405 46.75 4.703 1 93.25 267 PRO B O 1
ATOM 4601 N N . THR B 1 268 ? 0.64 48.625 3.555 1 94.94 268 THR B N 1
ATOM 4602 C CA . THR B 1 268 ? -0.491 49.219 4.246 1 94.94 268 THR B CA 1
ATOM 4603 C C . THR B 1 268 ? -1.771 48.438 3.986 1 94.94 268 THR B C 1
ATOM 4605 O O . THR B 1 268 ? -2.621 48.312 4.871 1 94.94 268 THR B O 1
ATOM 4608 N N . ASN B 1 269 ? -1.896 47.969 2.801 1 95.88 269 ASN B N 1
ATOM 4609 C CA . ASN B 1 269 ? -3.057 47.156 2.463 1 95.88 269 ASN B CA 1
ATOM 4610 C C . ASN B 1 269 ? -3.068 45.844 3.25 1 95.88 269 ASN B C 1
ATOM 4612 O O . ASN B 1 269 ? -4.129 45.375 3.662 1 95.88 269 ASN B O 1
ATOM 4616 N N . PHE B 1 270 ? -1.932 45.344 3.449 1 96.69 270 PHE B N 1
ATOM 4617 C CA . PHE B 1 270 ? -1.803 44.125 4.238 1 96.69 270 PHE B CA 1
ATOM 4618 C C . PHE B 1 270 ? -2.232 44.375 5.684 1 96.69 270 PHE B C 1
ATOM 4620 O O . PHE B 1 270 ? -2.994 43.594 6.25 1 96.69 270 PHE B O 1
ATOM 4627 N N . VAL B 1 271 ? -1.787 45.406 6.227 1 96.88 271 VAL B N 1
ATOM 4628 C CA . VAL B 1 271 ? -2.086 45.719 7.617 1 96.88 271 VAL B CA 1
ATOM 4629 C C . VAL B 1 271 ? -3.594 45.875 7.793 1 96.88 271 VAL B C 1
ATOM 4631 O O . VAL B 1 271 ? -4.176 45.375 8.742 1 96.88 271 VAL B O 1
ATOM 4634 N N . LYS B 1 272 ? -4.207 46.594 6.879 1 96.81 272 LYS B N 1
ATOM 4635 C CA . LYS B 1 272 ? -5.652 46.812 6.918 1 96.81 272 LYS B CA 1
ATOM 4636 C C . LYS B 1 272 ? -6.402 45.5 6.773 1 96.81 272 LYS B C 1
ATOM 4638 O O . LYS B 1 272 ? -7.387 45.25 7.477 1 96.81 272 LYS B O 1
ATOM 4643 N N . TYR B 1 273 ? -5.938 44.781 5.855 1 96.38 273 TYR B N 1
ATOM 4644 C CA . TYR B 1 273 ? -6.535 43.469 5.594 1 96.38 273 TYR B CA 1
ATOM 4645 C C . TYR B 1 273 ? -6.477 42.594 6.832 1 96.38 273 TYR B C 1
ATOM 4647 O O . TYR B 1 273 ? -7.484 42 7.227 1 96.38 273 TYR B O 1
ATOM 4655 N N . PHE B 1 274 ? -5.332 42.469 7.402 1 97.12 274 PHE B N 1
ATOM 4656 C CA . PHE B 1 274 ? -5.121 41.656 8.586 1 97.12 274 PHE B CA 1
ATOM 4657 C C . PHE B 1 274 ? -5.988 42.125 9.742 1 97.12 274 PHE B C 1
ATOM 4659 O O . PHE B 1 274 ? -6.664 41.344 10.398 1 97.12 274 PHE B O 1
ATOM 4666 N N . LYS B 1 275 ? -5.992 43.375 9.969 1 96.56 275 LYS B N 1
ATOM 4667 C CA . LYS B 1 275 ? -6.777 43.938 11.055 1 96.56 275 LYS B CA 1
ATOM 4668 C C . LYS B 1 275 ? -8.273 43.719 10.844 1 96.56 275 LYS B C 1
ATOM 4670 O O . LYS B 1 275 ? -9 43.438 11.797 1 96.56 275 LYS B O 1
ATOM 4675 N N . LYS B 1 276 ? -8.664 43.812 9.68 1 96.25 276 LYS B N 1
ATOM 4676 C CA . LYS B 1 276 ? -10.07 43.594 9.352 1 96.25 276 LYS B CA 1
ATOM 4677 C C . LYS B 1 276 ? -10.508 42.188 9.742 1 96.25 276 LYS B C 1
ATOM 4679 O O . LYS B 1 276 ? -11.609 42 10.273 1 96.25 276 LYS B O 1
ATOM 4684 N N . HIS B 1 277 ? -9.656 41.312 9.562 1 94.12 277 HIS B N 1
ATOM 4685 C CA . HIS B 1 277 ? -10.055 39.906 9.727 1 94.12 277 HIS B CA 1
ATOM 4686 C C . HIS B 1 277 ? -9.695 39.406 11.125 1 94.12 277 HIS B C 1
ATOM 4688 O O . HIS B 1 277 ? -10.328 38.469 11.625 1 94.12 277 HIS B O 1
ATOM 4694 N N . GLN B 1 278 ? -8.727 40.031 11.773 1 93.06 278 GLN B N 1
ATOM 4695 C CA . GLN B 1 278 ? -8.266 39.5 13.055 1 93.06 278 GLN B CA 1
ATOM 4696 C C . GLN B 1 278 ? -8.625 40.438 14.195 1 93.06 278 GLN B C 1
ATOM 4698 O O . GLN B 1 278 ? -8.594 40.062 15.367 1 93.06 278 GLN B O 1
ATOM 4703 N N . GLY B 1 279 ? -8.898 41.625 13.875 1 93.12 279 GLY B N 1
ATOM 4704 C CA . GLY B 1 279 ? -9.258 42.625 14.875 1 93.12 279 GLY B CA 1
ATOM 4705 C C . GLY B 1 279 ? -8.055 43.344 15.453 1 93.12 279 GLY B C 1
ATOM 4706 O O . GLY B 1 279 ? -8.203 44.344 16.172 1 93.12 279 GLY B O 1
ATOM 4707 N N . PHE B 1 280 ? -6.875 42.906 15.148 1 92.94 280 PHE B N 1
ATOM 4708 C CA . PHE B 1 280 ? -5.641 43.562 15.562 1 92.94 280 PHE B CA 1
ATOM 4709 C C . PHE B 1 280 ? -4.645 43.625 14.414 1 92.94 280 PHE B C 1
ATOM 4711 O O . PHE B 1 280 ? -4.793 42.906 13.414 1 92.94 280 PHE B O 1
ATOM 4718 N N . THR B 1 281 ? -3.648 44.5 14.562 1 95.5 281 THR B N 1
ATOM 4719 C CA . THR B 1 281 ? -2.617 44.625 13.539 1 95.5 281 THR B CA 1
ATOM 4720 C C . THR B 1 281 ? -1.63 43.469 13.602 1 95.5 281 THR B C 1
ATOM 4722 O O . THR B 1 281 ? -1.549 42.781 14.617 1 95.5 281 THR B O 1
ATOM 4725 N N . PRO B 1 282 ? -0.934 43.281 12.516 1 95.94 282 PRO B N 1
ATOM 4726 C CA . PRO B 1 282 ? 0.101 42.25 12.539 1 95.94 282 PRO B CA 1
ATOM 4727 C C . PRO B 1 282 ? 1.1 42.438 13.68 1 95.94 282 PRO B C 1
ATOM 4729 O O . PRO B 1 282 ? 1.486 41.469 14.328 1 95.94 282 PRO B O 1
ATOM 4732 N N . THR B 1 283 ? 1.481 43.625 13.898 1 94.31 283 THR B N 1
ATOM 4733 C CA . THR B 1 283 ? 2.436 43.938 14.961 1 94.31 283 THR B CA 1
ATOM 4734 C C . THR B 1 283 ? 1.859 43.562 16.328 1 94.31 283 THR B C 1
ATOM 4736 O O . THR B 1 283 ? 2.553 43 17.156 1 94.31 283 THR B O 1
ATOM 4739 N N . GLU B 1 284 ? 0.646 43.938 16.562 1 93.81 284 GLU B N 1
ATOM 4740 C CA . GLU B 1 284 ? -0.033 43.594 17.797 1 93.81 284 GLU B CA 1
ATOM 4741 C C . GLU B 1 284 ? -0.136 42.094 17.984 1 93.81 284 GLU B C 1
ATOM 4743 O O . GLU B 1 284 ? 0.055 41.562 19.094 1 93.81 284 GLU B O 1
ATOM 4748 N N . PHE B 1 285 ? -0.432 41.469 16.922 1 93.5 285 PHE B N 1
ATOM 4749 C CA . PHE B 1 285 ? -0.548 40 16.953 1 93.5 285 PHE B CA 1
ATOM 4750 C C . PHE B 1 285 ? 0.773 39.375 17.359 1 93.5 285 PHE B C 1
ATOM 4752 O O . PHE B 1 285 ? 0.801 38.5 18.234 1 93.5 285 PHE B O 1
ATOM 4759 N N . ARG B 1 286 ? 1.805 39.719 16.688 1 90.88 286 ARG B N 1
ATOM 4760 C CA . ARG B 1 286 ? 3.131 39.188 16.984 1 90.88 286 ARG B CA 1
ATOM 4761 C C . ARG B 1 286 ? 3.494 39.375 18.453 1 90.88 286 ARG B C 1
ATOM 4763 O O . ARG B 1 286 ? 4.023 38.469 19.094 1 90.88 286 ARG B O 1
ATOM 4770 N N . LYS B 1 287 ? 3.201 40.5 19 1 87.75 287 LYS B N 1
ATOM 4771 C CA . LYS B 1 287 ? 3.5 40.812 20.406 1 87.75 287 LYS B CA 1
ATOM 4772 C C . LYS B 1 287 ? 2.688 39.938 21.344 1 87.75 287 LYS B C 1
ATOM 4774 O O . LYS B 1 287 ? 3.189 39.5 22.391 1 87.75 287 LYS B O 1
ATOM 4779 N N . LYS B 1 288 ? 1.492 39.719 20.953 1 83.38 288 LYS B N 1
ATOM 4780 C CA . LYS B 1 288 ? 0.592 38.938 21.797 1 83.38 288 LYS B CA 1
ATOM 4781 C C . LYS B 1 288 ? 1.032 37.5 21.859 1 83.38 288 LYS B C 1
ATOM 4783 O O . LYS B 1 288 ? 0.966 36.875 22.922 1 83.38 288 LYS B O 1
ATOM 4788 N N . ILE B 1 289 ? 1.421 36.938 20.797 1 77.38 289 ILE B N 1
ATOM 4789 C CA . ILE B 1 289 ? 1.738 35.5 20.719 1 77.38 289 ILE B CA 1
ATOM 4790 C C . ILE B 1 289 ? 3.115 35.25 21.328 1 77.38 289 ILE B C 1
ATOM 4792 O O . ILE B 1 289 ? 3.328 34.25 22 1 77.38 289 ILE B O 1
ATOM 4796 N N . LEU B 1 290 ? 4.023 36.125 21.062 1 67 290 LEU B N 1
ATOM 4797 C CA . LEU B 1 290 ? 5.359 35.969 21.641 1 67 290 LEU B CA 1
ATOM 4798 C C . LEU B 1 290 ? 5.324 36.156 23.156 1 67 290 LEU B C 1
ATOM 4800 O O . LEU B 1 290 ? 6.148 35.562 23.859 1 67 290 LEU B O 1
ATOM 4804 N N . LEU B 1 291 ? 4.371 36.969 23.594 1 60.25 291 LEU B N 1
ATOM 4805 C CA . LEU B 1 291 ? 4.246 37.219 25.031 1 60.25 291 LEU B CA 1
ATOM 4806 C C . LEU B 1 291 ? 3.434 36.094 25.688 1 60.25 291 LEU B C 1
ATOM 4808 O O . LEU B 1 291 ? 3.461 35.969 26.922 1 60.25 291 LEU B O 1
ATOM 4812 N N . ALA B 1 292 ? 2.871 35.344 24.969 1 56.72 292 ALA B N 1
ATOM 4813 C CA . ALA B 1 292 ? 2.096 34.25 25.547 1 56.72 292 ALA B CA 1
ATOM 4814 C C . ALA B 1 292 ? 2.949 33 25.703 1 56.72 292 ALA B C 1
ATOM 4816 O O . ALA B 1 292 ? 3.846 32.75 24.891 1 56.72 292 ALA B O 1
#

Nearest PDB structures (foldseek):
  3lsg-assembly1_A  TM=8.905E-01  e=1.382E-05  Fusobacterium nucleatum subsp. nucleatum
  6swi-assembly1_A  TM=8.788E-01  e=1.714E-05  Geobacillus stearothermophilus
  3oio-assembly1_A  TM=8.580E-01  e=2.637E-05  Chromobacterium violaceum
  3w6v-assembly1_A  TM=8.216E-01  e=2.368E-05  Streptomyces griseus
  4fe7-assembly1_A-2  TM=6.703E-01  e=1.256E-04  Escherichia coli

Solvent-accessible surface area (backbone atoms only — not comparable to full-atom values): 31713 Å² total; per-residue (Å²): 133,79,73,79,74,78,43,52,72,50,69,78,69,83,86,51,94,50,60,61,48,78,43,51,36,41,58,48,46,68,75,38,39,81,60,39,51,35,51,24,35,31,79,36,32,37,41,36,34,31,54,36,41,65,35,52,36,30,49,70,87,40,79,38,82,40,53,56,37,22,35,38,40,41,39,51,62,41,33,33,25,46,43,84,83,48,71,55,36,40,38,33,38,36,37,32,66,79,60,61,38,83,47,70,65,39,44,53,48,62,70,66,34,51,49,58,48,37,87,82,47,82,35,70,37,75,38,74,94,41,44,66,59,52,52,50,52,54,47,52,48,53,53,55,68,70,46,81,89,57,96,53,50,66,60,43,47,46,33,53,51,51,38,54,52,50,53,47,50,54,47,41,52,70,72,39,74,74,73,75,67,89,42,72,42,49,53,49,42,50,53,46,50,53,50,41,73,74,35,42,45,83,50,86,52,59,64,60,51,21,56,76,69,71,48,50,58,67,56,48,34,52,23,25,34,71,71,71,67,39,44,51,59,54,52,50,50,50,54,48,49,48,51,50,52,47,46,49,61,31,44,87,65,49,71,55,54,48,22,46,71,52,51,37,93,43,46,68,56,35,42,52,52,43,22,71,75,69,72,43,40,62,69,55,46,38,52,52,57,70,71,93,133,81,73,80,75,78,40,55,72,51,69,78,69,84,86,53,93,51,59,61,47,78,42,52,34,41,58,48,46,67,77,39,39,82,61,39,50,35,50,23,35,30,78,36,32,37,42,36,36,30,55,37,40,65,36,53,34,30,49,68,87,38,80,38,82,40,52,56,37,21,35,38,40,42,38,52,60,41,35,32,25,46,43,84,84,47,71,54,34,41,38,34,39,38,37,33,65,79,61,63,39,81,45,71,64,41,43,52,46,61,69,65,34,50,48,56,48,38,86,80,45,82,34,69,35,77,38,75,95,41,45,65,58,52,52,51,51,53,47,53,48,52,54,55,69,70,44,80,88,57,95,53,50,64,60,44,48,46,32,54,50,50,38,54,51,49,54,48,50,52,46,40,52,69,72,41,76,75,73,75,68,88,42,72,43,50,52,50,43,51,53,47,49,54,50,41,74,72,35,44,45,84,51,86,50,57,62,60,52,20,56,75,68,72,48,49,58,65,55,50,33,52,23,26,34,72,72,70,68,40,45,52,58,53,51,48,49,50,52,49,50,48,52,49,51,47,47,49,62,31,46,87,65,48,71,55,56,48,22,47,72,54,51,38,93,44,44,67,57,37,42,51,52,42,21,70,75,69,73,42,41,62,68,55,47,39,53,52,58,72,71,93

InterPro domains:
  IPR009057 Homedomain-like superfamily [SSF46689] (242-289)
  IPR018060 AraC-like, DNA binding HTH domain [PF12833] (209-287)
  IPR018060 AraC-like, DNA binding HTH domain [PS01124] (190-288)
  IPR018060 AraC-like, DNA binding HTH domain [SM00342] (203-286)
  IPR020449 Transcription regulator HTH, AraC- type, HTH domain [PR00032] (255-270)
  IPR020449 Transcription regulator HTH, AraC- type, HTH domain [PR00032] (270-286)

Foldseek 3Di:
DPPPDQLDADEQDPPDPAQKDKDKPQCCCVVCVVNQQAKHAYQWKKKWFFQDKFWFKDWLNDTDTDDHGKIWIEAHGIIIHTHNPMRTTTMMIIGHCVLQPPDPVSVVCVLLQCCHVVLADTDMFRCVVPSVVVVVLVVVLVVLVVDDDDPCSSVVNNVSVVVVSVVSSVRSCVVPVPPPPPDPLSVLVSVLVVVLLVCLLADLDLCVSCVVSVHHLVSNQVSCCVRNVDGPNVVSLVSLLSQLLSCLRSHPDDLQVSCVRSHHPGSVVVQVSNCVVPVHGSVVSSVVVVVD/DPPPPQLDADEQPPPPPAQKDKDKPQCCCVVCVVNQQAKHAYQWKKKWFFQDKFWFKDWLNDTDTDDHGKIWIEAHGIIIHTHNPMRTTTMMIIGHCVLQPPDPVSVVCVLLQCCHPVLADTDMFRCVVPSVVVVVLVVVLVVLVVDDDDPCSSVVNNVSVVVVSVVSSVRSCVVPVPPPPPDPLSVLVSVLVVVLLVCLLADLDLCVSCVVSVHDLVSNQVSCCVRNVDGSNVVSLVSLLSQLLSCLRSHPDDLQVSCVRSHHPGSVVVQVSNCVVPVHGSVVSSVVSVVD

pLDDT: mean 87.27, std 13.6, range [25.38, 97.88]

Sequence (584 aa):
MSTPSVIQKHGFKEGLPQEFELVNLADLYNNFFDDLIVPHRADFYQIIWFKKGNPKHMVDFNPIDIKPNSILFVDKNSVQCFDADVAVEGVVLLFTDNFFCKTDEDTKFLRSNMLFNDLYSISTIQVHKLTSIYTGLFQFIEEELRASIDNYQSDILRNYLQNILLLSERERQNQHSKKINKGPDIDCVIKFRDLLDKNFIEQKSVSKYADQLNVTQKRLNAATLKVMDITPKQMIDARVILEAKRLLVHTEDSVKEIGYRIGFEEPTNFVKYFKKHQGFTPTEFRKKILLAMSTPSVIQKHGFKEGLPQEFELVNLADLYNNFFDDLIVPHRADFYQIIWFKKGNPKHMVDFNPIDIKPNSILFVDKNSVQCFDADVAVEGVVLLFTDNFFCKTDEDTKFLRSNMLFNDLYSISTIQVHKLTSIYTGLFQFIEEELRASIDNYQSDILRNYLQNILLLSERERQNQHSKKINKGPDIDCVIKFRDLLDKNFIEQKSVSKYADQLNVTQKRLNAATLKVMDITPKQMIDARVILEAKRLLVHTEDSVKEIGYRIGFEEPTNFVKYFKKHQGFTPTEFRKKILLA